Protein AF-A0A5Q8CBG0-F1 (afdb_monomer_lite)

Secondary structure (DSSP, 8-state):
-HHHHHHHHHT--EEESS---GGGG-TT--SEEE-SPPHHHHHHHHHHHHHHHSTT-EEEEEEESSHHHHHHHHHHHHHHHHTT-EEEEEEEE-TT----HHHHHHHHHH--SEEEEE--HHHHHHHHHHHHHTT--GGGEEES---HHHHHHH-GGGTT-EEEES-BTT-TT--HHHHHHHHHHHHHHSS--BHHHHHHHHHHHHHHHHHHH-GGGGS-HHHHHHHHHT-EEE-TTT--EEEB-TTSBBPEEEEEEEEEEE-SS-EEEEEEEEEEE-TTSS----TTS---------------------------PPPHHHHHHHHHHHHHHHHHHHHHHHHHTTHHHHHTT-SS--TT-HHHHHHHHHHHHHHHHHH---HHHHHHHHHHTT-------

Sequence (401 aa):
MALYGYAEQNRVPYLVPVAAFPRLTQPGTKYTFRLEPNAVGWGYAIAQFVAKQKPGAKIALVYSDFALMRAIAAGLKYQAPLSGVKIEPEIVFPQGANDATVQVAQVRAANPDYVVSVGGGGFDNTLTNQLLDIGIKPEQIIHPYFATNQVLSWGKRSVGSFYGTFFDANLDKLTPEGKDFVTKSTAENGRPPSYLENFCYVTAHVIRQVLDNVPEAADDREKFRSAVSALKMKEPTSGLPIEFDKNGARVEYIYIMQMQEVAEKNYKAKEVYYTEWDPEGHPSLHSGEITVIVRRHACGAKAAANFSDPVKAGGIAMSDGTLIILLSTLSTGLLLGAIFALVATGVTIVYGSIWMPNAANGQFFLLAALFGWSMTVSWGINPALAAVLGDWGQRAPVLHS

Foldseek 3Di:
DVVLVVCQVVLFQAEALDDQDPVSLPPPAQRYAYPAHHLLVLLQQVLQVCLVVPNQFEEEEEAEPDRSRVSNVVSVVVNNVVSNYHHPPHHYDYQPDQACVVVLVSCVVRVGQAYEYHYDDNNSLNNLVSNVVSPDQLLRYEYRADWQVRVQSNDDRNQNHKYKAPDDLQDPQWDPVLVVQQVVCCVVVVAGGGSSVLSVVQVVVLQVVLCVVPVVVPPPSVSSSVSSQQDWDARNTRRHIFHADPSNYTFDKMWMWGWHAHDNHYTHIHTPDMDTDDCVVDPNPPPPPPPPPPPPPPPDDDDPDDDDDDDDPDDDDDDPVNVVVVVVVVVVVVVVVVVVVCVVVVVVVDCVPDVARPPPDVVLVVVLVVQLVCCCPVVVDDSVVSNVVSCCVRDDDDDDD

pLDDT: mean 80.26, std 22.12, range [21.34, 98.69]

Structure (mmCIF, N/CA/C/O backbone):
data_AF-A0A5Q8CBG0-F1
#
_entry.id   AF-A0A5Q8CBG0-F1
#
loop_
_atom_site.group_PDB
_atom_site.id
_atom_site.type_symbol
_atom_site.label_atom_id
_atom_site.label_alt_id
_atom_site.label_comp_id
_atom_site.label_asym_id
_atom_site.label_entity_id
_atom_site.label_seq_id
_atom_site.pdbx_PDB_ins_code
_atom_site.Cartn_x
_atom_site.Cartn_y
_atom_site.Cartn_z
_atom_site.occupancy
_atom_site.B_iso_or_equiv
_atom_site.auth_seq_id
_atom_site.auth_comp_id
_atom_site.auth_asym_id
_atom_site.auth_atom_id
_atom_site.pdbx_PDB_model_num
ATOM 1 N N . MET A 1 1 ? -3.134 -12.076 -13.578 1.00 57.88 1 MET A N 1
ATOM 2 C CA . MET A 1 1 ? -2.690 -13.464 -13.856 1.00 57.88 1 MET A CA 1
ATOM 3 C C . MET A 1 1 ? -2.535 -13.773 -15.343 1.00 57.88 1 MET A C 1
ATOM 5 O O . MET A 1 1 ? -1.547 -14.408 -15.678 1.00 57.88 1 MET A O 1
ATOM 9 N N . ALA A 1 2 ? -3.440 -13.338 -16.232 1.00 71.62 2 ALA A N 1
ATOM 10 C CA . ALA A 1 2 ? -3.325 -13.623 -17.672 1.00 71.62 2 ALA A CA 1
ATOM 11 C C . ALA A 1 2 ? -2.009 -13.107 -18.300 1.00 71.62 2 ALA A C 1
ATOM 13 O O . ALA A 1 2 ? -1.321 -13.860 -18.982 1.00 71.62 2 ALA A O 1
ATOM 14 N N . LEU A 1 3 ? -1.610 -11.867 -17.988 1.00 84.81 3 LEU A N 1
ATOM 15 C CA . LEU A 1 3 ? -0.364 -11.272 -18.499 1.00 84.81 3 LEU A CA 1
ATOM 16 C C . LEU A 1 3 ? 0.907 -11.932 -17.943 1.00 84.81 3 LEU A C 1
ATOM 18 O O . LEU A 1 3 ? 1.874 -12.074 -18.679 1.00 84.81 3 LEU A O 1
ATOM 22 N N . TYR A 1 4 ? 0.888 -12.393 -16.686 1.00 87.88 4 TYR A N 1
ATOM 23 C CA . TYR A 1 4 ? 2.019 -13.101 -16.069 1.00 87.88 4 TYR A CA 1
ATOM 24 C C . TYR A 1 4 ? 2.403 -14.350 -16.872 1.00 87.88 4 TYR A C 1
ATOM 26 O O . TYR A 1 4 ? 3.552 -14.509 -17.267 1.00 87.88 4 TYR A O 1
ATOM 34 N N . GLY A 1 5 ? 1.424 -15.215 -17.166 1.00 88.19 5 GLY A N 1
ATOM 35 C CA . GLY A 1 5 ? 1.686 -16.448 -17.912 1.00 88.19 5 GLY A CA 1
ATOM 36 C C . GLY A 1 5 ? 2.244 -16.168 -19.306 1.00 88.19 5 GLY A C 1
ATOM 37 O O . GLY A 1 5 ? 3.200 -16.813 -19.724 1.00 88.19 5 GLY A O 1
ATOM 38 N N . TYR A 1 6 ? 1.695 -15.161 -19.989 1.00 91.31 6 TYR A N 1
ATOM 39 C CA . TYR A 1 6 ? 2.188 -14.733 -21.294 1.00 91.31 6 TYR A CA 1
ATOM 40 C C . TYR A 1 6 ? 3.630 -14.209 -21.232 1.00 91.31 6 TYR A C 1
ATOM 42 O O . TYR A 1 6 ? 4.452 -14.616 -22.054 1.00 91.31 6 TYR A O 1
ATOM 50 N N . ALA A 1 7 ? 3.940 -13.342 -20.263 1.00 93.62 7 ALA A N 1
ATOM 51 C CA . ALA A 1 7 ? 5.262 -12.746 -20.088 1.00 93.62 7 ALA A CA 1
ATOM 52 C C . ALA A 1 7 ? 6.342 -13.811 -19.850 1.00 93.62 7 ALA A C 1
ATOM 54 O O . ALA A 1 7 ? 7.347 -13.837 -20.560 1.00 93.62 7 ALA A O 1
ATOM 55 N N . GLU A 1 8 ? 6.093 -14.745 -18.926 1.00 93.94 8 GLU A N 1
ATOM 56 C CA . GLU A 1 8 ? 7.031 -15.832 -18.623 1.00 93.94 8 GLU A CA 1
ATOM 57 C C . GLU A 1 8 ? 7.209 -16.794 -19.809 1.00 93.94 8 GLU A C 1
ATOM 59 O O . GLU A 1 8 ? 8.332 -17.179 -20.130 1.00 93.94 8 GLU A O 1
ATOM 64 N N . GLN A 1 9 ? 6.124 -17.168 -20.499 1.00 93.69 9 GLN A N 1
ATOM 65 C CA . GLN A 1 9 ? 6.184 -18.101 -21.634 1.00 93.69 9 GLN A CA 1
ATOM 66 C C . GLN A 1 9 ? 6.906 -17.508 -22.849 1.00 93.69 9 GLN A C 1
ATOM 68 O O . GLN A 1 9 ? 7.641 -18.217 -23.533 1.00 93.69 9 GLN A O 1
ATOM 73 N N . ASN A 1 10 ? 6.711 -16.214 -23.113 1.00 95.44 10 ASN A N 1
ATOM 74 C CA . ASN A 1 10 ? 7.246 -15.538 -24.298 1.00 95.44 10 ASN A CA 1
ATOM 75 C C . ASN A 1 10 ? 8.532 -14.754 -24.020 1.00 95.44 10 ASN A C 1
ATOM 77 O O . ASN A 1 10 ? 9.009 -14.039 -24.906 1.00 95.44 10 ASN A O 1
ATOM 81 N N . ARG A 1 11 ? 9.091 -14.882 -22.807 1.00 95.75 11 ARG A N 1
ATOM 82 C CA . ARG A 1 11 ? 10.319 -14.195 -22.382 1.00 95.75 11 ARG A CA 1
ATOM 83 C C . ARG A 1 11 ? 10.222 -12.682 -22.576 1.00 95.75 11 ARG A C 1
ATOM 85 O O . ARG A 1 11 ? 11.126 -12.042 -23.109 1.00 95.75 11 ARG A O 1
ATOM 92 N N . VAL A 1 12 ? 9.073 -12.116 -22.211 1.00 95.38 12 VAL A N 1
ATOM 93 C CA . VAL A 1 12 ? 8.811 -10.676 -22.296 1.00 95.38 12 VAL A CA 1
ATOM 94 C C . VAL A 1 12 ? 8.988 -10.085 -20.901 1.00 95.38 12 VAL A C 1
ATOM 96 O O . VAL A 1 12 ? 8.204 -10.436 -20.020 1.00 95.38 12 VAL A O 1
ATOM 99 N N . PRO A 1 13 ? 9.976 -9.199 -20.680 1.00 94.12 13 PRO A N 1
ATOM 100 C CA . PRO A 1 13 ? 10.124 -8.510 -19.407 1.00 94.12 13 PRO A CA 1
ATOM 101 C C . PRO A 1 13 ? 8.852 -7.726 -19.090 1.00 94.12 13 PRO A C 1
ATOM 103 O O . PRO A 1 13 ? 8.382 -6.933 -19.907 1.00 94.12 13 PRO A O 1
ATOM 106 N N . TYR A 1 14 ? 8.287 -7.959 -17.911 1.00 94.06 14 TYR A N 1
ATOM 107 C CA . TYR A 1 14 ? 7.021 -7.382 -17.493 1.00 94.06 14 TYR A CA 1
ATOM 108 C C . TYR A 1 14 ? 7.174 -6.719 -16.129 1.00 94.06 14 TYR A C 1
ATOM 110 O O . TYR A 1 14 ? 7.283 -7.392 -15.107 1.00 94.06 14 TYR A O 1
ATOM 118 N N . LEU A 1 15 ? 7.181 -5.385 -16.121 1.00 93.38 15 LEU A N 1
ATOM 119 C CA . LEU A 1 15 ? 7.194 -4.595 -14.895 1.00 93.38 15 LEU A CA 1
ATOM 120 C C . LEU A 1 15 ? 5.758 -4.302 -14.469 1.00 93.38 15 LEU A C 1
ATOM 122 O O . LEU A 1 15 ? 4.973 -3.716 -15.215 1.00 93.38 15 LEU A O 1
ATOM 126 N N . VAL A 1 16 ? 5.424 -4.721 -13.256 1.00 93.19 16 VAL A N 1
ATOM 127 C CA . VAL A 1 16 ? 4.096 -4.622 -12.665 1.00 93.19 16 VAL A CA 1
ATOM 128 C C . VAL A 1 16 ? 4.103 -3.489 -11.640 1.00 93.19 16 VAL A C 1
ATOM 130 O O . VAL A 1 16 ? 4.639 -3.678 -10.543 1.00 93.19 16 VAL A O 1
ATOM 133 N N . PRO A 1 17 ? 3.516 -2.322 -11.960 1.00 91.00 17 PRO A N 1
ATOM 134 C CA . PRO A 1 17 ? 3.549 -1.175 -11.061 1.00 91.00 17 PRO A CA 1
ATOM 135 C C . PRO A 1 17 ? 2.642 -1.370 -9.840 1.00 91.00 17 PRO A C 1
ATOM 137 O O . PRO A 1 17 ? 3.033 -1.003 -8.741 1.00 91.00 17 PRO A O 1
ATOM 140 N N . VAL A 1 18 ? 1.444 -1.943 -10.030 1.00 87.12 18 VAL A N 1
ATOM 141 C CA . VAL A 1 18 ? 0.349 -1.912 -9.040 1.00 87.12 18 VAL A CA 1
ATOM 142 C C . VAL A 1 18 ? -0.471 -3.213 -9.027 1.00 87.12 18 VAL A C 1
ATOM 144 O O . VAL A 1 18 ? -1.687 -3.220 -9.228 1.00 87.12 18 VAL A O 1
ATOM 147 N N . ALA A 1 19 ? 0.186 -4.363 -8.867 1.00 86.50 19 ALA A N 1
ATOM 148 C CA . ALA A 1 19 ? -0.552 -5.572 -8.509 1.00 86.50 19 ALA A CA 1
ATOM 149 C C . ALA A 1 19 ? 0.188 -6.395 -7.454 1.00 86.50 19 ALA A C 1
ATOM 151 O O . ALA A 1 19 ? 1.211 -7.005 -7.741 1.00 86.50 19 ALA A O 1
ATOM 152 N N . ALA A 1 20 ? -0.402 -6.487 -6.264 1.00 85.81 20 ALA A N 1
ATOM 153 C CA . ALA A 1 20 ? 0.201 -7.078 -5.069 1.00 85.81 20 ALA A CA 1
ATOM 154 C C . ALA A 1 20 ? 0.038 -8.605 -4.906 1.00 85.81 20 ALA A C 1
ATOM 156 O O . ALA A 1 20 ? 0.490 -9.173 -3.912 1.00 85.81 20 ALA A O 1
ATOM 157 N N . PHE A 1 21 ? -0.650 -9.314 -5.812 1.00 83.38 21 PHE A N 1
ATOM 158 C CA . PHE A 1 21 ? -0.970 -10.727 -5.562 1.00 83.38 21 PHE A CA 1
ATOM 159 C C . PHE A 1 21 ? 0.310 -11.597 -5.516 1.00 83.38 21 PHE A C 1
ATOM 161 O O . PHE A 1 21 ? 1.082 -11.557 -6.480 1.00 83.38 21 PHE A O 1
ATOM 168 N N . PRO A 1 22 ? 0.527 -12.432 -4.470 1.00 78.44 22 PRO A N 1
ATOM 169 C CA . PRO A 1 22 ? 1.799 -13.139 -4.249 1.00 78.44 22 PRO A CA 1
ATOM 170 C C . PRO A 1 22 ? 2.273 -13.969 -5.447 1.00 78.44 22 PRO A C 1
ATOM 172 O O . PRO A 1 22 ? 3.466 -14.114 -5.700 1.00 78.44 22 PRO A O 1
ATOM 175 N N . ARG A 1 23 ? 1.320 -14.495 -6.223 1.00 83.88 23 ARG A N 1
ATOM 176 C CA . ARG A 1 23 ? 1.585 -15.369 -7.368 1.00 83.88 23 ARG A CA 1
ATOM 177 C C . ARG A 1 23 ? 2.308 -14.678 -8.532 1.00 83.88 23 ARG A C 1
ATOM 179 O O . ARG A 1 23 ? 2.811 -15.368 -9.409 1.00 83.88 23 ARG A O 1
ATOM 186 N N . LEU A 1 24 ? 2.359 -13.346 -8.555 1.00 85.25 24 LEU A N 1
ATOM 187 C CA . LEU A 1 24 ? 3.043 -12.583 -9.606 1.00 85.25 24 LEU A CA 1
ATOM 188 C C . LEU A 1 24 ? 4.570 -12.698 -9.546 1.00 85.25 24 LEU A C 1
ATOM 190 O O . LEU A 1 24 ? 5.221 -12.474 -10.556 1.00 85.25 24 LEU A O 1
ATOM 194 N N . THR A 1 25 ? 5.120 -13.059 -8.386 1.00 87.12 25 THR A N 1
ATOM 195 C CA . THR A 1 25 ? 6.564 -13.236 -8.152 1.00 87.12 25 THR A CA 1
ATOM 196 C C . THR A 1 25 ? 6.806 -14.523 -7.362 1.00 87.12 25 THR A C 1
ATOM 198 O O . THR A 1 25 ? 7.562 -14.564 -6.394 1.00 87.12 25 THR A O 1
ATOM 201 N N . GLN A 1 26 ? 6.072 -15.582 -7.710 1.00 86.75 26 GLN A N 1
ATOM 202 C CA . GLN A 1 26 ? 6.232 -16.899 -7.090 1.00 86.75 26 GLN A CA 1
ATOM 203 C C . GLN A 1 26 ? 7.625 -17.486 -7.402 1.00 86.75 26 GLN A C 1
ATOM 205 O O . GLN A 1 26 ? 8.209 -17.120 -8.429 1.00 86.75 26 GLN A O 1
ATOM 210 N N . PRO A 1 27 ? 8.139 -18.432 -6.589 1.00 87.75 27 PRO A N 1
ATOM 211 C CA . PRO A 1 27 ? 9.418 -19.083 -6.850 1.00 87.75 27 PRO A CA 1
ATOM 212 C C . PRO A 1 27 ? 9.560 -19.574 -8.294 1.00 87.75 27 PRO A C 1
ATOM 214 O O . PRO A 1 27 ? 8.683 -20.266 -8.814 1.00 87.75 27 PRO A O 1
ATOM 217 N N . GLY A 1 28 ? 10.667 -19.200 -8.938 1.00 89.00 28 GLY A N 1
ATOM 218 C CA . GLY A 1 28 ? 10.955 -19.553 -10.333 1.00 89.00 28 GLY A CA 1
ATOM 219 C C . GLY A 1 28 ? 10.438 -18.561 -11.381 1.00 89.00 28 GLY A C 1
ATOM 220 O O . GLY A 1 28 ? 10.655 -18.797 -12.569 1.00 89.00 28 GLY A O 1
ATOM 221 N N . THR A 1 29 ? 9.804 -17.461 -10.965 1.00 92.38 29 THR A N 1
ATOM 222 C CA . THR A 1 29 ? 9.500 -16.311 -11.835 1.00 92.38 29 THR A CA 1
ATOM 223 C C . THR A 1 29 ? 10.795 -15.679 -12.344 1.00 92.38 29 THR A C 1
ATOM 225 O O . THR A 1 29 ? 11.738 -15.511 -11.570 1.00 92.38 29 THR A O 1
ATOM 228 N N . LYS A 1 30 ? 10.864 -15.347 -13.640 1.00 94.00 30 LYS A N 1
ATOM 229 C CA . LYS A 1 30 ? 12.085 -14.811 -14.265 1.00 94.00 30 LYS A CA 1
ATOM 230 C C . LYS A 1 30 ? 11.884 -13.491 -14.994 1.00 94.00 30 LYS A C 1
ATOM 232 O O . LYS A 1 30 ? 12.800 -12.672 -14.965 1.00 94.00 30 LYS A O 1
ATOM 237 N N . TYR A 1 31 ? 10.755 -13.295 -15.667 1.00 95.44 31 TYR A N 1
ATOM 238 C CA . TYR A 1 31 ? 10.526 -12.135 -16.537 1.00 95.44 31 TYR A CA 1
ATOM 239 C C . TYR A 1 31 ? 9.587 -11.097 -15.924 1.00 95.44 31 TYR A C 1
ATOM 241 O O . TYR A 1 31 ? 9.556 -9.960 -16.387 1.00 95.44 31 TYR A O 1
ATOM 249 N N . THR A 1 32 ? 8.851 -11.461 -14.878 1.00 94.94 32 THR A N 1
ATOM 250 C CA . THR A 1 32 ? 7.943 -10.568 -14.163 1.00 94.94 32 THR A CA 1
ATOM 251 C C . THR A 1 32 ? 8.636 -9.935 -12.962 1.00 94.94 32 THR A C 1
ATOM 253 O O . THR A 1 32 ? 9.169 -10.638 -12.109 1.00 94.94 32 THR A O 1
ATOM 256 N N . PHE A 1 33 ? 8.574 -8.608 -12.878 1.00 93.38 33 PHE A N 1
ATOM 257 C CA . PHE A 1 33 ? 9.103 -7.812 -11.774 1.00 93.38 33 PHE A CA 1
ATOM 258 C C . PHE A 1 33 ? 7.980 -6.974 -11.172 1.00 93.38 33 PHE A C 1
ATOM 260 O O . PHE A 1 33 ? 7.257 -6.300 -11.903 1.00 93.38 33 PHE A O 1
ATOM 267 N N . ARG A 1 34 ? 7.810 -7.001 -9.852 1.00 91.06 34 ARG A N 1
ATOM 268 C CA . ARG A 1 34 ? 6.729 -6.300 -9.154 1.00 91.06 34 ARG A CA 1
ATOM 269 C C . ARG A 1 34 ? 7.289 -5.162 -8.311 1.00 91.06 34 ARG A C 1
ATOM 271 O O . ARG A 1 34 ? 8.089 -5.411 -7.416 1.00 91.06 34 ARG A O 1
ATOM 278 N N . LEU A 1 35 ? 6.841 -3.935 -8.591 1.00 89.31 35 LEU A N 1
ATOM 279 C CA . LEU A 1 35 ? 7.185 -2.756 -7.790 1.00 89.31 35 LEU A CA 1
ATOM 280 C C . LEU A 1 35 ? 6.318 -2.636 -6.538 1.00 89.31 35 LEU A C 1
ATOM 282 O O . LEU A 1 35 ? 6.842 -2.273 -5.488 1.00 89.31 35 LEU A O 1
ATOM 286 N N . GLU A 1 36 ? 5.012 -2.896 -6.660 1.00 87.25 36 GLU A N 1
ATOM 287 C CA . GLU A 1 36 ? 4.106 -2.879 -5.512 1.00 87.25 36 GLU A CA 1
ATOM 288 C C . GLU A 1 36 ? 4.423 -4.035 -4.564 1.00 87.25 36 GLU A C 1
ATOM 290 O O . GLU A 1 36 ? 4.521 -5.179 -5.012 1.00 87.25 36 GLU A O 1
ATOM 295 N N . PRO A 1 37 ? 4.506 -3.785 -3.256 1.00 82.06 37 PRO A N 1
ATOM 296 C CA . PRO A 1 37 ? 4.706 -4.878 -2.332 1.00 82.06 37 PRO A CA 1
ATOM 297 C C . PRO A 1 37 ? 3.617 -5.946 -2.271 1.00 82.06 37 PRO A C 1
ATOM 299 O O . PRO A 1 37 ? 2.444 -5.729 -2.574 1.00 82.06 37 PRO A O 1
ATOM 302 N N . ASN A 1 38 ? 4.033 -7.148 -1.880 1.00 85.31 38 ASN A N 1
ATOM 303 C CA . ASN A 1 38 ? 3.184 -8.326 -1.762 1.00 85.31 38 ASN A CA 1
ATOM 304 C C . ASN A 1 38 ? 2.025 -8.098 -0.778 1.00 85.31 38 ASN A C 1
ATOM 306 O O . ASN A 1 38 ? 2.214 -7.641 0.348 1.00 85.31 38 ASN A O 1
ATOM 310 N N . ALA A 1 39 ? 0.826 -8.525 -1.176 1.00 87.88 39 ALA A N 1
ATOM 311 C CA . ALA A 1 39 ? -0.409 -8.369 -0.420 1.00 87.88 39 ALA A CA 1
ATOM 312 C C . ALA A 1 39 ? -0.355 -8.942 1.007 1.00 87.88 39 ALA A C 1
ATOM 314 O O . ALA A 1 39 ? -0.994 -8.411 1.911 1.00 87.88 39 ALA A O 1
ATOM 315 N N . VAL A 1 40 ? 0.414 -10.011 1.224 1.00 88.88 40 VAL A N 1
ATOM 316 C CA . VAL A 1 40 ? 0.635 -10.609 2.553 1.00 88.88 40 VAL A CA 1
ATOM 317 C C . VAL A 1 40 ? 1.328 -9.619 3.498 1.00 88.88 40 VAL A C 1
ATOM 319 O O . VAL A 1 40 ? 1.024 -9.594 4.692 1.00 88.88 40 VAL A O 1
ATOM 322 N N . GLY A 1 41 ? 2.198 -8.764 2.957 1.00 89.00 41 GLY A N 1
ATOM 323 C CA . GLY A 1 41 ? 2.930 -7.747 3.703 1.00 89.00 41 GLY A CA 1
ATOM 324 C C . GLY A 1 41 ? 2.007 -6.758 4.405 1.00 89.00 41 GLY A C 1
ATOM 325 O O . GLY A 1 41 ? 2.267 -6.401 5.551 1.00 89.00 41 GLY A O 1
ATOM 326 N N . TRP A 1 42 ? 0.882 -6.379 3.784 1.00 91.12 42 TRP A N 1
ATOM 327 C CA . TRP A 1 42 ? -0.118 -5.512 4.422 1.00 91.12 42 TRP A CA 1
ATOM 328 C C . TRP A 1 42 ? -0.613 -6.097 5.742 1.00 91.12 42 TRP A C 1
ATOM 330 O O . TRP A 1 42 ? -0.633 -5.418 6.765 1.00 91.12 42 TRP A O 1
ATOM 340 N N . GLY A 1 43 ? -0.968 -7.384 5.732 1.00 92.88 43 GLY A N 1
ATOM 341 C CA . GLY A 1 43 ? -1.413 -8.086 6.930 1.00 92.88 43 GLY A CA 1
ATOM 342 C C . GLY A 1 43 ? -0.312 -8.212 7.986 1.00 92.88 43 GLY A C 1
ATOM 343 O O . GLY A 1 43 ? -0.578 -8.010 9.172 1.00 92.88 43 GLY A O 1
ATOM 344 N N . TYR A 1 44 ? 0.927 -8.474 7.558 1.00 92.88 44 TYR A N 1
ATOM 345 C CA . TYR A 1 44 ? 2.101 -8.488 8.436 1.00 92.88 44 TYR A CA 1
ATOM 346 C C . TYR A 1 44 ? 2.300 -7.139 9.146 1.00 92.88 44 TYR A C 1
ATOM 348 O O . TYR A 1 44 ? 2.403 -7.093 10.374 1.00 92.88 44 TYR A O 1
ATOM 356 N N . ALA A 1 45 ? 2.289 -6.033 8.396 1.00 94.06 45 ALA A N 1
ATOM 357 C CA . ALA A 1 45 ? 2.491 -4.695 8.941 1.00 94.06 45 ALA A CA 1
ATOM 358 C C . ALA A 1 45 ? 1.393 -4.304 9.940 1.00 94.06 45 ALA A C 1
ATOM 360 O O . ALA A 1 45 ? 1.699 -3.747 10.994 1.00 94.06 45 ALA A O 1
ATOM 361 N N . ILE A 1 46 ? 0.131 -4.651 9.658 1.00 96.44 46 ILE A N 1
ATOM 362 C CA . ILE A 1 46 ? -0.991 -4.417 10.579 1.00 96.44 46 ILE A CA 1
ATOM 363 C C . ILE A 1 46 ? -0.784 -5.175 11.892 1.00 96.44 46 ILE A C 1
ATOM 365 O O . ILE A 1 46 ? -0.945 -4.588 12.960 1.00 96.44 46 ILE A O 1
ATOM 369 N N . ALA A 1 47 ? -0.401 -6.455 11.840 1.00 96.62 47 ALA A N 1
ATOM 370 C CA . ALA A 1 47 ? -0.160 -7.249 13.044 1.00 96.62 47 ALA A CA 1
ATOM 371 C C . ALA A 1 47 ? 0.958 -6.650 13.913 1.00 96.62 47 ALA A C 1
ATOM 373 O O . ALA A 1 47 ? 0.788 -6.504 15.125 1.00 96.62 47 ALA A O 1
ATOM 374 N N . GLN A 1 48 ? 2.075 -6.259 13.292 1.00 95.94 48 GLN A N 1
ATOM 375 C CA . GLN A 1 48 ? 3.203 -5.636 13.989 1.00 95.94 48 GLN A CA 1
ATOM 376 C C . GLN A 1 48 ? 2.831 -4.278 14.591 1.00 95.94 48 GLN A C 1
ATOM 378 O O . GLN A 1 48 ? 3.176 -3.976 15.735 1.00 95.94 48 GLN A O 1
ATOM 383 N N . PHE A 1 49 ? 2.081 -3.469 13.845 1.00 97.56 49 PHE A N 1
ATOM 384 C CA . PHE A 1 49 ? 1.582 -2.189 14.325 1.00 97.56 49 PHE A CA 1
ATOM 385 C C . PHE A 1 49 ? 0.651 -2.348 15.519 1.00 97.56 49 PHE A C 1
ATOM 387 O O . PHE A 1 49 ? 0.881 -1.720 16.549 1.00 97.56 49 PHE A O 1
ATOM 394 N N . VAL A 1 50 ? -0.353 -3.221 15.418 1.00 98.31 50 VAL A N 1
ATOM 395 C CA . VAL A 1 50 ? -1.294 -3.492 16.510 1.00 98.31 50 VAL A CA 1
ATOM 396 C C . VAL A 1 50 ? -0.550 -3.976 17.751 1.00 98.31 50 VAL A C 1
ATOM 398 O O . VAL A 1 50 ? -0.786 -3.449 18.834 1.00 98.31 50 VAL A O 1
ATOM 401 N N . ALA A 1 51 ? 0.392 -4.912 17.606 1.00 97.62 51 ALA A N 1
ATOM 402 C CA . ALA A 1 51 ? 1.188 -5.409 18.725 1.00 97.62 51 ALA A CA 1
ATOM 403 C C . ALA A 1 51 ? 2.025 -4.311 19.396 1.00 97.62 51 ALA A C 1
ATOM 405 O O . ALA A 1 51 ? 2.148 -4.293 20.620 1.00 97.62 51 ALA A O 1
ATOM 406 N N . LYS A 1 52 ? 2.566 -3.370 18.611 1.00 97.19 52 LYS A N 1
ATOM 407 C CA . LYS A 1 52 ? 3.307 -2.215 19.130 1.00 97.19 52 LYS A CA 1
ATOM 408 C C . LYS A 1 52 ? 2.399 -1.212 19.844 1.00 97.19 52 LYS A C 1
ATOM 410 O O . LYS A 1 52 ? 2.806 -0.663 20.862 1.00 97.19 52 LYS A O 1
ATOM 415 N N . GLN A 1 53 ? 1.200 -0.960 19.317 1.00 96.88 53 GLN A N 1
ATOM 416 C CA . GLN A 1 53 ? 0.242 -0.034 19.930 1.00 96.88 53 GLN A CA 1
ATOM 417 C C . GLN A 1 53 ? -0.359 -0.606 21.212 1.00 96.88 53 GLN A C 1
ATOM 419 O O . GLN A 1 53 ? -0.492 0.092 22.217 1.00 96.88 53 GLN A O 1
ATOM 424 N N . LYS A 1 54 ? -0.717 -1.889 21.180 1.00 97.62 54 LYS A N 1
ATOM 425 C CA . LYS A 1 54 ? -1.323 -2.596 22.299 1.00 97.62 54 LYS A CA 1
ATOM 426 C C . LYS A 1 54 ? -0.894 -4.068 22.287 1.00 97.62 54 LYS A C 1
ATOM 428 O O . LYS A 1 54 ? -1.516 -4.894 21.612 1.00 97.62 54 LYS A O 1
ATOM 433 N N . PRO A 1 55 ? 0.140 -4.426 23.067 1.00 97.25 55 PRO A N 1
ATOM 434 C CA . PRO A 1 55 ? 0.529 -5.818 23.250 1.00 97.25 55 PRO A CA 1
ATOM 435 C C . PRO A 1 55 ? -0.655 -6.658 23.745 1.00 97.25 55 PRO A C 1
ATOM 437 O O . PRO A 1 55 ? -1.361 -6.258 24.672 1.00 97.25 55 PRO A O 1
ATOM 440 N N . GLY A 1 56 ? -0.889 -7.821 23.132 1.00 96.81 56 GLY A N 1
ATOM 441 C CA . GLY A 1 56 ? -2.001 -8.699 23.512 1.00 96.81 56 GLY A CA 1
ATOM 442 C C . GLY A 1 56 ? -3.377 -8.288 22.975 1.00 96.81 56 GLY A C 1
ATOM 443 O O . GLY A 1 56 ? -4.377 -8.847 23.429 1.00 96.81 56 GLY A O 1
ATOM 444 N N . ALA A 1 57 ? -3.451 -7.318 22.056 1.00 98.31 57 ALA A N 1
ATOM 445 C CA . ALA A 1 57 ? -4.718 -6.818 21.530 1.00 98.31 57 ALA A CA 1
ATOM 446 C C . ALA A 1 57 ? -5.577 -7.906 20.874 1.00 98.31 57 ALA A C 1
ATOM 448 O O . ALA A 1 57 ? -5.080 -8.814 20.199 1.00 98.31 57 ALA A O 1
ATOM 449 N N . LYS A 1 58 ? -6.893 -7.756 21.024 1.00 98.56 58 LYS A N 1
ATOM 450 C CA . LYS A 1 58 ? -7.909 -8.509 20.289 1.00 98.56 58 LYS A CA 1
ATOM 451 C C . LYS A 1 58 ? -8.420 -7.669 19.124 1.00 98.56 58 LYS A C 1
ATOM 453 O O . LYS A 1 58 ? -8.901 -6.557 19.334 1.00 98.56 58 LYS A O 1
ATOM 458 N N . ILE A 1 59 ? -8.365 -8.208 17.913 1.00 98.56 59 ILE A N 1
ATOM 459 C CA . ILE A 1 59 ? -8.840 -7.542 16.702 1.00 98.56 59 ILE A CA 1
ATOM 460 C C . ILE A 1 59 ? -10.021 -8.281 16.085 1.00 98.56 59 ILE A C 1
ATOM 462 O O . ILE A 1 59 ? -10.017 -9.507 16.011 1.00 98.56 59 ILE A O 1
ATOM 466 N N . ALA A 1 60 ? -11.001 -7.533 15.586 1.00 98.56 60 ALA A N 1
ATOM 467 C CA . ALA A 1 60 ? -11.979 -8.067 14.649 1.00 98.56 60 ALA A CA 1
ATOM 468 C C . ALA A 1 60 ? -11.437 -7.905 13.227 1.00 98.56 60 ALA A C 1
ATOM 470 O O . ALA A 1 60 ? -11.088 -6.797 12.824 1.00 98.56 60 ALA A O 1
ATOM 471 N N . LEU A 1 61 ? -11.368 -8.992 12.465 1.00 98.50 61 LEU A N 1
ATOM 472 C CA . LEU A 1 61 ? -10.954 -8.972 11.065 1.00 98.50 61 LEU A CA 1
ATOM 473 C C . LEU A 1 61 ? -12.195 -9.076 10.180 1.00 98.50 61 LEU A C 1
ATOM 475 O O . LEU A 1 61 ? -12.863 -10.105 10.194 1.00 98.50 61 LEU A O 1
ATOM 479 N N . VAL A 1 62 ? -12.483 -8.037 9.396 1.00 97.31 62 VAL A N 1
ATOM 480 C CA . VAL A 1 62 ? -13.617 -7.997 8.463 1.00 97.31 62 VAL A CA 1
ATOM 481 C C . VAL A 1 62 ? -13.086 -7.855 7.043 1.00 97.31 62 VAL A C 1
ATOM 483 O O . VAL A 1 62 ? -12.431 -6.864 6.739 1.00 97.31 62 VAL A O 1
ATOM 486 N N . TYR A 1 63 ? -13.340 -8.822 6.160 1.00 95.12 63 TYR A N 1
ATOM 487 C CA . TYR A 1 63 ? -12.784 -8.789 4.803 1.00 95.12 63 TYR A CA 1
ATOM 488 C C . TYR A 1 63 ? -13.710 -9.361 3.732 1.00 95.12 63 TYR A C 1
ATOM 490 O O . TYR A 1 63 ? -14.502 -10.271 3.989 1.00 95.12 63 TYR A O 1
ATOM 498 N N . SER A 1 64 ? -13.604 -8.818 2.515 1.00 91.75 64 SER A N 1
ATOM 499 C CA . SER A 1 64 ? -14.396 -9.308 1.387 1.00 91.75 64 SER A CA 1
ATOM 500 C C . SER A 1 64 ? -13.835 -10.621 0.846 1.00 91.75 64 SER A C 1
ATOM 502 O O . SER A 1 64 ? -12.628 -10.871 0.869 1.00 91.75 64 SER A O 1
ATOM 504 N N . ASP A 1 65 ? -14.709 -11.464 0.306 1.00 90.50 65 ASP A N 1
ATOM 505 C CA . ASP A 1 65 ? -14.357 -12.688 -0.409 1.00 90.50 65 ASP A CA 1
ATOM 506 C C . ASP A 1 65 ? -13.806 -12.367 -1.809 1.00 90.50 65 ASP A C 1
ATOM 508 O O . ASP A 1 65 ? -14.372 -12.719 -2.843 1.00 90.50 65 ASP A O 1
ATOM 512 N N . PHE A 1 66 ? -12.700 -11.631 -1.835 1.00 87.88 66 PHE A N 1
ATOM 513 C CA . PHE A 1 66 ? -11.952 -11.293 -3.033 1.00 87.88 66 PHE A CA 1
ATOM 514 C C . PHE A 1 66 ? -10.495 -11.726 -2.865 1.00 87.88 66 PHE A C 1
ATOM 516 O O . PHE A 1 66 ? -9.928 -11.649 -1.775 1.00 87.88 66 PHE A O 1
ATOM 523 N N . ALA A 1 67 ? -9.865 -12.185 -3.950 1.00 86.19 67 ALA A N 1
ATOM 524 C CA . ALA A 1 67 ? -8.553 -12.836 -3.896 1.00 86.19 67 ALA A CA 1
ATOM 525 C C . ALA A 1 67 ? -7.469 -11.981 -3.212 1.00 86.19 67 ALA A C 1
ATOM 527 O O . ALA A 1 67 ? -6.690 -12.503 -2.415 1.00 86.19 67 ALA A O 1
ATOM 528 N N . LEU A 1 68 ? -7.442 -10.672 -3.485 1.00 85.50 68 LEU A N 1
ATOM 529 C CA . LEU A 1 68 ? -6.502 -9.745 -2.850 1.00 85.50 68 LEU A CA 1
ATOM 530 C C . LEU A 1 68 ? -6.766 -9.603 -1.343 1.00 85.50 68 LEU A C 1
ATOM 532 O O . LEU A 1 68 ? -5.837 -9.708 -0.547 1.00 85.50 68 LEU A O 1
ATOM 536 N N . MET A 1 69 ? -8.031 -9.448 -0.947 1.00 90.00 69 MET A N 1
ATOM 537 C CA . MET A 1 69 ? -8.424 -9.299 0.459 1.00 90.00 69 MET A CA 1
ATOM 538 C C . MET A 1 69 ? -8.136 -10.562 1.264 1.00 90.00 69 MET A C 1
ATOM 540 O O . MET A 1 69 ? -7.626 -10.484 2.378 1.00 90.00 69 MET A O 1
ATOM 544 N N . ARG A 1 70 ? -8.355 -11.738 0.664 1.00 91.12 70 ARG A N 1
ATOM 545 C CA . ARG A 1 70 ? -7.945 -13.024 1.241 1.00 91.12 70 ARG A CA 1
ATOM 546 C C . ARG A 1 70 ? -6.435 -13.120 1.438 1.00 91.12 70 ARG A C 1
ATOM 548 O O . ARG A 1 70 ? -6.008 -13.671 2.446 1.00 91.12 70 ARG A O 1
ATOM 555 N N . ALA A 1 71 ? -5.629 -12.603 0.509 1.00 90.44 71 ALA A N 1
ATOM 556 C CA . ALA A 1 71 ? -4.171 -12.614 0.646 1.00 90.44 71 ALA A CA 1
ATOM 557 C C . ALA A 1 71 ? -3.694 -11.706 1.794 1.00 90.44 71 ALA A C 1
ATOM 559 O O . ALA A 1 71 ? -2.844 -12.116 2.583 1.00 90.44 71 ALA A O 1
ATOM 560 N N . ILE A 1 72 ? -4.294 -10.521 1.941 1.00 92.56 72 ILE A N 1
ATOM 561 C CA . ILE A 1 72 ? -4.032 -9.608 3.066 1.00 92.56 72 ILE A CA 1
ATOM 562 C C . ILE A 1 72 ? -4.442 -10.259 4.391 1.00 92.56 72 ILE A C 1
ATOM 564 O O . ILE A 1 72 ? -3.650 -10.319 5.332 1.00 92.56 72 ILE A O 1
ATOM 568 N N . ALA A 1 73 ? -5.659 -10.808 4.449 1.00 95.25 73 ALA A N 1
ATOM 569 C CA . ALA A 1 73 ? -6.170 -11.522 5.614 1.00 95.25 73 ALA A CA 1
ATOM 570 C C . ALA A 1 73 ? -5.279 -12.717 5.987 1.00 95.25 73 ALA A C 1
ATOM 572 O O . ALA A 1 73 ? -5.019 -12.937 7.165 1.00 95.25 73 ALA A O 1
ATOM 573 N N . ALA A 1 74 ? -4.764 -13.463 5.005 1.00 94.19 74 ALA A N 1
ATOM 574 C CA . ALA A 1 74 ? -3.842 -14.570 5.244 1.00 94.19 74 ALA A CA 1
ATOM 575 C C . ALA A 1 74 ? -2.532 -14.102 5.895 1.00 94.19 74 ALA A C 1
ATOM 577 O O . ALA A 1 74 ? -2.092 -14.718 6.864 1.00 94.19 74 ALA A O 1
ATOM 578 N N . GLY A 1 75 ? -1.947 -12.994 5.425 1.00 92.56 75 GLY A N 1
ATOM 579 C CA . GLY A 1 75 ? -0.754 -12.415 6.050 1.00 92.56 75 GLY A CA 1
ATOM 580 C C . GLY A 1 75 ? -0.992 -11.964 7.487 1.00 92.56 75 GLY A C 1
ATOM 581 O O . GLY A 1 75 ? -0.191 -12.262 8.371 1.00 92.56 75 GLY A O 1
ATOM 582 N N . LEU A 1 76 ? -2.140 -11.336 7.749 1.00 96.19 76 LEU A N 1
ATOM 583 C CA . LEU A 1 76 ? -2.533 -10.936 9.099 1.00 96.19 76 LEU A CA 1
ATOM 584 C C . LEU A 1 76 ? -2.736 -12.154 10.005 1.00 96.19 76 LEU A C 1
ATOM 586 O O . LEU A 1 76 ? -2.231 -12.178 11.121 1.00 96.19 76 LEU A O 1
ATOM 590 N N . LYS A 1 77 ? -3.428 -13.189 9.523 1.00 96.81 77 LYS A N 1
ATOM 591 C CA . LYS A 1 77 ? -3.672 -14.430 10.274 1.00 96.81 77 LYS A CA 1
ATOM 592 C C . LYS A 1 77 ? -2.394 -15.191 10.596 1.00 96.81 77 LYS A C 1
ATOM 594 O O . LYS A 1 77 ? -2.309 -15.788 11.663 1.00 96.81 77 LYS A O 1
ATOM 599 N N . TYR A 1 78 ? -1.420 -15.161 9.693 1.00 94.69 78 TYR A N 1
ATOM 600 C CA . TYR A 1 78 ? -0.109 -15.749 9.929 1.00 94.69 78 TYR A CA 1
ATOM 601 C C . TYR A 1 78 ? 0.679 -14.959 10.984 1.00 94.69 78 TYR A C 1
ATOM 603 O O . TYR A 1 78 ? 1.199 -15.543 11.933 1.00 94.69 78 TYR A O 1
ATOM 611 N N . GLN A 1 79 ? 0.729 -13.629 10.856 1.00 94.62 79 GLN A N 1
ATOM 612 C CA . GLN A 1 79 ? 1.573 -12.798 11.714 1.00 94.62 79 GLN A CA 1
ATOM 613 C C . GLN A 1 79 ? 0.967 -12.514 13.096 1.00 94.62 79 GLN A C 1
ATOM 615 O O . GLN A 1 79 ? 1.702 -12.428 14.077 1.00 94.62 79 GLN A O 1
ATOM 620 N N . ALA A 1 80 ? -0.357 -12.382 13.205 1.00 96.56 80 ALA A N 1
ATOM 621 C CA . ALA A 1 80 ? -1.040 -12.036 14.451 1.00 96.56 80 ALA A CA 1
ATOM 622 C C . ALA A 1 80 ? -0.624 -12.906 15.657 1.00 96.56 80 ALA A C 1
ATOM 624 O O . ALA A 1 80 ? -0.178 -12.322 16.647 1.00 96.56 80 ALA A O 1
ATOM 625 N N . PRO A 1 81 ? -0.666 -14.256 15.608 1.00 95.06 81 PRO A N 1
ATOM 626 C CA . PRO A 1 81 ? -0.260 -15.078 16.750 1.00 95.06 81 PRO A CA 1
ATOM 627 C C . PRO A 1 81 ? 1.227 -14.929 17.097 1.00 95.06 81 PRO A C 1
ATOM 629 O O . PRO A 1 81 ? 1.571 -14.916 18.277 1.00 95.06 81 PRO A O 1
ATOM 632 N N . LEU A 1 82 ? 2.102 -14.754 16.098 1.00 95.38 82 LEU A N 1
ATOM 633 C CA . LEU A 1 82 ? 3.538 -14.523 16.306 1.00 95.38 82 LEU A CA 1
ATOM 634 C C . LEU A 1 82 ? 3.810 -13.175 16.990 1.00 95.38 82 LEU A C 1
ATOM 636 O O . LEU A 1 82 ? 4.766 -13.041 17.749 1.00 95.38 82 LEU A O 1
ATOM 640 N N . SER A 1 83 ? 2.944 -12.193 16.748 1.00 95.25 83 SER A N 1
ATOM 641 C CA . SER A 1 83 ? 2.974 -10.869 17.372 1.00 95.25 83 SER A CA 1
ATOM 642 C C . SER A 1 83 ? 2.129 -10.778 18.656 1.00 95.25 83 SER A C 1
ATOM 644 O O . SER A 1 83 ? 1.979 -9.691 19.212 1.00 95.25 83 SER A O 1
ATOM 646 N N . GLY A 1 84 ? 1.558 -11.887 19.146 1.00 96.75 84 GLY A N 1
ATOM 647 C CA . GLY A 1 84 ? 0.716 -11.907 20.349 1.00 96.75 84 GLY A CA 1
ATOM 648 C C . GLY A 1 84 ? -0.652 -11.227 20.191 1.00 96.75 84 GLY A C 1
ATOM 649 O O . GLY A 1 84 ? -1.288 -10.896 21.189 1.00 96.75 84 GLY A O 1
ATOM 650 N N . VAL A 1 85 ? -1.111 -11.011 18.958 1.00 98.38 85 VAL A N 1
ATOM 651 C CA . VAL A 1 85 ? -2.412 -10.419 18.616 1.00 98.38 85 VAL A CA 1
ATOM 652 C C . VAL A 1 85 ? -3.438 -11.530 18.391 1.00 98.38 85 VAL A C 1
ATOM 654 O O . VAL A 1 85 ? -3.169 -12.517 17.704 1.00 98.38 85 VAL A O 1
ATOM 657 N N . LYS A 1 86 ? -4.640 -11.374 18.950 1.00 98.19 86 LYS A N 1
ATOM 658 C CA . LYS A 1 86 ? -5.744 -12.333 18.801 1.00 98.19 86 LYS A CA 1
ATOM 659 C C . LYS A 1 86 ? -6.726 -11.849 17.744 1.00 98.19 86 LYS A C 1
ATOM 661 O O . LYS A 1 86 ? -7.215 -10.731 17.849 1.00 98.19 86 LYS A O 1
ATOM 666 N N . ILE A 1 87 ? -7.050 -12.688 16.763 1.00 98.50 87 ILE A N 1
ATOM 667 C CA . ILE A 1 87 ? -8.101 -12.400 15.778 1.00 98.50 87 ILE A CA 1
ATOM 668 C C . ILE A 1 87 ? -9.397 -13.035 16.261 1.00 98.50 87 ILE A C 1
ATOM 670 O O . ILE A 1 87 ? -9.546 -14.254 16.221 1.00 98.50 87 ILE A O 1
ATOM 674 N N . GLU A 1 88 ? -10.326 -12.209 16.725 1.00 97.06 88 GLU A N 1
ATOM 675 C CA . GLU A 1 88 ? -11.634 -12.643 17.190 1.00 97.06 88 GLU A CA 1
ATOM 676 C C . GLU A 1 88 ? -12.633 -11.471 17.121 1.00 97.06 88 GLU A C 1
ATOM 678 O O . GLU A 1 88 ? -12.507 -10.519 17.902 1.00 97.06 88 GLU A O 1
ATOM 683 N N . PRO A 1 89 ? -13.648 -11.518 16.231 1.00 97.75 89 PRO A N 1
ATOM 684 C CA . PRO A 1 89 ? -13.965 -12.557 15.246 1.00 97.75 89 PRO A CA 1
ATOM 685 C C . PRO A 1 89 ? -13.223 -12.377 13.912 1.00 97.75 89 PRO A C 1
ATOM 687 O O . PRO A 1 89 ? -12.770 -11.286 13.565 1.00 97.75 89 PRO A O 1
ATOM 690 N N . GLU A 1 90 ? -13.182 -13.452 13.124 1.00 97.94 90 GLU A N 1
ATOM 691 C CA . GLU A 1 90 ? -12.928 -13.399 11.681 1.00 97.94 90 GLU A CA 1
ATOM 692 C C . GLU A 1 90 ? -14.272 -13.372 10.940 1.00 97.94 90 GLU A C 1
ATOM 694 O O . GLU A 1 90 ? -15.087 -14.284 11.084 1.00 97.94 90 GLU A O 1
ATOM 699 N N . ILE A 1 91 ? -14.506 -12.329 10.147 1.00 97.00 91 ILE A N 1
ATOM 700 C CA . ILE A 1 91 ? -15.764 -12.079 9.448 1.00 97.00 91 ILE A CA 1
ATOM 701 C C . ILE A 1 91 ? -15.483 -11.937 7.952 1.00 97.00 91 ILE A C 1
ATOM 703 O O . ILE A 1 91 ? -14.811 -11.004 7.512 1.00 97.00 91 ILE A O 1
ATOM 707 N N . VAL A 1 92 ? -16.042 -12.854 7.164 1.00 95.19 92 VAL A N 1
ATOM 708 C CA . VAL A 1 92 ? -15.937 -12.851 5.698 1.00 95.19 92 VAL A CA 1
ATOM 709 C C . VAL A 1 92 ? -17.280 -12.468 5.099 1.00 95.19 92 VAL A C 1
ATOM 711 O O . VAL A 1 92 ? -18.313 -12.987 5.524 1.00 95.19 92 VAL A O 1
ATOM 714 N N . PHE A 1 93 ? -17.283 -11.590 4.099 1.00 90.44 93 PHE A N 1
ATOM 715 C CA . PHE A 1 93 ? -18.503 -11.188 3.394 1.00 90.44 93 PHE A CA 1
ATOM 716 C C . PHE A 1 93 ? -18.344 -11.303 1.869 1.00 90.44 93 PHE A C 1
ATOM 718 O O . PHE A 1 93 ? -17.234 -11.161 1.358 1.00 90.44 93 PHE A O 1
ATOM 725 N N . PRO A 1 94 ? -19.422 -11.577 1.112 1.00 88.69 94 PRO A N 1
ATOM 726 C CA . PRO A 1 94 ? -19.338 -11.736 -0.337 1.00 88.69 94 PRO A CA 1
ATOM 727 C C . PRO A 1 94 ? -18.997 -10.419 -1.045 1.00 88.69 94 PRO A C 1
ATOM 729 O O . PRO A 1 94 ? -19.378 -9.334 -0.602 1.00 88.69 94 PRO A O 1
ATOM 732 N N . GLN A 1 95 ? -18.323 -10.513 -2.192 1.00 80.25 95 GLN A N 1
ATOM 733 C CA . GLN A 1 95 ? -18.088 -9.351 -3.048 1.00 80.25 95 GLN A CA 1
ATOM 734 C C . GLN A 1 95 ? -19.428 -8.750 -3.511 1.00 80.25 95 GLN A C 1
ATOM 736 O O . GLN A 1 95 ? -20.323 -9.475 -3.941 1.00 80.25 95 GLN A O 1
ATOM 741 N N . GLY A 1 96 ? -19.567 -7.425 -3.425 1.00 77.50 96 GLY A N 1
ATOM 742 C CA . GLY A 1 96 ? -20.795 -6.718 -3.811 1.00 77.50 96 GLY A CA 1
ATOM 743 C C . GLY A 1 96 ? -21.859 -6.611 -2.713 1.00 77.50 96 GLY A C 1
ATOM 744 O O . GLY A 1 96 ? -22.963 -6.146 -2.993 1.00 77.50 96 GLY A O 1
ATOM 745 N N . ALA A 1 97 ? -21.552 -7.008 -1.472 1.00 83.38 97 ALA A N 1
ATOM 746 C CA . ALA A 1 97 ? -22.380 -6.639 -0.327 1.00 83.38 97 ALA A CA 1
ATOM 747 C C . ALA A 1 97 ? -22.506 -5.106 -0.233 1.00 83.38 97 ALA A C 1
ATOM 749 O O . ALA A 1 97 ? -21.535 -4.392 -0.473 1.00 83.38 97 ALA A O 1
ATOM 750 N N . ASN A 1 98 ? -23.692 -4.613 0.134 1.00 84.44 98 ASN A N 1
ATOM 751 C CA . ASN A 1 98 ? -23.966 -3.179 0.328 1.00 84.44 98 ASN A CA 1
ATOM 752 C C . ASN A 1 98 ? -24.490 -2.854 1.737 1.00 84.44 98 ASN A C 1
ATOM 754 O O . ASN A 1 98 ? -24.632 -1.684 2.078 1.00 84.44 98 ASN A O 1
ATOM 758 N N . ASP A 1 99 ? -24.763 -3.877 2.549 1.00 86.06 99 ASP A N 1
ATOM 759 C CA . ASP A 1 99 ? -25.206 -3.763 3.938 1.00 86.06 99 ASP A CA 1
ATOM 760 C C . ASP A 1 99 ? -24.184 -4.456 4.844 1.00 86.06 99 ASP A C 1
ATOM 762 O O . ASP A 1 99 ? -23.803 -5.598 4.573 1.00 86.06 99 ASP A O 1
ATOM 766 N N . ALA A 1 100 ? -23.732 -3.757 5.888 1.00 92.94 100 ALA A N 1
ATOM 767 C CA . ALA A 1 100 ? -22.735 -4.253 6.833 1.00 92.94 100 ALA A CA 1
ATOM 768 C C . ALA A 1 100 ? -23.321 -4.586 8.224 1.00 92.94 100 ALA A C 1
ATOM 770 O O . ALA A 1 100 ? -22.573 -4.844 9.169 1.00 92.94 100 ALA A O 1
ATOM 771 N N . THR A 1 101 ? -24.651 -4.622 8.373 1.00 93.12 101 THR A N 1
ATOM 772 C CA . THR A 1 101 ? -25.348 -4.731 9.666 1.00 93.12 101 THR A CA 1
ATOM 773 C C . THR A 1 101 ? -24.963 -6.000 10.423 1.00 93.12 101 THR A C 1
ATOM 775 O O . THR A 1 101 ? -24.739 -5.967 11.636 1.00 93.12 101 THR A O 1
ATOM 778 N N . VAL A 1 102 ? -24.848 -7.129 9.714 1.00 93.81 102 VAL A N 1
ATOM 779 C CA . VAL A 1 102 ? -24.456 -8.415 10.313 1.00 93.81 102 VAL A CA 1
ATOM 780 C C . VAL A 1 102 ? -23.018 -8.352 10.824 1.00 93.81 102 VAL A C 1
ATOM 782 O O . VAL A 1 102 ? -22.744 -8.750 11.957 1.00 93.81 102 VAL A O 1
ATOM 785 N N . GLN A 1 103 ? -22.111 -7.815 10.009 1.00 96.12 103 GLN A N 1
ATOM 786 C CA . GLN A 1 103 ? -20.693 -7.680 10.333 1.00 96.12 103 GLN A CA 1
ATOM 787 C C . GLN A 1 103 ? -20.520 -6.762 11.552 1.00 96.12 103 GLN A C 1
ATOM 789 O O . GLN A 1 103 ? -19.837 -7.114 12.510 1.00 96.12 103 GLN A O 1
ATOM 794 N N . VAL A 1 104 ? -21.211 -5.623 11.566 1.00 97.12 104 VAL A N 1
ATOM 795 C CA . VAL A 1 104 ? -21.184 -4.637 12.656 1.00 97.12 104 VAL A CA 1
ATOM 796 C C . VAL A 1 104 ? -21.744 -5.222 13.955 1.00 97.12 104 VAL A C 1
ATOM 798 O O . VAL A 1 104 ? -21.167 -5.014 15.022 1.00 97.12 104 VAL A O 1
ATOM 801 N N . ALA A 1 105 ? -22.824 -6.007 13.894 1.00 96.75 105 ALA A N 1
ATOM 802 C CA . ALA A 1 105 ? -23.370 -6.685 15.069 1.00 96.75 105 ALA A CA 1
ATOM 803 C C . ALA A 1 105 ? -22.381 -7.700 15.670 1.00 96.75 105 ALA A C 1
ATOM 805 O O . ALA A 1 105 ? -22.238 -7.761 16.893 1.00 96.75 105 ALA A O 1
ATOM 806 N N . GLN A 1 106 ? -21.674 -8.457 14.825 1.00 97.88 106 GLN A N 1
ATOM 807 C CA . GLN A 1 106 ? -20.636 -9.397 15.258 1.00 97.88 106 GLN A CA 1
ATOM 808 C C . GLN A 1 106 ? -19.437 -8.672 15.883 1.00 97.88 106 GLN A C 1
ATOM 810 O O . GLN A 1 106 ? -18.968 -9.078 16.946 1.00 97.88 106 GLN A O 1
ATOM 815 N N . VAL A 1 107 ? -18.989 -7.565 15.281 1.00 98.19 107 VAL A N 1
ATOM 816 C CA . VAL A 1 107 ? -17.936 -6.708 15.850 1.00 98.19 107 VAL A CA 1
ATOM 817 C C . VAL A 1 107 ? -18.354 -6.173 17.221 1.00 98.19 107 VAL A C 1
ATOM 819 O O . VAL A 1 107 ? -17.594 -6.286 18.183 1.00 98.19 107 VAL A O 1
ATOM 822 N N . ARG A 1 108 ? -19.582 -5.657 17.350 1.00 96.94 108 ARG A N 1
ATOM 823 C CA . ARG A 1 108 ? -20.110 -5.147 18.624 1.00 96.94 108 ARG A CA 1
ATOM 824 C C . ARG A 1 108 ? -20.129 -6.216 19.710 1.00 96.94 108 ARG A C 1
ATOM 826 O O . ARG A 1 108 ? -19.700 -5.952 20.828 1.00 96.94 108 ARG A O 1
ATOM 833 N N . ALA A 1 109 ? -20.629 -7.409 19.388 1.00 97.31 109 ALA A N 1
ATOM 834 C CA . ALA A 1 109 ? -20.716 -8.519 20.334 1.00 97.31 109 ALA A CA 1
ATOM 835 C C . ALA A 1 109 ? -19.332 -8.957 20.833 1.00 97.31 109 ALA A C 1
ATOM 837 O O . ALA A 1 109 ? -19.178 -9.330 21.994 1.00 97.31 109 ALA A O 1
ATOM 838 N N . ALA A 1 110 ? -18.326 -8.881 19.965 1.00 97.56 110 ALA A N 1
ATOM 839 C CA . ALA A 1 110 ? -16.970 -9.263 20.305 1.00 97.56 110 ALA A CA 1
ATOM 840 C C . ALA A 1 110 ? -16.209 -8.207 21.104 1.00 97.56 110 ALA A C 1
ATOM 842 O O . ALA A 1 110 ? -15.278 -8.583 21.810 1.00 97.56 110 ALA A O 1
ATOM 843 N N . ASN A 1 111 ? -16.577 -6.924 21.016 1.00 96.75 111 ASN A N 1
ATOM 844 C CA . ASN A 1 111 ? -15.900 -5.810 21.689 1.00 96.75 111 ASN A CA 1
ATOM 845 C C . ASN A 1 111 ? -14.360 -5.860 21.512 1.00 96.75 111 ASN A C 1
ATOM 847 O O . ASN A 1 111 ? -13.636 -6.168 22.472 1.00 96.75 111 ASN A O 1
ATOM 851 N N . PRO A 1 112 ? -13.850 -5.688 20.276 1.00 98.31 112 PRO A N 1
ATOM 852 C CA . PRO A 1 112 ? -12.421 -5.734 19.987 1.00 98.31 112 PRO A CA 1
ATOM 853 C C . PRO A 1 112 ? -11.710 -4.429 20.370 1.00 98.31 112 PRO A C 1
ATOM 855 O O . PRO A 1 112 ? -12.322 -3.369 20.483 1.00 98.31 112 PRO A O 1
ATOM 858 N N . ASP A 1 113 ? -10.388 -4.507 20.509 1.00 98.56 113 ASP A N 1
ATOM 859 C CA . ASP A 1 113 ? -9.530 -3.334 20.665 1.00 98.56 113 ASP A CA 1
ATOM 860 C C . ASP A 1 113 ? -9.416 -2.559 19.350 1.00 98.56 113 ASP A C 1
ATOM 862 O O . ASP A 1 113 ? -9.507 -1.332 19.356 1.00 98.56 113 ASP A O 1
ATOM 866 N N . TYR A 1 114 ? -9.283 -3.293 18.238 1.00 98.69 114 TYR A N 1
ATOM 867 C CA . TYR A 1 114 ? -9.239 -2.749 16.883 1.00 98.69 114 TYR A CA 1
ATOM 868 C C . TYR A 1 114 ? -10.133 -3.533 15.918 1.00 98.69 114 TYR A C 1
ATOM 870 O O . TYR A 1 114 ? -10.333 -4.739 16.060 1.00 98.69 114 TYR A O 1
ATOM 878 N N . VAL A 1 115 ? -10.619 -2.859 14.884 1.00 98.50 115 VAL A N 1
ATOM 879 C CA . VAL A 1 115 ? -11.303 -3.449 13.736 1.00 98.50 115 VAL A CA 1
ATOM 880 C C . VAL A 1 115 ? -10.413 -3.268 12.516 1.00 98.50 115 VAL A C 1
ATOM 882 O O . VAL A 1 115 ? -10.106 -2.143 12.131 1.00 98.50 115 VAL A O 1
ATOM 885 N N . VAL A 1 116 ? -10.002 -4.374 11.900 1.00 98.12 116 VAL A N 1
ATOM 886 C CA . VAL A 1 116 ? -9.262 -4.365 10.638 1.00 98.12 116 VAL A CA 1
ATOM 887 C C . VAL A 1 116 ? -10.252 -4.574 9.494 1.00 98.12 116 VAL A C 1
ATOM 889 O O . VAL A 1 116 ? -10.795 -5.670 9.342 1.00 98.12 116 VAL A O 1
ATOM 892 N N . SER A 1 117 ? -10.492 -3.523 8.705 1.00 94.94 117 SER A N 1
ATOM 893 C CA . SER A 1 117 ? -11.452 -3.513 7.593 1.00 94.94 117 SER A CA 1
ATOM 894 C C . SER A 1 117 ? -10.753 -3.664 6.243 1.00 94.94 117 SER A C 1
ATOM 896 O O . SER A 1 117 ? -10.051 -2.764 5.792 1.00 94.94 117 SER A O 1
ATOM 898 N N . VAL A 1 118 ? -10.961 -4.799 5.575 1.00 90.88 118 VAL A N 1
ATOM 899 C CA . VAL A 1 118 ? -10.300 -5.210 4.323 1.00 90.88 118 VAL A CA 1
ATOM 900 C C . VAL A 1 118 ? -11.364 -5.421 3.229 1.00 90.88 118 VAL A C 1
ATOM 902 O O . VAL A 1 118 ? -11.569 -6.524 2.718 1.00 90.88 118 VAL A O 1
ATOM 905 N N . GLY A 1 119 ? -12.132 -4.371 2.920 1.00 77.88 119 GLY A N 1
ATOM 906 C CA . GLY A 1 119 ? -13.242 -4.427 1.956 1.00 77.88 119 GLY A CA 1
ATOM 907 C C . GLY A 1 119 ? -13.041 -3.579 0.702 1.00 77.88 119 GLY A C 1
ATOM 908 O O . GLY A 1 119 ? -13.288 -4.051 -0.407 1.00 77.88 119 GLY A O 1
ATOM 909 N N . GLY A 1 120 ? -12.564 -2.350 0.894 1.00 80.38 120 GLY A N 1
ATOM 910 C CA . GLY A 1 120 ? -12.483 -1.295 -0.116 1.00 80.38 120 GLY A CA 1
ATOM 911 C C . GLY A 1 120 ? -13.812 -0.849 -0.738 1.00 80.38 120 GLY A C 1
ATOM 912 O O . GLY A 1 120 ? -14.850 -1.502 -0.621 1.00 80.38 120 GLY A O 1
ATOM 913 N N . GLY A 1 121 ? -13.780 0.305 -1.407 1.00 85.38 121 GLY A N 1
ATOM 914 C CA . GLY A 1 121 ? -14.917 0.852 -2.142 1.00 85.38 121 GLY A CA 1
ATOM 915 C C . GLY A 1 121 ? -16.100 1.248 -1.254 1.00 85.38 121 GLY A C 1
ATOM 916 O O . GLY A 1 121 ? -15.947 1.592 -0.081 1.00 85.38 121 GLY A O 1
ATOM 917 N N . GLY A 1 122 ? -17.303 1.202 -1.837 1.00 87.56 122 GLY A N 1
ATOM 918 C CA . GLY A 1 122 ? -18.540 1.631 -1.177 1.00 87.56 122 GLY A CA 1
ATOM 919 C C . GLY A 1 122 ? -18.878 0.833 0.082 1.00 87.56 122 GLY A C 1
ATOM 920 O O . GLY A 1 122 ? -19.282 1.424 1.079 1.00 87.56 122 GLY A O 1
ATOM 921 N N . PHE A 1 123 ? -18.645 -0.484 0.080 1.00 88.88 123 PHE A N 1
ATOM 922 C CA . PHE A 1 123 ? -18.903 -1.309 1.262 1.00 88.88 123 PHE A CA 1
ATOM 923 C C . PHE A 1 123 ? -18.026 -0.907 2.449 1.00 88.88 123 PHE A C 1
ATOM 925 O O . PHE A 1 123 ? -18.516 -0.842 3.570 1.00 88.88 123 PHE A O 1
ATOM 932 N N . ASP A 1 124 ? -16.749 -0.601 2.216 1.00 91.19 124 ASP A N 1
ATOM 933 C CA . ASP A 1 124 ? -15.840 -0.171 3.281 1.00 91.19 124 ASP A CA 1
ATOM 934 C C . ASP A 1 124 ? -16.267 1.173 3.889 1.00 91.19 124 ASP A C 1
ATOM 936 O O . ASP A 1 124 ? -16.195 1.343 5.106 1.00 91.19 124 ASP A O 1
ATOM 940 N N . ASN A 1 125 ? -16.839 2.079 3.084 1.00 91.94 125 ASN A N 1
ATOM 941 C CA . ASN A 1 125 ? -17.472 3.302 3.590 1.00 91.94 125 ASN A CA 1
ATOM 942 C C . ASN A 1 125 ? -18.715 2.992 4.440 1.00 91.94 125 ASN A C 1
ATOM 944 O O . ASN A 1 125 ? -18.887 3.579 5.511 1.00 91.94 125 ASN A O 1
ATOM 948 N N . THR A 1 126 ? -19.579 2.074 3.991 1.00 93.06 126 THR A N 1
ATOM 949 C CA . THR A 1 126 ? -20.770 1.651 4.747 1.00 93.06 126 THR A CA 1
ATOM 950 C C . THR A 1 126 ? -20.380 1.013 6.077 1.00 93.06 126 THR A C 1
ATOM 952 O O . THR A 1 126 ? -20.882 1.424 7.121 1.00 93.06 126 THR A O 1
ATOM 955 N N . LEU A 1 127 ? -19.454 0.051 6.057 1.00 94.94 127 LEU A N 1
ATOM 956 C CA . LEU A 1 127 ? -18.957 -0.630 7.248 1.00 94.94 127 LEU A CA 1
ATOM 957 C C . LEU A 1 127 ? -18.347 0.371 8.231 1.00 94.94 127 LEU A C 1
ATOM 959 O O . LEU A 1 127 ? -18.734 0.386 9.394 1.00 94.94 127 LEU A O 1
ATOM 963 N N . THR A 1 128 ? -17.455 1.246 7.765 1.00 95.44 128 THR A N 1
ATOM 964 C CA . THR A 1 128 ? -16.813 2.266 8.608 1.00 95.44 128 THR A CA 1
ATOM 965 C C . THR A 1 128 ? -17.841 3.171 9.281 1.00 95.44 128 THR A C 1
ATOM 967 O O . THR A 1 128 ? -17.797 3.347 10.495 1.00 95.44 128 THR A O 1
ATOM 970 N N . ASN A 1 129 ? -18.819 3.694 8.535 1.00 95.50 129 ASN A N 1
ATOM 971 C CA . ASN A 1 129 ? -19.860 4.543 9.118 1.00 95.50 129 ASN A CA 1
ATOM 972 C C . ASN A 1 129 ? -20.712 3.802 10.153 1.00 95.50 129 ASN A C 1
ATOM 974 O O . ASN A 1 129 ? -20.949 4.336 11.233 1.00 95.50 129 ASN A O 1
ATOM 978 N N . GLN A 1 130 ? -21.117 2.565 9.867 1.00 96.12 130 GLN A N 1
ATOM 979 C CA . GLN A 1 130 ? -21.922 1.781 10.802 1.00 96.12 130 GLN A CA 1
ATOM 980 C C . GLN A 1 130 ? -21.137 1.371 12.060 1.00 96.12 130 GLN A C 1
ATOM 982 O O . GLN A 1 130 ? -21.714 1.311 13.145 1.00 96.12 130 GLN A O 1
ATOM 987 N N . LEU A 1 131 ? -19.824 1.129 11.954 1.00 97.38 131 LEU A N 1
ATOM 988 C CA . LEU A 1 131 ? -18.945 0.926 13.113 1.00 97.38 131 LEU A CA 1
ATOM 989 C C . LEU A 1 131 ? -18.902 2.181 13.996 1.00 97.38 131 LEU A C 1
ATOM 991 O O . LEU A 1 131 ? -19.040 2.084 15.217 1.00 97.38 131 LEU A O 1
ATOM 995 N N . LEU A 1 132 ? -18.770 3.358 13.381 1.00 97.44 132 LEU A N 1
ATOM 996 C CA . LEU A 1 132 ? -18.799 4.639 14.090 1.00 97.44 132 LEU A CA 1
ATOM 997 C C . LEU A 1 132 ? -20.170 4.892 14.747 1.00 97.44 132 LEU A C 1
ATOM 999 O O . LEU A 1 132 ? -20.224 5.403 15.864 1.00 97.44 132 LEU A O 1
ATOM 1003 N N . ASP A 1 133 ? -21.277 4.503 14.101 1.00 96.62 133 ASP A N 1
ATOM 1004 C CA . ASP A 1 133 ? -22.641 4.648 14.640 1.00 96.62 133 ASP A CA 1
ATOM 1005 C C . ASP A 1 133 ? -22.868 3.823 15.919 1.00 96.62 133 ASP A C 1
ATOM 1007 O O . ASP A 1 133 ? -23.624 4.236 16.798 1.00 96.62 133 ASP A O 1
ATOM 1011 N N . ILE A 1 134 ? -22.194 2.675 16.059 1.00 94.94 134 ILE A N 1
ATOM 1012 C CA . ILE A 1 134 ? -22.266 1.836 17.267 1.00 94.94 134 ILE A CA 1
ATOM 1013 C C . ILE A 1 134 ? -21.202 2.184 18.322 1.00 94.94 134 ILE A C 1
ATOM 1015 O O . ILE A 1 134 ? -21.093 1.480 19.326 1.00 94.94 134 ILE A O 1
ATOM 1019 N N . GLY A 1 135 ? -20.423 3.247 18.107 1.00 95.88 135 GLY A N 1
ATOM 1020 C CA . GLY A 1 135 ? -19.459 3.765 19.078 1.00 95.88 135 GLY A CA 1
ATOM 1021 C C . GLY A 1 135 ? -18.044 3.186 18.994 1.00 95.88 135 GLY A C 1
ATOM 1022 O O . GLY A 1 135 ? -17.251 3.445 19.901 1.00 95.88 135 GLY A O 1
ATOM 1023 N N . ILE A 1 136 ? -17.693 2.446 17.934 1.00 98.25 136 ILE A N 1
ATOM 1024 C CA . ILE A 1 136 ? -16.278 2.174 17.635 1.00 98.25 136 ILE A CA 1
ATOM 1025 C C . ILE A 1 136 ? -15.622 3.510 17.294 1.00 98.25 136 ILE A C 1
ATOM 1027 O O . ILE A 1 136 ? -16.137 4.256 16.465 1.00 98.25 136 ILE A O 1
ATOM 1031 N N . LYS A 1 137 ? -14.509 3.841 17.947 1.00 98.25 137 LYS A N 1
ATOM 1032 C CA . LYS A 1 137 ? -13.815 5.112 17.702 1.00 98.25 137 LYS A CA 1
ATOM 1033 C C . LYS A 1 137 ? -12.977 5.035 16.422 1.00 98.25 137 LYS A C 1
ATOM 1035 O O . LYS A 1 137 ? -12.490 3.948 16.110 1.00 98.25 137 LYS A O 1
ATOM 1040 N N . PRO A 1 138 ? -12.729 6.157 15.723 1.00 98.25 138 PRO A N 1
ATOM 1041 C CA . PRO A 1 138 ? -11.854 6.172 14.551 1.00 98.25 138 PRO A CA 1
ATOM 1042 C C . PRO A 1 138 ? -10.486 5.533 14.817 1.00 98.25 138 PRO A C 1
ATOM 1044 O O . PRO A 1 138 ? -10.044 4.689 14.051 1.00 98.25 138 PRO A O 1
ATOM 1047 N N . GLU A 1 139 ? -9.861 5.812 15.965 1.00 98.06 139 GLU A N 1
ATOM 1048 C CA . GLU A 1 139 ? -8.548 5.261 16.345 1.00 98.06 139 GLU A CA 1
ATOM 1049 C C . GLU A 1 139 ? -8.571 3.750 16.634 1.00 98.06 139 GLU A C 1
ATOM 1051 O O . GLU A 1 139 ? -7.538 3.152 16.929 1.00 98.06 139 GLU A O 1
ATOM 1056 N N . GLN A 1 140 ? -9.738 3.112 16.580 1.00 98.50 140 GLN A N 1
ATOM 1057 C CA . GLN A 1 140 ? -9.872 1.660 16.648 1.00 98.50 140 GLN A CA 1
ATOM 1058 C C . GLN A 1 140 ? -10.004 1.029 15.259 1.00 98.50 140 GLN A C 1
ATOM 1060 O O . GLN A 1 140 ? -10.008 -0.192 15.160 1.00 98.50 140 GLN A O 1
ATOM 1065 N N . ILE A 1 141 ? -10.108 1.811 14.184 1.00 98.38 141 ILE A N 1
ATOM 1066 C CA . ILE A 1 141 ? -10.310 1.307 12.824 1.00 98.38 141 ILE A CA 1
ATOM 1067 C C . ILE A 1 141 ? -8.983 1.344 12.062 1.00 98.38 141 ILE A C 1
ATOM 1069 O O . ILE A 1 141 ? -8.297 2.367 12.002 1.00 98.38 141 ILE A O 1
ATOM 1073 N N . ILE A 1 142 ? -8.617 0.201 11.481 1.00 98.12 142 ILE A N 1
ATOM 1074 C CA . ILE A 1 142 ? -7.414 0.028 10.671 1.00 98.12 142 ILE A CA 1
ATOM 1075 C C . ILE A 1 142 ? -7.812 -0.471 9.287 1.00 98.12 142 ILE A C 1
ATOM 1077 O O . ILE A 1 142 ? -8.435 -1.521 9.125 1.00 98.12 142 ILE A O 1
ATOM 1081 N N . HIS A 1 143 ? -7.372 0.263 8.283 1.00 95.69 143 HIS A N 1
ATOM 1082 C CA . HIS A 1 143 ? -7.528 -0.049 6.877 1.00 95.69 143 HIS A CA 1
ATOM 1083 C C . HIS A 1 143 ? -6.187 -0.542 6.301 1.00 95.69 143 HIS A C 1
ATOM 1085 O O . HIS A 1 143 ? -5.137 0.009 6.628 1.00 95.69 143 HIS A O 1
ATOM 1091 N N . PRO A 1 144 ? -6.154 -1.578 5.448 1.00 87.44 144 PRO A N 1
ATOM 1092 C CA . PRO A 1 144 ? -4.898 -2.177 5.015 1.00 87.44 144 PRO A CA 1
ATOM 1093 C C . PRO A 1 144 ? -4.142 -1.331 3.994 1.00 87.44 144 PRO A C 1
ATOM 1095 O O . PRO A 1 144 ? -2.928 -1.247 4.093 1.00 87.44 144 PRO A O 1
ATOM 1098 N N . TYR A 1 145 ? -4.830 -0.726 3.024 1.00 79.69 145 TYR A N 1
ATOM 1099 C CA . TYR A 1 145 ? -4.212 0.050 1.947 1.00 79.69 145 TYR A CA 1
ATOM 1100 C C . TYR A 1 145 ? -5.270 0.858 1.212 1.00 79.69 145 TYR A C 1
ATOM 1102 O O . TYR A 1 145 ? -6.325 0.284 0.965 1.00 79.69 145 TYR A O 1
ATOM 1110 N N . PHE A 1 146 ? -5.013 2.106 0.796 1.00 74.75 146 PHE A N 1
ATOM 1111 C CA . PHE A 1 146 ? -5.999 2.841 -0.009 1.00 74.75 146 PHE A CA 1
ATOM 1112 C C . PHE A 1 146 ? -5.454 3.952 -0.915 1.00 74.75 146 PHE A C 1
ATOM 1114 O O . PHE A 1 146 ? -4.450 4.598 -0.630 1.00 74.75 146 PHE A O 1
ATOM 1121 N N . ALA A 1 147 ? -6.175 4.174 -2.021 1.00 87.25 147 ALA A N 1
ATOM 1122 C CA . ALA A 1 147 ? -6.005 5.316 -2.914 1.00 87.25 147 ALA A CA 1
ATOM 1123 C C . ALA A 1 147 ? -6.589 6.590 -2.289 1.00 87.25 147 ALA A C 1
ATOM 1125 O O . ALA A 1 147 ? -7.537 6.512 -1.504 1.00 87.25 147 ALA A O 1
ATOM 1126 N N . THR A 1 148 ? -6.129 7.761 -2.734 1.00 93.88 148 THR A N 1
ATOM 1127 C CA . THR A 1 148 ? -6.613 9.072 -2.269 1.00 93.88 148 THR A CA 1
ATOM 1128 C C . THR A 1 148 ? -8.136 9.161 -2.251 1.00 93.88 148 THR A C 1
ATOM 1130 O O . THR A 1 148 ? -8.715 9.600 -1.266 1.00 93.88 148 THR A O 1
ATOM 1133 N N . ASN A 1 149 ? -8.803 8.699 -3.312 1.00 92.75 149 ASN A N 1
ATOM 1134 C CA . ASN A 1 149 ? -10.262 8.772 -3.403 1.00 92.75 149 ASN A CA 1
ATOM 1135 C C . ASN A 1 149 ? -10.975 7.998 -2.290 1.00 92.75 149 ASN A C 1
ATOM 1137 O O . ASN A 1 149 ? -12.019 8.450 -1.830 1.00 92.75 149 ASN A O 1
ATOM 1141 N N . GLN A 1 150 ? -10.423 6.868 -1.841 1.00 91.69 150 GLN A N 1
ATOM 1142 C CA . GLN A 1 150 ? -11.015 6.156 -0.712 1.00 91.69 150 GLN A CA 1
ATOM 1143 C C . GLN A 1 150 ? -10.768 6.910 0.599 1.00 91.69 150 GLN A C 1
ATOM 1145 O O . GLN A 1 150 ? -11.689 7.061 1.397 1.00 91.69 150 GLN A O 1
ATOM 1150 N N . VAL A 1 151 ? -9.550 7.426 0.807 1.00 94.19 151 VAL A N 1
ATOM 1151 C CA . VAL A 1 151 ? -9.228 8.210 2.012 1.00 94.19 151 VAL A CA 1
ATOM 1152 C C . VAL A 1 151 ? -10.189 9.396 2.156 1.00 94.19 151 VAL A C 1
ATOM 1154 O O . VAL A 1 151 ? -10.698 9.665 3.243 1.00 94.19 151 VAL A O 1
ATOM 1157 N N . LEU A 1 152 ? -10.502 10.062 1.040 1.00 95.00 152 LEU A N 1
ATOM 1158 C CA . LEU A 1 152 ? -11.501 11.128 0.986 1.00 95.00 152 LEU A CA 1
ATOM 1159 C C . LEU A 1 152 ? -12.927 10.612 1.252 1.00 95.00 152 LEU A C 1
ATOM 1161 O O . LEU A 1 152 ? -13.686 11.274 1.961 1.00 95.00 152 LEU A O 1
ATOM 1165 N N . SER A 1 153 ? -13.302 9.439 0.725 1.00 94.12 153 SER A N 1
ATOM 1166 C CA . SER A 1 153 ? -14.673 8.915 0.829 1.00 94.12 153 SER A CA 1
ATOM 1167 C C . SER A 1 153 ? -15.080 8.464 2.230 1.00 94.12 153 SER A C 1
ATOM 1169 O O . SER A 1 153 ? -16.271 8.482 2.538 1.00 94.12 153 SER A O 1
ATOM 1171 N N . TRP A 1 154 ? -14.129 8.096 3.092 1.00 93.88 154 TRP A N 1
ATOM 1172 C CA . TRP A 1 154 ? -14.422 7.830 4.506 1.00 93.88 154 TRP A CA 1
ATOM 1173 C C . TRP A 1 154 ? -14.916 9.077 5.247 1.00 93.88 154 TRP A C 1
ATOM 1175 O O . TRP A 1 154 ? -15.728 8.994 6.169 1.00 93.88 154 TRP A O 1
ATOM 1185 N N . GLY A 1 155 ? -14.468 10.252 4.804 1.00 94.56 155 GLY A N 1
ATOM 1186 C CA . GLY A 1 155 ? -14.945 11.532 5.295 1.00 94.56 155 GLY A CA 1
ATOM 1187 C C . GLY A 1 155 ? -14.487 11.876 6.714 1.00 94.56 155 GLY A C 1
ATOM 1188 O O . GLY A 1 155 ? -13.703 11.187 7.366 1.00 94.56 155 GLY A O 1
ATOM 1189 N N . LYS A 1 156 ? -14.997 13.009 7.208 1.00 96.56 156 LYS A N 1
ATOM 1190 C CA . LYS A 1 156 ? -14.538 13.637 8.459 1.00 96.56 156 LYS A CA 1
ATOM 1191 C C . LYS A 1 156 ? -14.759 12.785 9.707 1.00 96.56 156 LYS A C 1
ATOM 1193 O O . LYS A 1 156 ? -14.016 12.938 10.668 1.00 96.56 156 LYS A O 1
ATOM 1198 N N . ARG A 1 157 ? -15.766 11.904 9.707 1.00 96.62 157 ARG A N 1
ATOM 1199 C CA . ARG A 1 157 ? -16.056 11.032 10.856 1.00 96.62 157 ARG A CA 1
ATOM 1200 C C . ARG A 1 157 ? -14.965 9.984 11.086 1.00 96.62 157 ARG A C 1
ATOM 1202 O O . ARG A 1 157 ? -14.864 9.487 12.197 1.00 96.62 157 ARG A O 1
ATOM 1209 N N . SER A 1 158 ? -14.158 9.687 10.068 1.00 96.50 158 SER A N 1
ATOM 1210 C CA . SER A 1 158 ? -13.066 8.714 10.138 1.00 96.50 158 SER A CA 1
ATOM 1211 C C . SER A 1 158 ? -11.708 9.332 10.475 1.00 96.50 158 SER A C 1
ATOM 1213 O O . SER A 1 158 ? -10.719 8.604 10.541 1.00 96.50 158 SER A O 1
ATOM 1215 N N . VAL A 1 159 ? -11.626 10.647 10.712 1.00 98.12 159 VAL A N 1
ATOM 1216 C CA . VAL A 1 159 ? -10.399 11.285 11.220 1.00 98.12 159 VAL A CA 1
ATOM 1217 C C . VAL A 1 159 ? -9.986 10.611 12.531 1.00 98.12 159 VAL A C 1
ATOM 1219 O O . VAL A 1 159 ? -10.805 10.481 13.432 1.00 98.12 159 VAL A O 1
ATOM 1222 N N . GLY A 1 160 ? -8.731 10.165 12.609 1.00 97.94 160 GLY A N 1
ATOM 1223 C CA . GLY A 1 160 ? -8.202 9.316 13.681 1.00 97.94 160 GLY A CA 1
ATOM 1224 C C . GLY A 1 160 ? -7.966 7.859 13.264 1.00 97.94 160 GLY A C 1
ATOM 1225 O O . GLY A 1 160 ? -7.125 7.199 13.876 1.00 97.94 160 GLY A O 1
ATOM 1226 N N . SER A 1 161 ? -8.620 7.385 12.195 1.00 97.94 161 SER A N 1
ATOM 1227 C CA . SER A 1 161 ? -8.429 6.027 11.657 1.00 97.94 161 SER A CA 1
ATOM 1228 C C . SER A 1 161 ? -7.058 5.847 11.015 1.00 97.94 161 SER A C 1
ATOM 1230 O O . SER A 1 161 ? -6.426 6.808 10.557 1.00 97.94 161 SER A O 1
ATOM 1232 N N . PHE A 1 162 ? -6.608 4.595 10.962 1.00 98.12 162 PHE A N 1
ATOM 1233 C CA . PHE A 1 162 ? -5.324 4.221 10.381 1.00 98.12 162 PHE A CA 1
ATOM 1234 C C . PHE A 1 162 ? -5.490 3.608 8.997 1.00 98.12 162 PHE A C 1
ATOM 1236 O O . PHE A 1 162 ? -6.444 2.870 8.757 1.00 98.12 162 PHE A O 1
ATOM 1243 N N . TYR A 1 163 ? -4.532 3.845 8.106 1.00 96.31 163 TYR A N 1
ATOM 1244 C CA . TYR A 1 163 ? -4.462 3.164 6.817 1.00 96.31 163 TYR A CA 1
ATOM 1245 C C . TYR A 1 163 ? -3.020 2.853 6.416 1.00 96.31 163 TYR A C 1
ATOM 1247 O O . TYR A 1 163 ? -2.109 3.633 6.694 1.00 96.31 163 TYR A O 1
ATOM 1255 N N . GLY A 1 164 ? -2.804 1.714 5.761 1.00 93.62 164 GLY A N 1
ATOM 1256 C CA . GLY A 1 164 ? -1.514 1.401 5.153 1.00 93.62 164 GLY A CA 1
ATOM 1257 C C . GLY A 1 164 ? -1.293 2.134 3.825 1.00 93.62 164 GLY A C 1
ATOM 1258 O O . GLY A 1 164 ? -2.238 2.450 3.101 1.00 93.62 164 GLY A O 1
ATOM 1259 N N . THR A 1 165 ? -0.037 2.412 3.484 1.00 93.69 165 THR A N 1
ATOM 1260 C CA . THR A 1 165 ? 0.361 2.890 2.154 1.00 93.69 165 THR A CA 1
ATOM 1261 C C . THR A 1 165 ? 1.838 2.587 1.861 1.00 93.69 165 THR A C 1
ATOM 1263 O O . THR A 1 165 ? 2.616 2.288 2.765 1.00 93.69 165 THR A O 1
ATOM 1266 N N . PHE A 1 166 ? 2.243 2.706 0.596 1.00 91.62 166 PHE A N 1
ATOM 1267 C CA . PHE A 1 166 ? 3.652 2.710 0.171 1.00 91.62 166 PHE A CA 1
ATOM 1268 C C . PHE A 1 166 ? 4.174 4.111 -0.164 1.00 91.62 166 PHE A C 1
ATOM 1270 O O . PHE A 1 166 ? 5.371 4.315 -0.344 1.00 91.62 166 PHE A O 1
ATOM 1277 N N . PHE A 1 167 ? 3.276 5.083 -0.269 1.00 94.00 167 PHE A N 1
ATOM 1278 C CA . PHE A 1 167 ? 3.590 6.474 -0.552 1.00 94.00 167 PHE A CA 1
ATOM 1279 C C . PHE A 1 167 ? 2.396 7.339 -0.147 1.00 94.00 167 PHE A C 1
ATOM 1281 O O . PHE A 1 167 ? 1.246 6.978 -0.402 1.00 94.00 167 PHE A O 1
ATOM 1288 N N . ASP A 1 168 ? 2.661 8.492 0.454 1.00 94.88 168 ASP A N 1
ATOM 1289 C CA . ASP A 1 168 ? 1.643 9.494 0.747 1.00 94.88 168 ASP A CA 1
ATOM 1290 C C . ASP A 1 168 ? 2.213 10.889 0.489 1.00 94.88 168 ASP A C 1
ATOM 1292 O O . ASP A 1 168 ? 3.378 11.160 0.791 1.00 94.88 168 ASP A O 1
ATOM 1296 N N . ALA A 1 169 ? 1.381 11.788 -0.037 1.00 95.38 169 ALA A N 1
ATOM 1297 C CA . ALA A 1 169 ? 1.743 13.188 -0.233 1.00 95.38 169 ALA A CA 1
ATOM 1298 C C . ALA A 1 169 ? 2.086 13.909 1.087 1.00 95.38 169 ALA A C 1
ATOM 1300 O O . ALA A 1 169 ? 2.763 14.934 1.064 1.00 95.38 169 ALA A O 1
ATOM 1301 N N . ASN A 1 170 ? 1.639 13.371 2.226 1.00 95.31 170 ASN A N 1
ATOM 1302 C CA . ASN A 1 170 ? 1.891 13.898 3.565 1.00 95.31 170 ASN A CA 1
ATOM 1303 C C . ASN A 1 170 ? 3.162 13.339 4.230 1.00 95.31 170 ASN A C 1
ATOM 1305 O O . ASN A 1 170 ? 3.398 13.611 5.405 1.00 95.31 170 ASN A O 1
ATOM 1309 N N . LEU A 1 171 ? 3.975 12.536 3.535 1.00 94.62 171 LEU A N 1
ATOM 1310 C CA . LEU A 1 171 ? 5.252 12.085 4.090 1.00 94.62 171 LEU A CA 1
ATOM 1311 C C . LEU A 1 171 ? 6.229 13.267 4.220 1.00 94.62 171 LEU A C 1
ATOM 1313 O O . LEU A 1 171 ? 6.509 13.970 3.251 1.00 94.62 171 LEU A O 1
ATOM 1317 N N . ASP A 1 172 ? 6.836 13.437 5.395 1.00 90.56 172 ASP A N 1
ATOM 1318 C CA . ASP A 1 172 ? 7.810 14.518 5.632 1.00 90.56 172 ASP A CA 1
ATOM 1319 C C . ASP A 1 172 ? 9.078 14.366 4.771 1.00 90.56 172 ASP A C 1
ATOM 1321 O O . ASP A 1 172 ? 9.727 15.341 4.380 1.00 90.56 172 ASP A O 1
ATOM 1325 N N . LYS A 1 173 ? 9.427 13.115 4.457 1.00 88.75 173 LYS A N 1
ATOM 1326 C CA . LYS A 1 173 ? 10.683 12.702 3.817 1.00 88.75 173 LYS A CA 1
ATOM 1327 C C . LYS A 1 173 ? 10.626 12.595 2.289 1.00 88.75 173 LYS A C 1
ATOM 1329 O O . LYS A 1 173 ? 11.478 11.939 1.696 1.00 88.75 173 LYS A O 1
ATOM 1334 N N . LEU A 1 174 ? 9.653 13.239 1.642 1.00 95.31 174 LEU A N 1
ATOM 1335 C CA . LEU A 1 174 ? 9.623 13.329 0.179 1.00 95.31 174 LEU A CA 1
ATOM 1336 C C . LEU A 1 174 ? 10.869 14.047 -0.358 1.00 95.31 174 LEU A C 1
ATOM 1338 O O . LEU A 1 174 ? 11.292 15.085 0.166 1.00 95.31 174 LEU A O 1
ATOM 1342 N N . THR A 1 175 ? 11.426 13.519 -1.445 1.00 97.44 175 THR A N 1
ATOM 1343 C CA . THR A 1 175 ? 12.525 14.159 -2.179 1.00 97.44 175 THR A CA 1
ATOM 1344 C C . THR A 1 175 ? 12.034 15.445 -2.870 1.00 97.44 175 THR A C 1
ATOM 1346 O O . THR A 1 175 ? 10.823 15.668 -2.983 1.00 97.44 175 THR A O 1
ATOM 1349 N N . PRO A 1 176 ? 12.936 16.302 -3.390 1.00 97.56 176 PRO A N 1
ATOM 1350 C CA . PRO A 1 176 ? 12.528 17.436 -4.220 1.00 97.56 176 PRO A CA 1
ATOM 1351 C C . PRO A 1 176 ? 11.667 17.022 -5.423 1.00 97.56 176 PRO A C 1
ATOM 1353 O O . PRO A 1 176 ? 10.656 17.662 -5.696 1.00 97.56 176 PRO A O 1
ATOM 1356 N N . GLU A 1 177 ? 12.019 15.918 -6.089 1.00 96.50 177 GLU A N 1
ATOM 1357 C CA . GLU A 1 177 ? 11.240 15.379 -7.207 1.00 96.50 177 GLU A CA 1
ATOM 1358 C C . GLU A 1 177 ? 9.880 14.832 -6.750 1.00 96.50 177 GLU A C 1
ATOM 1360 O O . GLU A 1 177 ? 8.874 15.062 -7.411 1.00 96.50 177 GLU A O 1
ATOM 1365 N N . GLY A 1 178 ? 9.810 14.182 -5.585 1.00 97.38 178 GLY A N 1
ATOM 1366 C CA . GLY A 1 178 ? 8.546 13.734 -4.998 1.00 97.38 178 GLY A CA 1
ATOM 1367 C C . GLY A 1 178 ? 7.600 14.889 -4.680 1.00 97.38 178 GLY A C 1
ATOM 1368 O O . GLY A 1 178 ? 6.408 14.805 -4.968 1.00 97.38 178 GLY A O 1
ATOM 1369 N N . LYS A 1 179 ? 8.123 15.997 -4.144 1.00 97.81 179 LYS A N 1
ATOM 1370 C CA . LYS A 1 179 ? 7.335 17.213 -3.876 1.00 97.81 179 LYS A CA 1
ATOM 1371 C C . LYS A 1 179 ? 6.826 17.862 -5.165 1.00 97.81 179 LYS A C 1
ATOM 1373 O O . LYS A 1 179 ? 5.676 18.304 -5.213 1.00 97.81 179 LYS A O 1
ATOM 1378 N N . ASP A 1 180 ? 7.654 17.895 -6.207 1.00 97.94 180 ASP A N 1
ATOM 1379 C CA . ASP A 1 180 ? 7.263 18.390 -7.530 1.00 97.94 180 ASP A CA 1
ATOM 1380 C C . ASP A 1 180 ? 6.192 17.493 -8.177 1.00 97.94 180 ASP A C 1
ATOM 1382 O O . ASP A 1 180 ? 5.161 17.996 -8.625 1.00 97.94 180 ASP A O 1
ATOM 1386 N N . PHE A 1 181 ? 6.365 16.168 -8.119 1.00 97.75 181 PHE A N 1
ATOM 1387 C CA . PHE A 1 181 ? 5.371 15.187 -8.561 1.00 97.75 181 PHE A CA 1
ATOM 1388 C C . PHE A 1 181 ? 4.025 15.377 -7.849 1.00 97.75 181 PHE A C 1
ATOM 1390 O O . PHE A 1 181 ? 2.992 15.481 -8.511 1.00 97.75 181 PHE A O 1
ATOM 1397 N N . VAL A 1 182 ? 4.024 15.490 -6.514 1.00 97.75 182 VAL A N 1
ATOM 1398 C CA . VAL A 1 182 ? 2.805 15.752 -5.731 1.00 97.75 182 VAL A CA 1
ATOM 1399 C C . VAL A 1 182 ? 2.142 17.049 -6.180 1.00 97.75 182 VAL A C 1
ATOM 1401 O O . VAL A 1 182 ? 0.933 17.061 -6.409 1.00 97.75 182 VAL A O 1
ATOM 1404 N N . THR A 1 183 ? 2.913 18.124 -6.349 1.00 97.94 183 THR A N 1
ATOM 1405 C CA . THR A 1 183 ? 2.390 19.435 -6.760 1.00 97.94 183 THR A CA 1
ATOM 1406 C C . THR A 1 183 ? 1.732 19.365 -8.138 1.00 97.94 183 THR A C 1
ATOM 1408 O O . THR A 1 183 ? 0.574 19.760 -8.285 1.00 97.94 183 THR A O 1
ATOM 1411 N N . LYS A 1 184 ? 2.430 18.812 -9.137 1.00 97.38 184 LYS A N 1
ATOM 1412 C CA . LYS A 1 184 ? 1.936 18.694 -10.519 1.00 97.38 184 LYS A CA 1
ATOM 1413 C C . LYS A 1 184 ? 0.736 17.760 -10.621 1.00 97.38 184 LYS A C 1
ATOM 1415 O O . LYS A 1 184 ? -0.306 18.161 -11.131 1.00 97.38 184 LYS A O 1
ATOM 1420 N N . SER A 1 185 ? 0.835 16.564 -10.040 1.00 96.00 185 SER A N 1
ATOM 1421 C CA . SER A 1 185 ? -0.268 15.601 -10.028 1.00 96.00 185 SER A CA 1
ATOM 1422 C C . SER A 1 185 ? -1.502 16.161 -9.320 1.00 96.00 185 SER A C 1
ATOM 1424 O O . SER A 1 185 ? -2.623 15.867 -9.734 1.00 96.00 185 SER A O 1
ATOM 1426 N N . THR A 1 186 ? -1.325 16.971 -8.269 1.00 96.81 186 THR A N 1
ATOM 1427 C CA . THR A 1 186 ? -2.447 17.628 -7.583 1.00 96.81 186 THR A CA 1
ATOM 1428 C C . THR A 1 186 ? -3.086 18.707 -8.445 1.00 96.81 186 THR A C 1
ATOM 1430 O O . THR A 1 186 ? -4.311 18.786 -8.491 1.00 96.81 186 THR A O 1
ATOM 1433 N N . ALA A 1 187 ? -2.287 19.513 -9.147 1.00 97.25 187 ALA A N 1
ATOM 1434 C CA . ALA A 1 187 ? -2.800 20.534 -10.055 1.00 97.25 187 ALA A CA 1
ATOM 1435 C C . ALA A 1 187 ? -3.602 19.926 -11.219 1.00 97.25 187 ALA A C 1
ATOM 1437 O O . ALA A 1 187 ? -4.648 20.458 -11.581 1.00 97.25 187 ALA A O 1
ATOM 1438 N N . GLU A 1 188 ? -3.147 18.796 -11.763 1.00 95.62 188 GLU A N 1
ATOM 1439 C CA . GLU A 1 188 ? -3.803 18.104 -12.880 1.00 95.62 188 GLU A CA 1
ATOM 1440 C C . GLU A 1 188 ? -5.072 17.354 -12.458 1.00 95.62 188 GLU A C 1
ATOM 1442 O O . GLU A 1 188 ? -6.093 17.424 -13.138 1.00 95.62 188 GLU A O 1
ATOM 1447 N N . ASN A 1 189 ? -5.026 16.643 -11.328 1.00 93.69 189 ASN A N 1
ATOM 1448 C CA . ASN A 1 189 ? -6.106 15.739 -10.915 1.00 93.69 189 ASN A CA 1
ATOM 1449 C C . ASN A 1 189 ? -7.047 16.347 -9.865 1.00 93.69 189 ASN A C 1
ATOM 1451 O O . ASN A 1 189 ? -8.037 15.726 -9.479 1.00 93.69 189 ASN A O 1
ATOM 1455 N N . GLY A 1 190 ? -6.725 17.537 -9.354 1.00 95.94 190 GLY A N 1
ATOM 1456 C CA . GLY A 1 190 ? -7.476 18.214 -8.299 1.00 95.94 190 GLY A CA 1
ATOM 1457 C C . GLY A 1 190 ? -7.397 17.541 -6.927 1.00 95.94 190 GLY A C 1
ATOM 1458 O O . GLY A 1 190 ? -8.179 17.909 -6.059 1.00 95.94 190 GLY A O 1
ATOM 1459 N N . ARG A 1 191 ? -6.500 16.565 -6.728 1.00 95.25 191 ARG A N 1
ATOM 1460 C CA . ARG A 1 191 ? -6.286 15.816 -5.476 1.00 95.25 191 ARG A CA 1
ATOM 1461 C C . ARG A 1 191 ? -4.845 15.300 -5.387 1.00 95.25 191 ARG A C 1
ATOM 1463 O O . ARG A 1 191 ? -4.245 15.065 -6.438 1.00 95.25 191 ARG A O 1
ATOM 1470 N N . PRO A 1 192 ? -4.301 15.035 -4.188 1.00 96.38 192 PRO A N 1
ATOM 1471 C CA . PRO A 1 192 ? -2.974 14.441 -4.073 1.00 96.38 192 PRO A CA 1
ATOM 1472 C C . PRO A 1 192 ? -2.895 13.044 -4.723 1.00 96.38 192 PRO A C 1
ATOM 1474 O O . PRO A 1 192 ? -3.883 12.290 -4.696 1.00 96.38 192 PRO A O 1
ATOM 1477 N N . PRO A 1 193 ? -1.739 12.673 -5.310 1.00 96.44 193 PRO A N 1
ATOM 1478 C CA . PRO A 1 193 ? -1.501 11.314 -5.780 1.00 96.44 193 PRO A CA 1
ATOM 1479 C C . PRO A 1 193 ? -1.431 10.340 -4.604 1.00 96.44 193 PRO A C 1
ATOM 1481 O O . PRO A 1 193 ? -0.990 10.691 -3.510 1.00 96.44 193 PRO A O 1
ATOM 1484 N N . SER A 1 194 ? -1.832 9.102 -4.859 1.00 93.94 194 SER A N 1
ATOM 1485 C CA . SER A 1 194 ? -1.617 7.983 -3.950 1.00 93.94 194 SER A CA 1
ATOM 1486 C C . SER A 1 194 ? -0.398 7.174 -4.383 1.00 93.94 194 SER A C 1
ATOM 1488 O O . SER A 1 194 ? 0.268 7.482 -5.377 1.00 93.94 194 SER A O 1
ATOM 1490 N N . TYR A 1 195 ? -0.122 6.089 -3.664 1.00 92.50 195 TYR A N 1
ATOM 1491 C CA . TYR A 1 195 ? 0.921 5.156 -4.066 1.00 92.50 195 TYR A CA 1
ATOM 1492 C C . TYR A 1 195 ? 0.690 4.536 -5.454 1.00 92.50 195 TYR A C 1
ATOM 1494 O O . TYR A 1 195 ? 1.662 4.165 -6.107 1.00 92.50 195 TYR A O 1
ATOM 1502 N N . LEU A 1 196 ? -0.564 4.464 -5.926 1.00 92.50 196 LEU A N 1
ATOM 1503 C CA . LEU A 1 196 ? -0.897 3.940 -7.253 1.00 92.50 196 LEU A CA 1
ATOM 1504 C C . LEU A 1 196 ? -0.270 4.813 -8.349 1.00 92.50 196 LEU A C 1
ATOM 1506 O O . LEU A 1 196 ? 0.485 4.325 -9.189 1.00 92.50 196 LEU A O 1
ATOM 1510 N N . GLU A 1 197 ? -0.550 6.120 -8.319 1.00 94.69 197 GLU A N 1
ATOM 1511 C CA . GLU A 1 197 ? 0.009 7.075 -9.274 1.00 94.69 197 GLU A CA 1
ATOM 1512 C C . GLU A 1 197 ? 1.527 7.196 -9.105 1.00 94.69 197 GLU A C 1
ATOM 1514 O O . GLU A 1 197 ? 2.249 7.245 -10.102 1.00 94.69 197 GLU A O 1
ATOM 1519 N N . ASN A 1 198 ? 2.020 7.165 -7.860 1.00 95.31 198 ASN A N 1
ATOM 1520 C CA . ASN A 1 198 ? 3.454 7.157 -7.582 1.00 95.31 198 ASN A CA 1
ATOM 1521 C C . ASN A 1 198 ? 4.155 5.962 -8.240 1.00 95.31 198 ASN A C 1
ATOM 1523 O O . ASN A 1 198 ? 5.165 6.148 -8.906 1.00 95.31 198 ASN A O 1
ATOM 1527 N N . PHE A 1 199 ? 3.632 4.740 -8.127 1.00 93.75 199 PHE A N 1
ATOM 1528 C CA . PHE A 1 199 ? 4.271 3.575 -8.745 1.00 93.75 199 PHE A CA 1
ATOM 1529 C C . PHE A 1 199 ? 4.194 3.575 -10.269 1.00 93.75 199 PHE A C 1
ATOM 1531 O O . PHE A 1 199 ? 5.149 3.139 -10.916 1.00 93.75 199 PHE A O 1
ATOM 1538 N N . CYS A 1 200 ? 3.132 4.118 -10.865 1.00 93.88 200 CYS A N 1
ATOM 1539 C CA . CYS A 1 200 ? 3.105 4.361 -12.307 1.00 93.88 200 CYS A CA 1
ATOM 1540 C C . CYS A 1 200 ? 4.207 5.349 -12.727 1.00 93.88 200 CYS A C 1
ATOM 1542 O O . CYS A 1 200 ? 4.944 5.074 -13.674 1.00 93.88 200 CYS A O 1
ATOM 1544 N N . TYR A 1 201 ? 4.376 6.447 -11.983 1.00 95.12 201 TYR A N 1
ATOM 1545 C CA . TYR A 1 201 ? 5.438 7.431 -12.209 1.00 95.12 201 TYR A CA 1
ATOM 1546 C C . TYR A 1 201 ? 6.839 6.813 -12.044 1.00 95.12 201 TYR A C 1
ATOM 1548 O O . TYR A 1 201 ? 7.687 6.910 -12.931 1.00 95.12 201 TYR A O 1
ATOM 1556 N N . VAL A 1 202 ? 7.070 6.098 -10.942 1.00 95.31 202 VAL A N 1
ATOM 1557 C CA . VAL A 1 202 ? 8.345 5.441 -10.616 1.00 95.31 202 VAL A CA 1
ATOM 1558 C C . VAL A 1 202 ? 8.704 4.357 -11.634 1.00 95.31 202 VAL A C 1
ATOM 1560 O O . VAL A 1 202 ? 9.876 4.207 -11.966 1.00 95.31 202 VAL A O 1
ATOM 1563 N N . THR A 1 203 ? 7.729 3.634 -12.190 1.00 95.38 203 THR A N 1
ATOM 1564 C CA . THR A 1 203 ? 7.997 2.590 -13.196 1.00 95.38 203 THR A CA 1
ATOM 1565 C C . THR A 1 203 ? 8.657 3.161 -14.450 1.00 95.38 203 THR A C 1
ATOM 1567 O O . THR A 1 203 ? 9.583 2.550 -14.981 1.00 95.38 203 THR A O 1
ATOM 1570 N N . ALA A 1 204 ? 8.256 4.355 -14.896 1.00 95.25 204 ALA A N 1
ATOM 1571 C CA . ALA A 1 204 ? 8.915 5.023 -16.017 1.00 95.25 204 ALA A CA 1
ATOM 1572 C C . ALA A 1 204 ? 10.383 5.359 -15.698 1.00 95.25 204 ALA A C 1
ATOM 1574 O O . ALA A 1 204 ? 11.260 5.176 -16.543 1.00 95.25 204 ALA A O 1
ATOM 1575 N N . HIS A 1 205 ? 10.673 5.778 -14.463 1.00 96.12 205 HIS A N 1
ATOM 1576 C CA . HIS A 1 205 ? 12.043 6.031 -14.005 1.00 96.12 205 HIS A CA 1
ATOM 1577 C C . HIS A 1 205 ? 12.881 4.766 -13.878 1.00 96.12 205 HIS A C 1
ATOM 1579 O O . HIS A 1 205 ? 14.060 4.801 -14.213 1.00 96.12 205 HIS A O 1
ATOM 1585 N N . VAL A 1 206 ? 12.285 3.651 -13.454 1.00 95.69 206 VAL A N 1
ATOM 1586 C CA . VAL A 1 206 ? 12.949 2.341 -13.447 1.00 95.69 206 VAL A CA 1
ATOM 1587 C C . VAL A 1 206 ? 13.366 1.954 -14.866 1.00 95.69 206 VAL A C 1
ATOM 1589 O O . VAL A 1 206 ? 14.524 1.610 -15.090 1.00 95.69 206 VAL A O 1
ATOM 1592 N N . ILE A 1 207 ? 12.452 2.063 -15.837 1.00 95.81 207 ILE A N 1
ATOM 1593 C CA . ILE A 1 207 ? 12.744 1.763 -17.246 1.00 95.81 207 ILE A CA 1
ATOM 1594 C C . ILE A 1 207 ? 13.848 2.689 -17.768 1.00 95.81 207 ILE A C 1
ATOM 1596 O O . ILE A 1 207 ? 14.820 2.209 -18.346 1.00 95.81 207 ILE A O 1
ATOM 1600 N N . ARG A 1 208 ? 13.741 4.000 -17.517 1.00 96.31 208 ARG A N 1
ATOM 1601 C CA . ARG A 1 208 ? 14.765 4.976 -17.910 1.00 96.31 208 ARG A CA 1
ATOM 1602 C C . ARG A 1 208 ? 16.132 4.629 -17.318 1.00 96.31 208 ARG A C 1
ATOM 1604 O O . ARG A 1 208 ? 17.098 4.553 -18.060 1.00 96.31 208 ARG A O 1
ATOM 1611 N N . GLN A 1 209 ? 16.212 4.359 -16.015 1.00 96.12 209 GLN A N 1
ATOM 1612 C CA . GLN A 1 209 ? 17.470 4.030 -15.342 1.00 96.12 209 GLN A CA 1
ATOM 1613 C C . GLN A 1 209 ? 18.107 2.750 -15.900 1.00 96.12 209 GLN A C 1
ATOM 1615 O O . GLN A 1 209 ? 19.328 2.672 -16.021 1.00 96.12 209 GLN A O 1
ATOM 1620 N N . VAL A 1 210 ? 17.293 1.750 -16.249 1.00 96.75 210 VAL A N 1
ATOM 1621 C CA . VAL A 1 210 ? 17.769 0.526 -16.905 1.00 96.75 210 VAL A CA 1
ATOM 1622 C C . VAL A 1 210 ? 18.395 0.840 -18.262 1.00 96.75 210 VAL A C 1
ATOM 1624 O O . VAL A 1 210 ? 19.491 0.356 -18.535 1.00 96.75 210 VAL A O 1
ATOM 1627 N N . LEU A 1 211 ? 17.743 1.664 -19.083 1.00 96.56 211 LEU A N 1
ATOM 1628 C CA . LEU A 1 211 ? 18.244 2.039 -20.408 1.00 96.56 211 LEU A CA 1
ATOM 1629 C C . LEU A 1 211 ? 19.458 2.977 -20.340 1.00 96.56 211 LEU A C 1
ATOM 1631 O O . LEU A 1 211 ? 20.368 2.840 -21.151 1.00 96.56 211 LEU A O 1
ATOM 1635 N N . ASP A 1 212 ? 19.520 3.868 -19.351 1.00 96.31 212 ASP A N 1
ATOM 1636 C CA . ASP A 1 212 ? 20.684 4.729 -19.110 1.00 96.31 212 ASP A CA 1
ATOM 1637 C C . ASP A 1 212 ? 21.913 3.891 -18.705 1.00 96.31 212 ASP A C 1
ATOM 1639 O O . ASP A 1 212 ? 23.029 4.150 -19.154 1.00 96.31 212 ASP A O 1
ATOM 1643 N N . ASN A 1 213 ? 21.711 2.857 -17.878 1.00 96.06 213 ASN A N 1
ATOM 1644 C CA . ASN A 1 213 ? 22.782 1.960 -17.435 1.00 96.06 213 ASN A CA 1
ATOM 1645 C C . ASN A 1 213 ? 23.194 0.950 -18.517 1.00 96.06 213 ASN A C 1
ATOM 1647 O O . ASN A 1 213 ? 24.364 0.577 -18.605 1.00 96.06 213 ASN A O 1
ATOM 1651 N N . VAL A 1 214 ? 22.229 0.462 -19.301 1.00 96.81 214 VAL A N 1
ATOM 1652 C CA . VAL A 1 214 ? 22.418 -0.577 -20.320 1.00 96.81 214 VAL A CA 1
ATOM 1653 C C . VAL A 1 214 ? 21.662 -0.175 -21.594 1.00 96.81 214 VAL A C 1
ATOM 1655 O O . VAL A 1 214 ? 20.578 -0.700 -21.850 1.00 96.81 214 VAL A O 1
ATOM 1658 N N . PRO A 1 215 ? 22.218 0.715 -22.438 1.00 96.06 215 PRO A N 1
ATOM 1659 C CA . PRO A 1 215 ? 21.531 1.183 -23.649 1.00 96.06 215 PRO A CA 1
ATOM 1660 C C . PRO A 1 215 ? 21.134 0.054 -24.608 1.00 96.06 215 PRO A C 1
ATOM 1662 O O . PRO A 1 215 ? 20.076 0.093 -25.228 1.00 96.06 215 PRO A O 1
ATOM 1665 N N . GLU A 1 216 ? 21.941 -1.010 -24.672 1.00 95.12 216 GLU A N 1
ATOM 1666 C CA . GLU A 1 216 ? 21.663 -2.199 -25.487 1.00 95.12 216 GLU A CA 1
ATOM 1667 C C . GLU A 1 216 ? 20.428 -2.995 -25.031 1.00 95.12 216 GLU A C 1
ATOM 1669 O O . GLU A 1 216 ? 19.969 -3.877 -25.754 1.00 95.12 216 GLU A O 1
ATOM 1674 N N . ALA A 1 217 ? 19.882 -2.713 -23.844 1.00 94.94 217 ALA A N 1
ATOM 1675 C CA . ALA A 1 217 ? 18.642 -3.313 -23.366 1.00 94.94 217 ALA A CA 1
ATOM 1676 C C . ALA A 1 217 ? 17.392 -2.765 -24.073 1.00 94.94 217 ALA A C 1
ATOM 1678 O O . ALA A 1 217 ? 16.326 -3.361 -23.935 1.00 94.94 217 ALA A O 1
ATOM 1679 N N . ALA A 1 218 ? 17.499 -1.660 -24.822 1.00 93.06 218 ALA A N 1
ATOM 1680 C CA . ALA A 1 218 ? 16.364 -1.053 -25.520 1.00 93.06 218 ALA A CA 1
ATOM 1681 C C . ALA A 1 218 ? 15.683 -2.021 -26.503 1.00 93.06 218 ALA A C 1
ATOM 1683 O O . ALA A 1 218 ? 14.456 -2.078 -26.554 1.00 93.06 218 ALA A O 1
ATOM 1684 N N . ASP A 1 219 ? 16.482 -2.830 -27.207 1.00 93.69 219 ASP A N 1
ATOM 1685 C CA . ASP A 1 219 ? 16.013 -3.739 -28.261 1.00 93.69 219 ASP A CA 1
ATOM 1686 C C . ASP A 1 219 ? 16.256 -5.227 -27.936 1.00 93.69 219 ASP A C 1
ATOM 1688 O O . ASP A 1 219 ? 16.058 -6.101 -28.782 1.00 93.69 219 ASP A O 1
ATOM 1692 N N . ASP A 1 220 ? 16.663 -5.548 -26.702 1.00 96.62 220 ASP A N 1
ATOM 1693 C CA . ASP A 1 220 ? 16.983 -6.914 -26.273 1.00 96.62 220 ASP A CA 1
ATOM 1694 C C . ASP A 1 220 ? 16.290 -7.260 -24.950 1.00 96.62 220 ASP A C 1
ATOM 1696 O O . ASP A 1 220 ? 16.619 -6.760 -23.871 1.00 96.62 220 ASP A O 1
ATOM 1700 N N . ARG A 1 221 ? 15.327 -8.182 -25.041 1.00 95.50 221 ARG A N 1
ATOM 1701 C CA . ARG A 1 221 ? 14.505 -8.636 -23.912 1.00 95.50 221 ARG A CA 1
ATOM 1702 C C . ARG A 1 221 ? 15.323 -9.288 -22.801 1.00 95.50 221 ARG A C 1
ATOM 1704 O O . ARG A 1 221 ? 15.010 -9.089 -21.629 1.00 95.50 221 ARG A O 1
ATOM 1711 N N . GLU A 1 222 ? 16.352 -10.059 -23.139 1.00 97.06 222 GLU A N 1
ATOM 1712 C CA . GLU A 1 222 ? 17.172 -10.758 -22.146 1.00 97.06 222 GLU A CA 1
ATOM 1713 C C . GLU A 1 222 ? 18.113 -9.789 -21.433 1.00 97.06 222 GLU A C 1
ATOM 1715 O O . GLU A 1 222 ? 18.270 -9.867 -20.208 1.00 97.06 222 GLU A O 1
ATOM 1720 N N . LYS A 1 223 ? 18.683 -8.826 -22.169 1.00 97.06 223 LYS A N 1
ATOM 1721 C CA . LYS A 1 223 ? 19.479 -7.746 -21.570 1.00 97.06 223 LYS A CA 1
ATOM 1722 C C . LYS A 1 223 ? 18.621 -6.870 -20.670 1.00 97.06 223 LYS A C 1
ATOM 1724 O O . LYS A 1 223 ? 19.023 -6.618 -19.538 1.00 97.06 223 LYS A O 1
ATOM 1729 N N . PHE A 1 224 ? 17.421 -6.490 -21.110 1.00 96.81 224 PHE A N 1
ATOM 1730 C CA . PHE A 1 224 ? 16.495 -5.709 -20.292 1.00 96.81 224 PHE A CA 1
ATOM 1731 C C . PHE A 1 224 ? 16.097 -6.449 -19.016 1.00 96.81 224 PHE A C 1
ATOM 1733 O O . PHE A 1 224 ? 16.248 -5.915 -17.920 1.00 96.81 224 PHE A O 1
ATOM 1740 N N . ARG A 1 225 ? 15.674 -7.715 -19.127 1.00 96.19 225 ARG A N 1
ATOM 1741 C CA . ARG A 1 225 ? 15.354 -8.562 -17.968 1.00 96.19 225 ARG A CA 1
ATOM 1742 C C . ARG A 1 225 ? 16.522 -8.646 -16.986 1.00 96.19 225 ARG A C 1
ATOM 1744 O O . ARG A 1 225 ? 16.325 -8.532 -15.778 1.00 96.19 225 ARG A O 1
ATOM 1751 N N . SER A 1 226 ? 17.732 -8.870 -17.495 1.00 96.50 226 SER A N 1
ATOM 1752 C CA . SER A 1 226 ? 18.932 -9.013 -16.664 1.00 96.50 226 SER A CA 1
ATOM 1753 C C . SER A 1 226 ? 19.310 -7.697 -15.986 1.00 96.50 226 SER A C 1
ATOM 1755 O O . SER A 1 226 ? 19.650 -7.700 -14.805 1.00 96.50 226 SER A O 1
ATOM 1757 N N . ALA A 1 227 ? 19.180 -6.575 -16.695 1.00 96.62 227 ALA A N 1
ATOM 1758 C CA . ALA A 1 227 ? 19.432 -5.243 -16.160 1.00 96.62 227 ALA A CA 1
ATOM 1759 C C . ALA A 1 227 ? 18.426 -4.859 -15.064 1.00 96.62 227 ALA A C 1
ATOM 1761 O O . ALA A 1 227 ? 18.839 -4.347 -14.028 1.00 96.62 227 ALA A O 1
ATOM 1762 N N . VAL A 1 228 ? 17.134 -5.174 -15.234 1.00 95.56 228 VAL A N 1
ATOM 1763 C CA . VAL A 1 228 ? 16.120 -4.983 -14.179 1.00 95.56 228 VAL A CA 1
ATOM 1764 C C . VAL A 1 228 ? 16.437 -5.856 -12.963 1.00 95.56 228 VAL A C 1
ATOM 1766 O O . VAL A 1 228 ? 16.417 -5.370 -11.838 1.00 95.56 228 VAL A O 1
ATOM 1769 N N . SER A 1 229 ? 16.788 -7.129 -13.170 1.00 94.38 229 SER A N 1
ATOM 1770 C CA . SER A 1 229 ? 17.124 -8.051 -12.075 1.00 94.38 229 SER A CA 1
ATOM 1771 C C . SER A 1 229 ? 18.364 -7.633 -11.278 1.00 94.38 229 SER A C 1
ATOM 1773 O O . SER A 1 229 ? 18.475 -8.004 -10.115 1.00 94.38 229 SER A O 1
ATOM 1775 N N . ALA A 1 230 ? 19.301 -6.910 -11.895 1.00 94.44 230 ALA A N 1
ATOM 1776 C CA . ALA A 1 230 ? 20.508 -6.394 -11.250 1.00 94.44 230 ALA A CA 1
ATOM 1777 C C . ALA A 1 230 ? 20.360 -4.936 -10.778 1.00 94.44 230 ALA A C 1
ATOM 1779 O O . ALA A 1 230 ? 21.321 -4.354 -10.269 1.00 94.44 230 ALA A O 1
ATOM 1780 N N . LEU A 1 231 ? 19.185 -4.328 -10.976 1.00 93.69 231 LEU A N 1
ATOM 1781 C CA . LEU A 1 231 ? 18.966 -2.917 -10.712 1.00 93.69 231 LEU A CA 1
ATOM 1782 C C . LEU A 1 231 ? 19.068 -2.621 -9.218 1.00 93.69 231 LEU A C 1
ATOM 1784 O O . LEU A 1 231 ? 18.421 -3.259 -8.388 1.00 93.69 231 LEU A O 1
ATOM 1788 N N . LYS A 1 232 ? 19.835 -1.577 -8.913 1.00 93.81 232 LYS A N 1
ATOM 1789 C CA . LYS A 1 232 ? 19.859 -0.923 -7.610 1.00 93.81 232 LYS A CA 1
ATOM 1790 C C . LYS A 1 232 ? 19.706 0.566 -7.827 1.00 93.81 232 LYS A C 1
ATOM 1792 O O . LYS A 1 232 ? 20.580 1.202 -8.414 1.00 93.81 232 LYS A O 1
ATOM 1797 N N . MET A 1 233 ? 18.590 1.122 -7.380 1.00 93.62 233 MET A N 1
ATOM 1798 C CA . MET A 1 233 ? 18.341 2.557 -7.471 1.00 93.62 233 MET A CA 1
ATOM 1799 C C . MET A 1 233 ? 17.611 3.066 -6.234 1.00 93.62 233 MET A C 1
ATOM 1801 O O . MET A 1 233 ? 17.106 2.291 -5.424 1.00 93.62 233 MET A O 1
ATOM 1805 N N . LYS A 1 234 ? 17.548 4.388 -6.097 1.00 93.25 234 LYS A N 1
ATOM 1806 C CA . LYS A 1 234 ? 16.661 5.042 -5.137 1.00 93.25 234 LYS A CA 1
ATOM 1807 C C . LYS A 1 234 ? 15.403 5.480 -5.863 1.00 93.25 234 LYS A C 1
ATOM 1809 O O . LYS A 1 234 ? 15.484 6.036 -6.956 1.00 93.25 234 LYS A O 1
ATOM 1814 N N . GLU A 1 235 ? 14.257 5.233 -5.251 1.00 92.69 235 GLU A N 1
ATOM 1815 C CA . GLU A 1 235 ? 12.974 5.708 -5.737 1.00 92.69 235 GLU A CA 1
ATOM 1816 C C . GLU A 1 235 ? 13.006 7.239 -5.833 1.00 92.69 235 GLU A C 1
ATOM 1818 O O . GLU A 1 235 ? 13.333 7.898 -4.840 1.00 92.69 235 GLU A O 1
ATOM 1823 N N . PRO A 1 236 ? 12.678 7.827 -6.995 1.00 94.50 236 PRO A N 1
ATOM 1824 C CA . PRO A 1 236 ? 12.844 9.258 -7.216 1.00 94.50 236 PRO A CA 1
ATOM 1825 C C . PRO A 1 236 ? 12.003 10.106 -6.264 1.00 94.50 236 PRO A C 1
ATOM 1827 O O . PRO A 1 236 ? 12.442 11.186 -5.894 1.00 94.50 236 PRO A O 1
ATOM 1830 N N . THR A 1 237 ? 10.834 9.634 -5.825 1.00 95.25 237 THR A N 1
ATOM 1831 C CA . THR A 1 237 ? 9.876 10.425 -5.035 1.00 95.25 237 THR A CA 1
ATOM 1832 C C . THR A 1 237 ? 10.062 10.298 -3.520 1.00 95.25 237 THR A C 1
ATOM 1834 O O . THR A 1 237 ? 9.881 11.277 -2.793 1.00 95.25 237 THR A O 1
ATOM 1837 N N . SER A 1 238 ? 10.451 9.118 -3.034 1.00 90.94 238 SER A N 1
ATOM 1838 C CA . SER A 1 238 ? 10.571 8.806 -1.600 1.00 90.94 238 SER A CA 1
ATOM 1839 C C . SER A 1 238 ? 12.005 8.526 -1.135 1.00 90.94 238 SER A C 1
ATOM 1841 O O . SER A 1 238 ? 12.269 8.503 0.065 1.00 90.94 238 SER A O 1
ATOM 1843 N N . GLY A 1 239 ? 12.946 8.308 -2.058 1.00 90.19 239 GLY A N 1
ATOM 1844 C CA . GLY A 1 239 ? 14.342 7.978 -1.756 1.00 90.19 239 GLY A CA 1
ATOM 1845 C C . GLY A 1 239 ? 14.575 6.547 -1.260 1.00 90.19 239 GLY A C 1
ATOM 1846 O O . GLY A 1 239 ? 15.722 6.192 -0.977 1.00 90.19 239 GLY A O 1
ATOM 1847 N N . LEU A 1 240 ? 13.522 5.730 -1.162 1.00 88.94 240 LEU A N 1
ATOM 1848 C CA . LEU A 1 240 ? 13.594 4.338 -0.717 1.00 88.94 240 LEU A CA 1
ATOM 1849 C C . LEU A 1 240 ? 14.315 3.460 -1.744 1.00 88.94 240 LEU A C 1
ATOM 1851 O O . LEU A 1 240 ? 14.210 3.719 -2.944 1.00 88.94 240 LEU A O 1
ATOM 1855 N N . PRO A 1 241 ? 15.034 2.410 -1.319 1.00 89.00 241 PRO A N 1
ATOM 1856 C CA . PRO A 1 241 ? 15.689 1.512 -2.258 1.00 89.00 241 PRO A CA 1
ATOM 1857 C C . PRO A 1 241 ? 14.667 0.800 -3.160 1.00 89.00 241 PRO A C 1
ATOM 1859 O O . PRO A 1 241 ? 13.577 0.402 -2.736 1.00 89.00 241 PRO A O 1
ATOM 1862 N N . ILE A 1 242 ? 15.037 0.644 -4.428 1.00 90.19 242 ILE A N 1
ATOM 1863 C CA . ILE A 1 242 ? 14.401 -0.258 -5.386 1.00 90.19 242 ILE A CA 1
ATOM 1864 C C . ILE A 1 242 ? 15.464 -1.288 -5.757 1.00 90.19 242 ILE A C 1
ATOM 1866 O O . ILE A 1 242 ? 16.401 -0.987 -6.501 1.00 90.19 242 ILE A O 1
ATOM 1870 N N . GLU A 1 243 ? 15.301 -2.484 -5.202 1.00 89.94 243 GLU A N 1
ATOM 1871 C CA . GLU A 1 243 ? 16.075 -3.688 -5.501 1.00 89.94 243 GLU A CA 1
ATOM 1872 C C . GLU A 1 243 ? 15.088 -4.853 -5.625 1.00 89.94 243 GLU A C 1
ATOM 1874 O O . GLU A 1 243 ? 14.109 -4.906 -4.873 1.00 89.94 243 GLU A O 1
ATOM 1879 N N . PHE A 1 244 ? 15.331 -5.756 -6.577 1.00 89.62 244 PHE A N 1
ATOM 1880 C CA . PHE A 1 244 ? 14.497 -6.936 -6.808 1.00 89.62 244 PHE A CA 1
ATOM 1881 C C . PHE A 1 244 ? 15.189 -8.204 -6.302 1.00 89.62 244 PHE A C 1
ATOM 1883 O O . PHE A 1 244 ? 16.392 -8.389 -6.492 1.00 89.62 244 PHE A O 1
ATOM 1890 N N . ASP A 1 245 ? 14.415 -9.093 -5.687 1.00 87.50 245 ASP A N 1
ATOM 1891 C CA . ASP A 1 245 ? 14.843 -10.430 -5.305 1.00 87.50 245 ASP A CA 1
ATOM 1892 C C . ASP A 1 245 ? 14.994 -11.348 -6.534 1.00 87.50 245 ASP A C 1
ATOM 1894 O O . ASP A 1 245 ? 14.717 -10.988 -7.685 1.00 87.50 245 ASP A O 1
ATOM 1898 N N . LYS A 1 246 ? 15.403 -12.596 -6.286 1.00 88.75 246 LYS A N 1
ATOM 1899 C CA . LYS A 1 246 ? 15.601 -13.599 -7.344 1.00 88.75 246 LYS A CA 1
ATOM 1900 C C . LYS A 1 246 ? 14.323 -13.978 -8.108 1.00 88.75 246 LYS A C 1
ATOM 1902 O O . LYS A 1 246 ? 14.429 -14.575 -9.177 1.00 88.75 246 LYS A O 1
ATOM 1907 N N . ASN A 1 247 ? 13.146 -13.668 -7.564 1.00 89.44 247 ASN A N 1
ATOM 1908 C CA . ASN A 1 247 ? 11.830 -13.940 -8.143 1.00 89.44 247 ASN A CA 1
ATOM 1909 C C . ASN A 1 247 ? 11.176 -12.678 -8.737 1.00 89.44 247 ASN A C 1
ATOM 1911 O O . ASN A 1 247 ? 10.021 -12.742 -9.165 1.00 89.44 247 ASN A O 1
ATOM 1915 N N . GLY A 1 248 ? 11.885 -11.545 -8.750 1.00 89.31 248 GLY A N 1
ATOM 1916 C CA . GLY A 1 248 ? 11.390 -10.269 -9.250 1.00 89.31 248 GLY A CA 1
ATOM 1917 C C . GLY A 1 248 ? 10.480 -9.511 -8.278 1.00 89.31 248 GLY A C 1
ATOM 1918 O O . GLY A 1 248 ? 9.824 -8.561 -8.698 1.00 89.31 248 GLY A O 1
ATOM 1919 N N . ALA A 1 249 ? 10.400 -9.887 -7.000 1.00 88.19 249 ALA A N 1
ATOM 1920 C CA . ALA A 1 249 ? 9.732 -9.079 -5.978 1.00 88.19 249 ALA A CA 1
ATOM 1921 C C . ALA A 1 249 ? 10.661 -7.968 -5.489 1.00 88.19 249 ALA A C 1
ATOM 1923 O O . ALA A 1 249 ? 11.844 -8.204 -5.270 1.00 88.19 249 ALA A O 1
ATOM 1924 N N . ARG A 1 250 ? 10.142 -6.755 -5.303 1.00 85.81 250 ARG A N 1
ATOM 1925 C CA . ARG A 1 250 ? 10.897 -5.686 -4.644 1.00 85.81 250 ARG A CA 1
ATOM 1926 C C . ARG A 1 250 ? 11.126 -6.028 -3.161 1.00 85.81 250 ARG A C 1
ATOM 1928 O O . ARG A 1 250 ? 10.323 -6.737 -2.560 1.00 85.81 250 ARG A O 1
ATOM 1935 N N . VAL A 1 251 ? 12.196 -5.497 -2.565 1.00 77.50 251 VAL A N 1
ATOM 1936 C CA . VAL A 1 251 ? 12.308 -5.396 -1.097 1.00 77.50 251 VAL A CA 1
ATOM 1937 C C . VAL A 1 251 ? 11.116 -4.599 -0.556 1.00 77.50 251 VAL A C 1
ATOM 1939 O O . VAL A 1 251 ? 10.889 -3.456 -0.964 1.00 77.50 251 VAL A O 1
ATOM 1942 N N . GLU A 1 252 ? 10.354 -5.209 0.350 1.00 81.38 252 GLU A N 1
ATOM 1943 C CA . GLU A 1 252 ? 9.040 -4.708 0.742 1.00 81.38 252 GLU A CA 1
ATOM 1944 C C . GLU A 1 252 ? 9.138 -3.749 1.940 1.00 81.38 252 GLU A C 1
ATOM 1946 O O . GLU A 1 252 ? 9.865 -3.983 2.904 1.00 81.38 252 GLU A O 1
ATOM 1951 N N . TYR A 1 253 ? 8.355 -2.673 1.915 1.00 87.50 253 TYR A N 1
ATOM 1952 C CA . TYR A 1 253 ? 8.188 -1.742 3.034 1.00 87.50 253 TYR A CA 1
ATOM 1953 C C . TYR A 1 253 ? 6.746 -1.262 3.081 1.00 87.50 253 TYR A C 1
ATOM 1955 O O . TYR A 1 253 ? 6.083 -1.226 2.050 1.00 87.50 253 TYR A O 1
ATOM 1963 N N . ILE A 1 254 ? 6.255 -0.879 4.258 1.00 91.56 254 ILE A N 1
ATOM 1964 C CA . ILE A 1 254 ? 4.892 -0.375 4.456 1.00 91.56 254 ILE A CA 1
ATOM 1965 C C . ILE A 1 254 ? 4.909 0.774 5.461 1.00 91.56 254 ILE A C 1
ATOM 1967 O O . ILE A 1 254 ? 5.505 0.672 6.535 1.00 91.56 254 ILE A O 1
ATOM 1971 N N . TYR A 1 255 ? 4.189 1.842 5.126 1.00 93.69 255 TYR A N 1
ATOM 1972 C CA . TYR A 1 255 ? 3.789 2.895 6.052 1.00 93.69 255 TYR A CA 1
ATOM 1973 C C . TYR A 1 255 ? 2.403 2.607 6.602 1.00 93.69 255 TYR A C 1
ATOM 1975 O O . TYR A 1 255 ? 1.527 2.165 5.862 1.00 93.69 255 TYR A O 1
ATOM 1983 N N . ILE A 1 256 ? 2.177 2.937 7.870 1.00 96.25 256 ILE A N 1
ATOM 1984 C CA . ILE A 1 256 ? 0.832 3.155 8.395 1.00 96.25 256 ILE A CA 1
ATOM 1985 C C . ILE A 1 256 ? 0.712 4.624 8.757 1.00 96.25 256 ILE A C 1
ATOM 1987 O O . ILE A 1 256 ? 1.514 5.182 9.514 1.00 96.25 256 ILE A O 1
ATOM 1991 N N . MET A 1 257 ? -0.318 5.229 8.190 1.00 97.25 257 MET A N 1
ATOM 1992 C CA . MET A 1 257 ? -0.668 6.624 8.336 1.00 97.25 257 MET A CA 1
ATOM 1993 C C . MET A 1 257 ? -1.901 6.738 9.226 1.00 97.25 257 MET A C 1
ATOM 1995 O O . MET A 1 257 ? -2.772 5.870 9.207 1.00 97.25 257 MET A O 1
ATOM 1999 N N . GLN A 1 258 ? -1.996 7.823 9.984 1.00 97.81 258 GLN A N 1
ATOM 2000 C CA . GLN A 1 258 ? -3.205 8.194 10.705 1.00 97.81 258 GLN A CA 1
ATOM 2001 C C . GLN A 1 258 ? -3.834 9.423 10.062 1.00 97.81 258 GLN A C 1
ATOM 2003 O O . GLN A 1 258 ? -3.166 10.450 9.906 1.00 97.81 258 GLN A O 1
ATOM 2008 N N . MET A 1 259 ? -5.125 9.344 9.748 1.00 97.56 259 MET A N 1
ATOM 2009 C CA . MET A 1 259 ? -5.889 10.469 9.211 1.00 97.56 259 MET A CA 1
ATOM 2010 C C . MET A 1 259 ? -5.972 11.603 10.236 1.00 97.56 259 MET A C 1
ATOM 2012 O O . MET A 1 259 ? -6.413 11.380 11.361 1.00 97.56 259 MET A O 1
ATOM 2016 N N . GLN A 1 260 ? -5.580 12.813 9.840 1.00 98.00 260 GLN A N 1
ATOM 2017 C CA . GLN A 1 260 ? -5.606 14.009 10.693 1.00 98.00 260 GLN A CA 1
ATOM 2018 C C . GLN A 1 260 ? -6.715 14.979 10.278 1.00 98.00 260 GLN A C 1
ATOM 2020 O O . GLN A 1 260 ? -7.395 15.548 11.123 1.00 98.00 260 GLN A O 1
ATOM 2025 N N . GLU A 1 261 ? -6.917 15.170 8.974 1.00 97.44 261 GLU A N 1
ATOM 2026 C CA . GLU A 1 261 ? -7.935 16.072 8.430 1.00 97.44 261 GLU A CA 1
ATOM 2027 C C . GLU A 1 261 ? -8.452 15.525 7.095 1.00 97.44 261 GLU A C 1
ATOM 2029 O O . GLU A 1 261 ? -7.680 14.962 6.320 1.00 97.44 261 GLU A O 1
ATOM 2034 N N . VAL A 1 262 ? -9.738 15.733 6.794 1.00 96.12 262 VAL A N 1
ATOM 2035 C CA . VAL A 1 262 ? -10.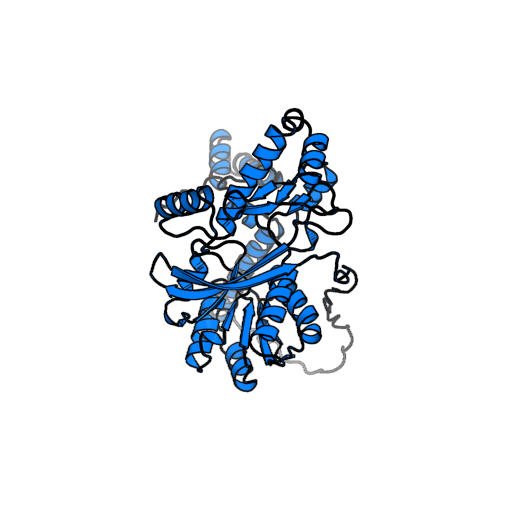337 15.406 5.489 1.00 96.12 262 VAL A CA 1
ATOM 2036 C C . VAL A 1 262 ? -11.185 16.577 4.998 1.00 96.12 262 VAL A C 1
ATOM 2038 O O . VAL A 1 262 ? -12.079 17.067 5.697 1.00 96.12 262 VAL A O 1
ATOM 2041 N N . ALA A 1 263 ? -10.909 17.005 3.773 1.00 94.56 263 ALA A N 1
ATOM 2042 C CA . ALA A 1 263 ? -11.687 17.954 2.990 1.00 94.56 263 ALA A CA 1
ATOM 2043 C C . ALA A 1 263 ? -12.223 17.264 1.723 1.00 94.56 263 ALA A C 1
ATOM 2045 O O . ALA A 1 263 ? -11.969 16.089 1.494 1.00 94.56 263 ALA A O 1
ATOM 2046 N N . GLU A 1 264 ? -12.967 17.989 0.889 1.00 91.62 264 GLU A N 1
ATOM 2047 C CA . GLU A 1 264 ? -13.600 17.425 -0.317 1.00 91.62 264 GLU A CA 1
ATOM 2048 C C . GLU A 1 264 ? -12.588 16.812 -1.299 1.00 91.62 264 GLU A C 1
ATOM 2050 O O . GLU A 1 264 ? -12.840 15.771 -1.898 1.00 91.62 264 GLU A O 1
ATOM 2055 N N . LYS A 1 265 ? -11.430 17.459 -1.453 1.00 94.56 265 LYS A N 1
ATOM 2056 C CA . LYS A 1 265 ? -10.423 17.122 -2.470 1.00 94.56 265 LYS A CA 1
ATOM 2057 C C . LYS A 1 265 ? -9.017 16.917 -1.912 1.00 94.56 265 LYS A C 1
ATOM 2059 O O . LYS A 1 265 ? -8.071 16.693 -2.661 1.00 94.56 265 LYS A O 1
ATOM 2064 N N . ASN A 1 266 ? -8.860 17.035 -0.599 1.00 95.50 266 ASN A N 1
ATOM 2065 C CA . ASN A 1 266 ? -7.564 16.937 0.051 1.00 95.50 266 ASN A CA 1
ATOM 2066 C C . ASN A 1 266 ? -7.704 16.343 1.452 1.00 95.50 266 ASN A C 1
ATOM 2068 O O . ASN A 1 266 ? -8.773 16.408 2.057 1.00 95.50 266 ASN A O 1
ATOM 2072 N N . TYR A 1 267 ? -6.617 15.797 1.974 1.00 96.56 267 TYR A N 1
ATOM 2073 C CA . TYR A 1 267 ? -6.546 15.255 3.320 1.00 96.56 267 TYR A CA 1
ATOM 2074 C C . TYR A 1 267 ? -5.160 15.514 3.911 1.00 96.56 267 TYR A C 1
ATOM 2076 O O . TYR A 1 267 ? -4.180 15.660 3.180 1.00 96.56 267 TYR A O 1
ATOM 2084 N N . LYS A 1 268 ? -5.085 15.546 5.242 1.00 97.06 268 LYS A N 1
ATOM 2085 C CA . LYS A 1 268 ? -3.816 15.475 5.966 1.00 97.06 268 LYS A CA 1
ATOM 2086 C C . LYS A 1 268 ? -3.724 14.161 6.707 1.00 97.06 268 LYS A C 1
ATOM 2088 O O . LYS A 1 268 ? -4.700 13.711 7.311 1.00 97.06 268 LYS A O 1
ATOM 2093 N N . ALA A 1 269 ? -2.537 13.584 6.704 1.00 96.94 269 ALA A N 1
ATOM 2094 C CA . ALA A 1 269 ? -2.233 12.370 7.434 1.00 96.94 269 ALA A CA 1
ATOM 2095 C C . ALA A 1 269 ? -0.848 12.460 8.065 1.00 96.94 269 ALA A C 1
ATOM 2097 O O . ALA A 1 269 ? -0.030 13.288 7.675 1.00 96.94 269 ALA A O 1
ATOM 2098 N N . LYS A 1 270 ? -0.592 11.607 9.052 1.00 96.88 270 LYS A N 1
ATOM 2099 C CA . LYS A 1 270 ? 0.695 11.536 9.741 1.00 96.88 270 LYS A CA 1
ATOM 2100 C C . LYS A 1 270 ? 1.219 10.110 9.724 1.00 96.88 270 LYS A C 1
ATOM 2102 O O . LYS A 1 270 ? 0.472 9.192 10.049 1.00 96.88 270 LYS A O 1
ATOM 2107 N N . GLU A 1 271 ? 2.495 9.934 9.392 1.00 96.62 271 GLU A N 1
ATOM 2108 C CA . GLU A 1 271 ? 3.186 8.653 9.558 1.00 96.62 271 GLU A CA 1
ATOM 2109 C C . GLU A 1 271 ? 3.216 8.286 11.050 1.00 96.62 271 GLU A C 1
ATOM 2111 O O . GLU A 1 271 ? 3.722 9.045 11.880 1.00 96.62 271 GLU A O 1
ATOM 2116 N N . VAL A 1 272 ? 2.647 7.131 11.404 1.00 97.12 272 VAL A N 1
ATOM 2117 C CA . VAL A 1 272 ? 2.650 6.617 12.787 1.00 97.12 272 VAL A CA 1
ATOM 2118 C C . VAL A 1 272 ? 3.455 5.333 12.933 1.00 97.12 272 VAL A C 1
ATOM 2120 O O . VAL A 1 272 ? 3.840 4.963 14.046 1.00 97.12 272 VAL A O 1
ATOM 2123 N N . TYR A 1 273 ? 3.718 4.642 11.826 1.00 96.06 273 TYR A N 1
ATOM 2124 C CA . TYR A 1 273 ? 4.507 3.424 11.817 1.00 96.06 273 TYR A CA 1
ATOM 2125 C C . TYR A 1 273 ? 5.106 3.158 10.437 1.00 96.06 273 TYR A C 1
ATOM 2127 O O . TYR A 1 273 ? 4.510 3.478 9.411 1.00 96.06 273 TYR A O 1
ATOM 2135 N N . TYR A 1 274 ? 6.277 2.532 10.446 1.00 92.94 274 TYR A N 1
ATOM 2136 C CA . TYR A 1 274 ? 7.010 2.086 9.273 1.00 92.94 274 TYR A CA 1
ATOM 2137 C C . TYR A 1 274 ? 7.605 0.716 9.575 1.00 92.94 274 TYR A C 1
ATOM 2139 O O . TYR A 1 274 ? 8.101 0.480 10.683 1.00 92.94 274 TYR A O 1
ATOM 2147 N N . THR A 1 275 ? 7.562 -0.178 8.597 1.00 90.19 275 THR A N 1
ATOM 2148 C CA . THR A 1 275 ? 8.232 -1.472 8.674 1.00 90.19 275 THR A CA 1
ATOM 2149 C C . THR A 1 275 ? 8.750 -1.882 7.307 1.00 90.19 275 THR A C 1
ATOM 2151 O O . THR A 1 275 ? 8.140 -1.575 6.284 1.00 90.19 275 THR A O 1
ATOM 2154 N N . GLU A 1 276 ? 9.872 -2.586 7.318 1.00 84.75 276 GLU A N 1
ATOM 2155 C CA . GLU A 1 276 ? 10.399 -3.323 6.178 1.00 84.75 276 GLU A CA 1
ATOM 2156 C C . GLU A 1 276 ? 10.097 -4.801 6.398 1.00 84.75 276 GLU A C 1
ATOM 2158 O O . GLU A 1 276 ? 10.082 -5.285 7.535 1.00 84.75 276 GLU A O 1
ATOM 2163 N N . TRP A 1 277 ? 9.833 -5.516 5.314 1.00 72.88 277 TRP A N 1
ATOM 2164 C CA . TRP A 1 277 ? 9.573 -6.941 5.363 1.00 72.88 277 TRP A CA 1
ATOM 2165 C C . TRP A 1 277 ? 10.289 -7.646 4.219 1.00 72.88 277 TRP A C 1
ATOM 2167 O O . TRP A 1 277 ? 10.217 -7.239 3.062 1.00 72.88 277 TRP A O 1
ATOM 2177 N N . ASP A 1 278 ? 10.974 -8.730 4.564 1.00 65.00 278 ASP A N 1
ATOM 2178 C CA . ASP A 1 278 ? 11.582 -9.626 3.596 1.00 65.00 278 ASP A CA 1
ATOM 2179 C C . ASP A 1 278 ? 10.753 -10.920 3.511 1.00 65.00 278 ASP A C 1
ATOM 2181 O O . ASP A 1 278 ? 10.651 -11.652 4.508 1.00 65.00 278 ASP A O 1
ATOM 2185 N N . PRO A 1 279 ? 10.154 -11.232 2.349 1.00 58.91 279 PRO A N 1
ATOM 2186 C CA . PRO A 1 279 ? 9.454 -12.492 2.147 1.00 58.91 279 PRO A CA 1
ATOM 2187 C C . PRO A 1 279 ? 10.367 -13.734 2.209 1.00 58.91 279 PRO A C 1
ATOM 2189 O O . PRO A 1 279 ? 9.831 -14.830 2.371 1.00 58.91 279 PRO A O 1
ATOM 2192 N N . GLU A 1 280 ? 11.700 -13.608 2.107 1.00 54.00 280 GLU A N 1
ATOM 2193 C CA . GLU A 1 280 ? 12.651 -14.730 2.231 1.00 54.00 280 GLU A CA 1
ATOM 2194 C C . GLU A 1 280 ? 13.082 -15.026 3.684 1.00 54.00 280 GLU A C 1
ATOM 2196 O O . GLU A 1 280 ? 13.446 -16.162 3.993 1.00 54.00 280 GLU A O 1
ATOM 2201 N N . GLY A 1 281 ? 13.011 -14.044 4.593 1.00 39.72 281 GLY A N 1
ATOM 2202 C CA . GLY A 1 281 ? 13.442 -14.174 5.998 1.00 39.72 281 GLY A CA 1
ATOM 2203 C C . GLY A 1 281 ? 12.432 -14.853 6.932 1.00 39.72 281 GLY A C 1
ATOM 2204 O O . GLY A 1 281 ? 12.753 -15.211 8.066 1.00 39.72 281 GLY A O 1
ATOM 2205 N N . HIS A 1 282 ? 11.209 -15.061 6.457 1.00 40.34 282 HIS A N 1
ATOM 2206 C CA . HIS A 1 282 ? 10.163 -15.801 7.151 1.00 40.34 282 HIS A CA 1
ATOM 2207 C C . HIS A 1 282 ? 9.781 -16.993 6.286 1.00 40.34 282 HIS A C 1
ATOM 2209 O O . HIS A 1 282 ? 9.829 -16.848 5.065 1.00 40.34 282 HIS A O 1
ATOM 2215 N N . PR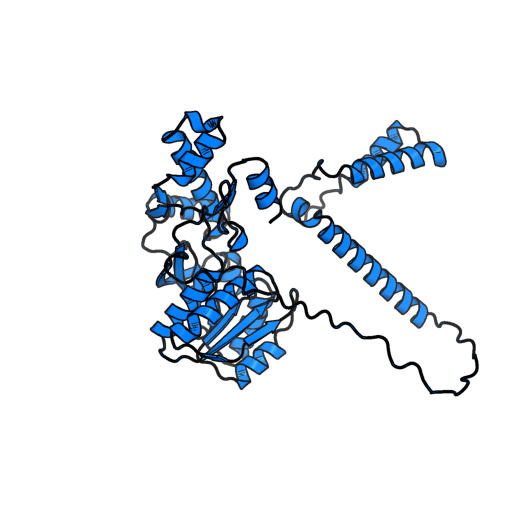O A 1 283 ? 9.416 -18.158 6.867 1.00 29.75 283 PRO A N 1
ATOM 2216 C CA . PRO A 1 283 ? 8.991 -19.290 6.068 1.00 29.75 283 PRO A CA 1
ATOM 2217 C C . PRO A 1 283 ? 7.901 -18.772 5.155 1.00 29.75 283 PRO A C 1
ATOM 2219 O O . PRO A 1 283 ? 6.839 -18.344 5.617 1.00 29.75 283 PRO A O 1
ATOM 2222 N N . SER A 1 284 ? 8.231 -18.721 3.865 1.00 32.41 284 SER A N 1
ATOM 2223 C CA . SER A 1 284 ? 7.287 -18.406 2.822 1.00 32.41 284 SER A CA 1
ATOM 2224 C C . SER A 1 284 ? 6.029 -19.173 3.179 1.00 32.41 284 SER A C 1
ATOM 2226 O O . SER A 1 284 ? 6.128 -20.367 3.480 1.00 32.41 284 SER A O 1
ATOM 2228 N N . LEU A 1 285 ? 4.876 -18.503 3.193 1.00 33.47 285 LEU A N 1
ATOM 2229 C CA . LEU A 1 285 ? 3.600 -19.183 3.036 1.00 33.47 285 LEU A CA 1
ATOM 2230 C C . LEU A 1 285 ? 3.742 -19.957 1.730 1.00 33.47 285 LEU A C 1
ATOM 2232 O O . LEU A 1 285 ? 3.495 -19.440 0.638 1.00 33.47 285 LEU A O 1
ATOM 2236 N N . HIS A 1 286 ? 4.305 -21.160 1.850 1.00 30.64 286 HIS A N 1
ATOM 2237 C CA . HIS A 1 286 ? 4.586 -22.037 0.755 1.00 30.64 286 HIS A CA 1
ATOM 2238 C C . HIS A 1 286 ? 3.220 -22.223 0.135 1.00 30.64 286 HIS A C 1
ATOM 2240 O O . HIS A 1 286 ? 2.236 -22.550 0.805 1.00 30.64 286 HIS A O 1
ATOM 2246 N N . SER A 1 287 ? 3.163 -21.988 -1.163 1.00 34.75 287 SER A N 1
ATOM 2247 C CA . SER A 1 287 ? 2.005 -22.207 -2.021 1.00 34.75 287 SER A CA 1
ATOM 2248 C C . SER A 1 287 ? 1.422 -23.639 -1.958 1.00 34.75 287 SER A C 1
ATOM 2250 O O . SER A 1 287 ? 0.560 -23.968 -2.765 1.00 34.75 287 SER A O 1
ATOM 2252 N N . GLY A 1 288 ? 1.843 -24.476 -1.001 1.00 26.94 288 GLY A N 1
ATOM 2253 C CA . GLY A 1 288 ? 1.281 -25.777 -0.656 1.00 26.94 288 GLY A CA 1
ATOM 2254 C C . GLY A 1 288 ? 0.232 -25.788 0.470 1.00 26.94 288 GLY A C 1
ATOM 2255 O O . GLY A 1 288 ? -0.483 -26.777 0.560 1.00 26.94 288 GLY A O 1
ATOM 2256 N N . GLU A 1 289 ? 0.068 -24.734 1.286 1.00 26.98 289 GLU A N 1
ATOM 2257 C CA . GLU A 1 289 ? -0.927 -24.741 2.390 1.00 26.98 289 GLU A CA 1
ATOM 2258 C C . GLU A 1 289 ? -2.074 -23.729 2.267 1.00 26.98 289 GLU A C 1
ATOM 2260 O O . GLU A 1 289 ? -3.018 -23.768 3.054 1.00 26.98 289 GLU A O 1
ATOM 2265 N N . ILE A 1 290 ? -2.117 -22.917 1.207 1.00 30.66 290 ILE A N 1
ATOM 2266 C CA . ILE A 1 290 ? -3.391 -22.324 0.767 1.00 30.66 290 ILE A CA 1
ATOM 2267 C C . ILE A 1 290 ? -4.051 -23.323 -0.184 1.00 30.66 290 ILE A C 1
ATOM 2269 O O . ILE A 1 290 ? -4.210 -23.086 -1.381 1.00 30.66 290 ILE A O 1
ATOM 2273 N N . THR A 1 291 ? -4.451 -24.475 0.362 1.00 23.33 291 THR A N 1
ATOM 2274 C CA . THR A 1 291 ? -5.526 -25.232 -0.273 1.00 23.33 291 THR A CA 1
ATOM 2275 C C . THR A 1 291 ? -6.763 -24.368 -0.101 1.00 23.33 291 THR A C 1
ATOM 2277 O O . THR A 1 291 ? -7.346 -24.301 0.980 1.00 23.33 291 THR A O 1
ATOM 2280 N N . VAL A 1 292 ? -7.161 -23.664 -1.160 1.00 25.45 292 VAL A N 1
ATOM 2281 C CA . VAL A 1 292 ? -8.540 -23.201 -1.278 1.00 25.45 292 VAL A CA 1
ATOM 2282 C C . VAL A 1 292 ? -9.380 -24.470 -1.203 1.00 25.45 292 VAL A C 1
ATOM 2284 O O . VAL A 1 292 ? -9.524 -25.186 -2.193 1.00 25.45 292 VAL A O 1
ATOM 2287 N N . ILE A 1 293 ? -9.886 -24.800 -0.013 1.00 22.22 293 ILE A N 1
ATOM 2288 C CA . ILE A 1 293 ? -10.896 -25.837 0.140 1.00 22.22 293 ILE A CA 1
ATOM 2289 C C . ILE A 1 293 ? -12.158 -25.250 -0.484 1.00 22.22 293 ILE A C 1
ATOM 2291 O O . ILE A 1 293 ? -13.039 -24.726 0.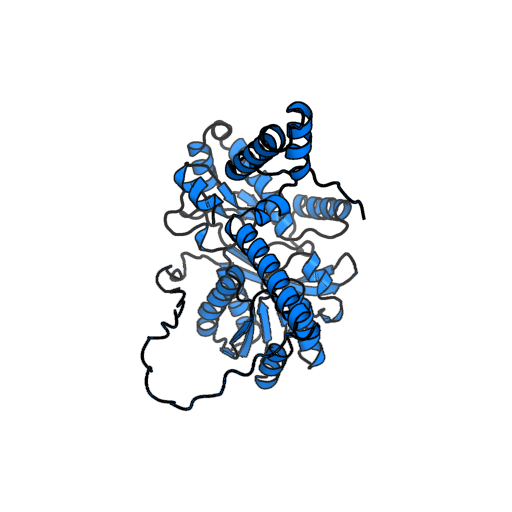193 1.00 22.22 293 ILE A O 1
ATOM 2295 N N . VAL A 1 294 ? -12.257 -25.346 -1.808 1.00 25.00 294 VAL A N 1
ATOM 2296 C CA . VAL A 1 294 ? -13.551 -25.417 -2.464 1.00 25.00 294 VAL A CA 1
ATOM 2297 C C . VAL A 1 294 ? -14.142 -26.729 -1.968 1.00 25.00 294 VAL A C 1
ATOM 2299 O O . VAL A 1 294 ? -13.910 -27.788 -2.553 1.00 25.00 294 VAL A O 1
ATOM 2302 N N . ARG A 1 295 ? -14.879 -26.697 -0.849 1.00 21.34 295 ARG A N 1
ATOM 2303 C CA . ARG A 1 295 ? -15.801 -27.789 -0.544 1.00 21.34 295 ARG A CA 1
ATOM 2304 C C . ARG A 1 295 ? -16.831 -27.775 -1.666 1.00 21.34 295 ARG A C 1
ATOM 2306 O O . ARG A 1 295 ? -17.854 -27.103 -1.575 1.00 21.34 295 ARG A O 1
ATOM 2313 N N . ARG A 1 296 ? -16.569 -28.540 -2.728 1.00 23.69 296 ARG A N 1
ATOM 2314 C CA . ARG A 1 296 ? -17.642 -29.133 -3.515 1.00 23.69 296 ARG A CA 1
ATOM 2315 C C . ARG A 1 296 ? -18.447 -29.948 -2.513 1.00 23.69 296 ARG A C 1
ATOM 2317 O O . ARG A 1 296 ? -18.030 -31.036 -2.125 1.00 23.69 296 ARG A O 1
ATOM 2324 N N . HIS A 1 297 ? -19.574 -29.409 -2.064 1.00 24.97 297 HIS A N 1
ATOM 2325 C CA . HIS A 1 297 ? -20.636 -30.263 -1.567 1.00 24.97 297 HIS A CA 1
ATOM 2326 C C . HIS A 1 297 ? -21.065 -31.112 -2.761 1.00 24.97 297 HIS A C 1
ATOM 2328 O O . HIS A 1 297 ? -21.859 -30.694 -3.599 1.00 24.97 297 HIS A O 1
ATOM 2334 N N . ALA A 1 298 ? -20.462 -32.294 -2.873 1.00 24.80 298 ALA A N 1
ATOM 2335 C CA . ALA A 1 298 ? -21.060 -33.394 -3.591 1.00 24.80 298 ALA A CA 1
ATOM 2336 C C . ALA A 1 298 ? -22.346 -33.722 -2.829 1.00 24.80 298 ALA A C 1
ATOM 2338 O O . ALA A 1 298 ? -22.320 -34.407 -1.808 1.00 24.80 298 ALA A O 1
ATOM 2339 N N . CYS A 1 299 ? -23.466 -33.157 -3.277 1.00 25.34 299 CYS A N 1
ATOM 2340 C CA . CYS A 1 299 ? -24.770 -33.658 -2.889 1.00 25.34 299 CYS A CA 1
ATOM 2341 C C . CYS A 1 299 ? -24.879 -35.045 -3.526 1.00 25.34 299 CYS A C 1
ATOM 2343 O O . CYS A 1 299 ? -25.113 -35.189 -4.727 1.00 25.34 299 CYS A O 1
ATOM 2345 N N . GLY A 1 300 ? -24.543 -36.060 -2.732 1.00 25.17 300 GLY A N 1
ATOM 2346 C CA . GLY A 1 300 ? -24.662 -37.451 -3.111 1.00 25.17 300 GLY A CA 1
ATOM 2347 C C . GLY A 1 300 ? -26.121 -37.772 -3.391 1.00 25.17 300 GLY A C 1
ATOM 2348 O O . GLY A 1 300 ? -26.990 -37.594 -2.541 1.00 25.17 300 GLY A O 1
ATOM 2349 N N . ALA A 1 301 ? -26.368 -38.281 -4.591 1.00 31.44 301 ALA A N 1
ATOM 2350 C CA . ALA A 1 301 ? -27.561 -39.037 -4.899 1.00 31.44 301 ALA A CA 1
ATOM 2351 C C . ALA A 1 301 ? -27.689 -40.198 -3.900 1.00 31.44 301 ALA A C 1
ATOM 2353 O O . ALA A 1 301 ? -26.878 -41.122 -3.934 1.00 31.44 301 ALA A O 1
ATOM 2354 N N . LYS A 1 302 ? -28.682 -40.123 -3.006 1.00 27.55 302 LYS A N 1
ATOM 2355 C CA . LYS A 1 302 ? -29.421 -41.252 -2.409 1.00 27.55 302 LYS A CA 1
ATOM 2356 C C . LYS A 1 302 ? -30.458 -40.725 -1.413 1.00 27.55 302 LYS A C 1
ATOM 2358 O O . LYS A 1 302 ? -30.155 -40.531 -0.245 1.00 27.55 302 LYS A O 1
ATOM 2363 N N . ALA A 1 303 ? -31.681 -40.537 -1.899 1.00 24.89 303 ALA A N 1
ATOM 2364 C CA . ALA A 1 303 ? -32.921 -40.740 -1.146 1.00 24.89 303 ALA A CA 1
ATOM 2365 C C . ALA A 1 303 ? -34.098 -40.681 -2.133 1.00 24.89 303 ALA A C 1
ATOM 2367 O O . ALA A 1 303 ? -34.877 -39.736 -2.157 1.00 24.89 303 ALA A O 1
ATOM 2368 N N . ALA A 1 304 ? -34.187 -41.687 -3.003 1.00 29.00 304 ALA A N 1
ATOM 2369 C CA . ALA A 1 304 ? -35.435 -42.025 -3.668 1.00 29.00 304 ALA A CA 1
ATOM 2370 C C . ALA A 1 304 ? -36.088 -43.130 -2.835 1.00 29.00 304 ALA A C 1
ATOM 2372 O O . ALA A 1 304 ? -35.623 -44.265 -2.888 1.00 29.00 304 ALA A O 1
ATOM 2373 N N . ALA A 1 305 ? -37.094 -42.785 -2.030 1.00 27.31 305 ALA A N 1
ATOM 2374 C CA . ALA A 1 305 ? -38.174 -43.685 -1.624 1.00 27.31 305 ALA A CA 1
ATOM 2375 C C . ALA A 1 305 ? -39.210 -42.933 -0.773 1.00 27.31 305 ALA A C 1
ATOM 2377 O O . ALA A 1 305 ? -38.888 -42.390 0.279 1.00 27.31 305 ALA A O 1
ATOM 2378 N N . ASN A 1 306 ? -40.458 -43.028 -1.232 1.00 28.27 306 ASN A N 1
ATOM 2379 C CA . ASN A 1 306 ? -41.703 -42.939 -0.470 1.00 28.27 306 ASN A CA 1
ATOM 2380 C C . ASN A 1 306 ? -42.161 -41.557 0.008 1.00 28.27 306 ASN A C 1
ATOM 2382 O O . ASN A 1 306 ? -42.040 -41.227 1.178 1.00 28.27 306 ASN A O 1
ATOM 2386 N N . PHE A 1 307 ? -42.868 -40.851 -0.877 1.00 28.19 307 PHE A N 1
ATOM 2387 C CA . PHE A 1 307 ? -44.212 -40.369 -0.547 1.00 28.19 307 PHE A CA 1
ATOM 2388 C C . PHE A 1 307 ? -45.102 -40.540 -1.781 1.00 28.19 307 PHE A C 1
ATOM 2390 O O . PHE A 1 307 ? -44.966 -39.847 -2.787 1.00 28.19 307 PHE A O 1
ATOM 2397 N N . SER A 1 308 ? -45.952 -41.557 -1.717 1.00 29.48 308 SER A N 1
ATOM 2398 C CA . SER A 1 308 ? -47.032 -41.836 -2.651 1.00 29.48 308 SER A CA 1
ATOM 2399 C C . SER A 1 308 ? -48.295 -41.160 -2.134 1.00 29.48 308 SER A C 1
ATOM 2401 O O . SER A 1 308 ? -48.845 -41.640 -1.153 1.00 29.48 308 SER A O 1
ATOM 2403 N N . ASP A 1 309 ? -48.745 -40.098 -2.800 1.00 29.77 309 ASP A N 1
ATOM 2404 C CA . ASP A 1 309 ? -50.152 -39.685 -2.823 1.00 29.77 309 ASP A CA 1
ATOM 2405 C C . ASP A 1 309 ? -50.431 -38.906 -4.125 1.00 29.77 309 ASP A C 1
ATOM 2407 O O . ASP A 1 309 ? -49.664 -38.006 -4.482 1.00 29.77 309 ASP A O 1
ATOM 2411 N N . PRO A 1 310 ? -51.492 -39.239 -4.885 1.00 31.39 310 PRO A N 1
ATOM 2412 C CA . PRO A 1 310 ? -51.769 -38.606 -6.166 1.00 31.39 310 PRO A CA 1
ATOM 2413 C C . PRO A 1 310 ? -52.491 -37.272 -5.946 1.00 31.39 310 PRO A C 1
ATOM 2415 O O . PRO A 1 310 ? -53.704 -37.229 -5.728 1.00 31.39 310 PRO A O 1
ATOM 2418 N N . VAL A 1 311 ? -51.768 -36.155 -6.050 1.00 34.25 311 VAL A N 1
ATOM 2419 C CA . VAL A 1 311 ? -52.410 -34.842 -6.190 1.00 34.25 311 VAL A CA 1
ATOM 2420 C C . VAL A 1 311 ? -52.885 -34.693 -7.634 1.00 34.25 311 VAL A C 1
ATOM 2422 O O . VAL A 1 311 ? -52.103 -34.709 -8.583 1.00 34.25 311 VAL A O 1
ATOM 2425 N N . LYS A 1 312 ? -54.208 -34.596 -7.780 1.00 30.28 312 LYS A N 1
ATOM 2426 C CA . LYS A 1 312 ? -54.943 -34.401 -9.032 1.00 30.28 312 LYS A CA 1
ATOM 2427 C C . LYS A 1 312 ? -54.338 -33.268 -9.868 1.00 30.28 312 LYS A C 1
ATOM 2429 O O . LYS A 1 312 ? -54.138 -32.164 -9.368 1.00 30.28 312 LYS A O 1
ATOM 2434 N N . ALA A 1 313 ? -54.143 -33.534 -11.160 1.00 37.22 313 ALA A N 1
ATOM 2435 C CA . ALA A 1 313 ? -53.860 -32.526 -12.172 1.00 37.22 313 ALA A CA 1
ATOM 2436 C C . ALA A 1 313 ? -55.060 -31.570 -12.305 1.00 37.22 313 ALA A C 1
ATOM 2438 O O . ALA A 1 313 ? -55.998 -31.820 -13.059 1.00 37.22 313 ALA A O 1
ATOM 2439 N N . GLY A 1 314 ? -55.045 -30.489 -11.529 1.00 31.05 314 GLY A N 1
ATOM 2440 C CA . GLY A 1 314 ? -55.843 -29.300 -11.789 1.00 31.05 314 GLY A CA 1
ATOM 2441 C C . GLY A 1 314 ? -55.020 -28.369 -12.666 1.00 31.05 314 GLY A C 1
ATOM 2442 O O . GLY A 1 314 ? -53.988 -27.873 -12.223 1.00 31.05 314 GLY A O 1
ATOM 2443 N N . GLY A 1 315 ? -55.441 -28.163 -13.914 1.00 38.53 315 GLY A N 1
ATOM 2444 C CA . GLY A 1 315 ? -54.844 -27.152 -14.780 1.00 38.53 315 GLY A CA 1
ATOM 2445 C C . GLY A 1 315 ? -54.955 -25.781 -14.119 1.00 38.53 315 GLY A C 1
ATOM 2446 O O . GLY A 1 315 ? -56.058 -25.267 -13.945 1.00 38.53 315 GLY A O 1
ATOM 2447 N N . ILE A 1 316 ? -53.821 -25.203 -13.729 1.00 38.75 316 ILE A N 1
ATOM 2448 C CA . ILE A 1 316 ? -53.758 -23.820 -13.266 1.00 38.75 316 ILE A CA 1
ATOM 2449 C C . ILE A 1 316 ? -53.494 -22.970 -14.503 1.00 38.75 316 ILE A C 1
ATOM 2451 O O . ILE A 1 316 ? -52.398 -22.991 -15.063 1.00 38.75 316 ILE A O 1
ATOM 2455 N N . ALA A 1 317 ? -54.517 -22.241 -14.944 1.00 45.53 317 ALA A N 1
ATOM 2456 C CA . ALA A 1 317 ? -54.332 -21.129 -15.860 1.00 45.53 317 ALA A CA 1
ATOM 2457 C C . ALA A 1 317 ? -53.360 -20.132 -15.207 1.00 45.53 317 ALA A C 1
ATOM 2459 O O . ALA A 1 317 ? -53.613 -19.654 -14.099 1.00 45.53 317 ALA A O 1
ATOM 2460 N N . MET A 1 318 ? -52.225 -19.866 -15.861 1.00 49.12 318 MET A N 1
ATOM 2461 C CA . MET A 1 318 ? -51.275 -18.847 -15.416 1.00 49.12 318 MET A CA 1
ATOM 2462 C C . MET A 1 318 ? -51.990 -17.498 -15.365 1.00 49.12 318 MET A C 1
ATOM 2464 O O . MET A 1 318 ? -52.496 -17.032 -16.382 1.00 49.12 318 MET A O 1
ATOM 2468 N N . SER A 1 319 ? -52.034 -16.876 -14.188 1.00 62.69 319 SER A N 1
ATOM 2469 C CA . SER A 1 319 ? -52.457 -15.483 -14.080 1.00 62.69 319 SER A CA 1
ATOM 2470 C C . SER A 1 319 ? -51.371 -14.575 -14.662 1.00 62.69 319 SER A C 1
ATOM 2472 O O . SER A 1 319 ? -50.179 -14.899 -14.599 1.00 62.69 319 SER A O 1
ATOM 2474 N N . ASP A 1 320 ? -51.771 -13.418 -15.193 1.00 59.00 320 ASP A N 1
ATOM 2475 C CA . ASP A 1 320 ? -50.854 -12.435 -15.786 1.00 59.00 320 ASP A CA 1
ATOM 2476 C C . ASP A 1 320 ? -49.714 -12.045 -14.827 1.00 59.00 320 ASP A C 1
ATOM 2478 O O . ASP A 1 320 ? -48.578 -11.845 -15.249 1.00 59.00 320 ASP A O 1
ATOM 2482 N N . GLY A 1 321 ? -49.973 -12.038 -13.513 1.00 62.22 321 GLY A N 1
ATOM 2483 C CA . GLY A 1 321 ? -48.956 -11.780 -12.490 1.00 62.22 321 GLY A CA 1
ATOM 2484 C C . GLY A 1 321 ? -47.879 -12.867 -12.403 1.00 62.22 321 GLY A C 1
ATOM 2485 O O . GLY A 1 321 ? -46.696 -12.556 -12.269 1.00 62.22 321 GLY A O 1
ATOM 2486 N N . THR A 1 322 ? -48.251 -14.144 -12.532 1.00 63.16 322 THR A N 1
ATOM 2487 C CA . THR A 1 322 ? -47.282 -15.250 -12.555 1.00 63.16 322 THR A CA 1
ATOM 2488 C C . THR A 1 322 ? -46.464 -15.232 -13.842 1.00 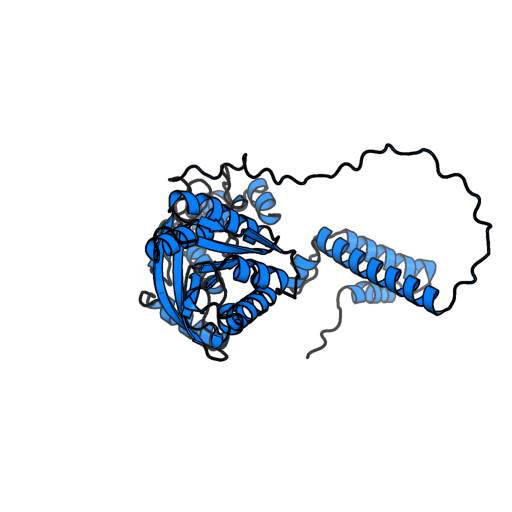63.16 322 THR A C 1
ATOM 2490 O O . THR A 1 322 ? -45.260 -15.456 -13.783 1.00 63.16 322 THR A O 1
ATOM 2493 N N . LEU A 1 323 ? -47.077 -14.895 -14.983 1.00 62.66 323 LEU A N 1
ATOM 2494 C CA . LEU A 1 323 ? -46.368 -14.726 -16.254 1.00 62.66 323 LEU A CA 1
ATOM 2495 C C . LEU A 1 323 ? -45.349 -13.578 -16.182 1.00 62.66 323 LEU A C 1
ATOM 2497 O O . LEU A 1 323 ? -44.214 -13.749 -16.619 1.00 62.66 323 LEU A O 1
ATOM 2501 N N . ILE A 1 324 ? -45.708 -12.446 -15.569 1.00 65.31 324 ILE A N 1
ATOM 2502 C CA . ILE A 1 324 ? -44.799 -11.306 -15.378 1.00 65.31 324 ILE A CA 1
ATOM 2503 C C . ILE A 1 324 ? -43.615 -11.679 -14.481 1.00 65.31 324 ILE A C 1
ATOM 2505 O O . ILE A 1 324 ? -42.479 -11.346 -14.810 1.00 65.31 324 ILE A O 1
ATOM 2509 N N . ILE A 1 325 ? -43.845 -12.395 -13.377 1.00 68.31 325 ILE A N 1
ATOM 2510 C CA . ILE A 1 325 ? -42.764 -12.837 -12.480 1.00 68.31 325 ILE A CA 1
ATOM 2511 C C . ILE A 1 325 ? -41.838 -13.829 -13.188 1.00 68.31 325 ILE A C 1
ATOM 2513 O O . ILE A 1 325 ? -40.619 -13.757 -13.036 1.00 68.31 325 ILE A O 1
ATOM 2517 N N . LEU A 1 326 ? -42.391 -14.738 -13.991 1.00 69.44 326 LEU A N 1
ATOM 2518 C CA . LEU A 1 326 ? -41.606 -15.717 -14.742 1.00 69.44 326 LEU A CA 1
ATOM 2519 C C . LEU A 1 326 ? -40.776 -15.034 -15.837 1.00 69.44 326 LEU A C 1
ATOM 2521 O O . LEU A 1 326 ? -39.588 -15.318 -15.974 1.00 69.44 326 LEU A O 1
ATOM 2525 N N . LEU A 1 327 ? -41.366 -14.074 -16.553 1.00 66.88 327 LEU A N 1
ATOM 2526 C CA . LEU A 1 327 ? -40.669 -13.261 -17.549 1.00 66.88 327 LEU A CA 1
ATOM 2527 C C . LEU A 1 327 ? -39.599 -12.367 -16.917 1.00 66.88 327 LEU A C 1
ATOM 2529 O O . LEU A 1 327 ? -38.508 -12.262 -17.476 1.00 66.88 327 LEU A O 1
ATOM 2533 N N . SER A 1 328 ? -39.856 -11.763 -15.752 1.00 68.88 328 SER A N 1
ATOM 2534 C CA . SER A 1 328 ? -38.849 -10.952 -15.058 1.00 68.88 328 SER A CA 1
ATOM 2535 C C . SER A 1 328 ? -37.702 -11.823 -14.546 1.00 68.88 328 SER A C 1
ATOM 2537 O O . SER A 1 328 ? -36.547 -11.496 -14.789 1.00 68.88 328 SER A O 1
ATOM 2539 N N . THR A 1 329 ? -38.001 -12.988 -13.965 1.00 69.06 329 THR A N 1
ATOM 2540 C CA . THR A 1 329 ? -36.991 -13.937 -13.470 1.00 69.06 329 THR A CA 1
ATOM 2541 C C . THR A 1 329 ? -36.117 -14.461 -14.606 1.00 69.06 329 THR A C 1
ATOM 2543 O O . THR A 1 329 ? -34.894 -14.513 -14.473 1.00 69.06 329 THR A O 1
ATOM 2546 N N . LEU A 1 330 ? -36.718 -14.795 -15.753 1.00 74.88 330 LEU A N 1
ATOM 2547 C CA . LEU A 1 330 ? -35.979 -15.199 -16.948 1.00 74.88 330 LEU A CA 1
ATOM 2548 C C . LEU A 1 330 ? -35.134 -14.051 -17.500 1.00 74.88 330 LEU A C 1
ATOM 2550 O O . LEU A 1 330 ? -33.976 -14.271 -17.835 1.00 74.88 330 LEU A O 1
ATOM 2554 N N . SER A 1 331 ? -35.667 -12.830 -17.540 1.00 71.31 331 SER A N 1
ATOM 25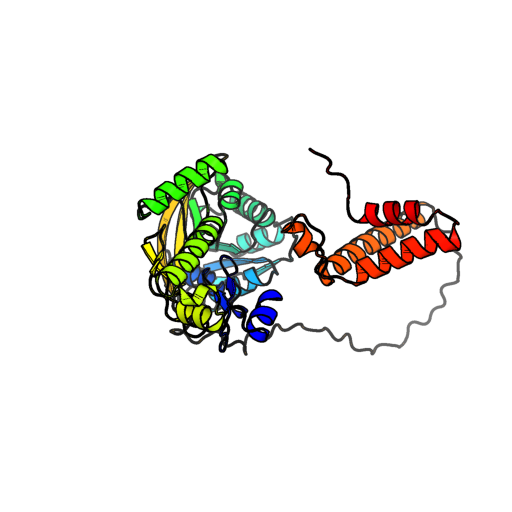55 C CA . SER A 1 331 ? -34.943 -11.656 -18.045 1.00 71.31 331 SER A CA 1
ATOM 2556 C C . SER A 1 331 ? -33.749 -11.302 -17.158 1.00 71.31 331 SER A C 1
ATOM 2558 O O . SER A 1 331 ? -32.641 -11.114 -17.656 1.00 71.31 331 SER A O 1
ATOM 2560 N N . THR A 1 332 ? -33.936 -11.273 -15.835 1.00 69.75 332 THR A N 1
ATOM 2561 C CA . THR A 1 332 ? -32.862 -11.031 -14.863 1.00 69.75 332 THR A CA 1
ATOM 2562 C C . THR A 1 332 ? -31.832 -12.160 -14.885 1.00 69.75 332 THR A C 1
ATOM 2564 O O . THR A 1 332 ? -30.633 -11.889 -14.846 1.00 69.75 332 THR A O 1
ATOM 2567 N N . GLY A 1 333 ? -32.275 -13.416 -15.017 1.00 76.06 333 GLY A N 1
ATOM 2568 C CA . GLY A 1 333 ? -31.396 -14.575 -15.168 1.00 76.06 333 GLY A CA 1
ATOM 2569 C C . GLY A 1 333 ? -30.562 -14.529 -16.450 1.00 76.06 333 GLY A C 1
ATOM 2570 O O . GLY A 1 333 ? -29.363 -14.804 -16.406 1.00 76.06 333 GLY A O 1
ATOM 2571 N N . LEU A 1 334 ? -31.156 -14.117 -17.576 1.00 79.12 334 LEU A N 1
ATOM 2572 C CA . LEU A 1 334 ? -30.451 -13.967 -18.851 1.00 79.12 334 LEU A CA 1
ATOM 2573 C C . LEU A 1 334 ? -29.454 -12.803 -18.810 1.00 79.12 334 LEU A C 1
ATOM 2575 O O . LEU A 1 334 ? -28.336 -12.944 -19.298 1.00 79.12 334 LEU A O 1
ATOM 2579 N N . LEU A 1 335 ? -29.831 -11.677 -18.193 1.00 67.88 335 LEU A N 1
ATOM 2580 C CA . LEU A 1 335 ? -28.959 -10.514 -18.004 1.00 67.88 335 LEU A CA 1
ATOM 2581 C C . LEU A 1 335 ? -27.746 -10.858 -17.134 1.00 67.88 335 LEU A C 1
ATOM 2583 O O . LEU A 1 335 ? -26.614 -10.601 -17.536 1.00 67.88 335 LEU A O 1
ATOM 2587 N N . LEU A 1 336 ? -27.961 -11.496 -15.980 1.00 62.16 336 LEU A N 1
ATOM 2588 C CA . LEU A 1 336 ? -26.869 -11.967 -15.122 1.00 62.16 336 LEU A CA 1
ATOM 2589 C C . LEU A 1 336 ? -26.007 -13.005 -15.844 1.00 62.16 336 LEU A C 1
ATOM 2591 O O . LEU A 1 336 ? -24.784 -12.906 -15.805 1.00 62.16 336 LEU A O 1
ATOM 2595 N N . GLY A 1 337 ? -26.620 -13.957 -16.553 1.00 68.56 337 GLY A N 1
ATOM 2596 C CA . GLY A 1 337 ? -25.907 -14.955 -17.350 1.00 68.56 337 GLY A CA 1
ATOM 2597 C C . GLY A 1 337 ? -25.030 -14.332 -18.438 1.00 68.56 337 GLY A C 1
ATOM 2598 O O . GLY A 1 337 ? -23.875 -14.725 -18.590 1.00 68.56 337 GLY A O 1
ATOM 2599 N N . ALA A 1 338 ? -25.533 -13.316 -19.143 1.00 66.94 338 ALA A N 1
ATOM 2600 C CA . ALA A 1 338 ? -24.783 -12.578 -20.154 1.00 66.94 338 ALA A CA 1
ATOM 2601 C C . ALA A 1 338 ? -23.618 -11.789 -19.539 1.00 66.94 338 ALA A C 1
ATOM 2603 O O . ALA A 1 338 ? -22.508 -11.826 -20.067 1.00 66.94 338 ALA A O 1
ATOM 2604 N N . ILE A 1 339 ? -23.831 -11.139 -18.390 1.00 66.06 339 ILE A N 1
ATOM 2605 C CA . ILE A 1 339 ? -22.771 -10.432 -17.659 1.00 66.06 339 ILE A CA 1
ATOM 2606 C C . ILE A 1 339 ? -21.688 -11.417 -17.202 1.00 66.06 339 ILE A C 1
ATOM 2608 O O . ILE A 1 339 ? -20.505 -11.172 -17.434 1.00 66.06 339 ILE A O 1
ATOM 2612 N N . PHE A 1 340 ? -22.057 -12.561 -16.619 1.00 64.00 340 PHE A N 1
ATOM 2613 C CA . PHE A 1 340 ? -21.086 -13.575 -16.199 1.00 64.00 340 PHE A CA 1
ATOM 2614 C C . PHE A 1 340 ? -20.364 -14.229 -17.380 1.00 64.00 340 PHE A C 1
ATOM 2616 O O . PHE A 1 340 ? -19.170 -14.494 -17.273 1.00 64.00 340 PHE A O 1
ATOM 2623 N N . ALA A 1 341 ? -21.030 -14.427 -18.521 1.00 67.44 341 ALA A N 1
ATOM 2624 C CA . ALA A 1 341 ? -20.384 -14.890 -19.747 1.00 67.44 341 ALA A CA 1
ATOM 2625 C C . ALA A 1 341 ? -19.386 -13.852 -20.295 1.00 67.44 341 ALA A C 1
ATOM 2627 O O . ALA A 1 341 ? -18.281 -14.214 -20.700 1.00 67.44 341 ALA A O 1
ATOM 2628 N N . LEU A 1 342 ? -19.717 -12.558 -20.250 1.00 59.75 342 LEU A N 1
ATOM 2629 C CA . LEU A 1 342 ? -18.822 -11.461 -20.647 1.00 59.75 342 LEU A CA 1
ATOM 2630 C C . LEU A 1 342 ? -17.609 -11.324 -19.713 1.00 59.75 342 LEU A C 1
ATOM 2632 O O . LEU A 1 342 ? -16.490 -11.086 -20.169 1.00 59.75 342 LEU A O 1
ATOM 2636 N N . VAL A 1 343 ? -17.813 -11.535 -18.411 1.00 63.81 343 VAL A N 1
ATOM 2637 C CA . VAL A 1 343 ? -16.738 -11.572 -17.409 1.00 63.81 343 VAL A CA 1
ATOM 2638 C C . VAL A 1 343 ? -15.854 -12.806 -17.600 1.00 63.81 343 VAL A C 1
ATOM 2640 O O . VAL A 1 343 ? -14.630 -12.684 -17.600 1.00 63.81 343 VAL A O 1
ATOM 2643 N N . ALA A 1 344 ? -16.444 -13.981 -17.833 1.00 63.66 344 ALA A N 1
ATOM 2644 C CA . ALA A 1 344 ? -15.710 -15.222 -18.084 1.00 63.66 344 ALA A CA 1
ATOM 2645 C C . ALA A 1 344 ? -14.901 -15.178 -19.390 1.00 63.66 344 ALA A C 1
ATOM 2647 O O . ALA A 1 344 ? -13.826 -15.767 -19.470 1.00 63.66 344 ALA A O 1
ATOM 2648 N N . THR A 1 345 ? -15.386 -14.447 -20.396 1.00 60.12 345 THR A N 1
ATOM 2649 C CA . THR A 1 345 ? -14.678 -14.219 -21.667 1.00 60.12 345 THR A CA 1
ATOM 2650 C C . THR A 1 345 ? -13.675 -13.061 -21.604 1.00 60.12 345 THR A C 1
ATOM 2652 O O . THR A 1 345 ? -12.996 -12.787 -22.590 1.00 60.12 345 THR A O 1
ATOM 2655 N N . GLY A 1 346 ? -13.531 -12.394 -20.451 1.00 50.16 346 GLY A N 1
ATOM 2656 C CA . GLY A 1 346 ? -12.517 -11.361 -20.221 1.00 50.16 346 GLY A CA 1
ATOM 2657 C C . GLY A 1 346 ? -12.778 -10.027 -20.930 1.00 50.16 346 GLY A C 1
ATOM 2658 O O . GLY A 1 346 ? -11.913 -9.153 -20.911 1.00 50.16 346 GLY A O 1
ATOM 2659 N N . VAL A 1 347 ? -13.959 -9.840 -21.528 1.00 53.50 347 VAL A N 1
ATOM 2660 C CA . VAL A 1 347 ? -14.307 -8.650 -22.325 1.00 53.50 347 VAL A CA 1
ATOM 2661 C C . VAL A 1 347 ? -14.447 -7.403 -21.442 1.00 53.50 347 VAL A C 1
ATOM 2663 O O . VAL A 1 347 ? -14.048 -6.308 -21.840 1.00 53.50 347 VAL A O 1
ATOM 2666 N N . THR A 1 348 ? -14.927 -7.562 -20.207 1.00 50.62 348 THR A N 1
ATOM 2667 C CA . THR A 1 348 ? -15.143 -6.457 -19.255 1.00 50.62 348 THR A CA 1
ATOM 2668 C C . THR A 1 348 ? -13.848 -5.822 -18.746 1.00 50.62 348 THR A C 1
ATOM 2670 O O . THR A 1 348 ? -13.821 -4.620 -18.498 1.00 50.62 348 THR A O 1
ATOM 2673 N N . ILE A 1 349 ? -12.760 -6.592 -18.625 1.00 48.16 349 ILE A N 1
ATOM 2674 C CA . ILE A 1 349 ? -11.462 -6.069 -18.155 1.00 48.16 349 ILE A CA 1
ATOM 2675 C C . ILE A 1 349 ? -10.839 -5.141 -19.205 1.00 48.16 349 ILE A C 1
ATOM 2677 O O . ILE A 1 349 ? -10.158 -4.175 -18.860 1.00 48.16 349 ILE A O 1
ATOM 2681 N N . VAL A 1 350 ? -11.094 -5.411 -20.485 1.00 45.09 350 VAL A N 1
ATOM 2682 C CA . VAL A 1 350 ? -10.442 -4.701 -21.586 1.00 45.09 350 VAL A CA 1
ATOM 2683 C C . VAL A 1 350 ? -11.142 -3.381 -21.901 1.00 45.09 350 VAL A C 1
ATOM 2685 O O . VAL A 1 350 ? -10.463 -2.366 -22.005 1.00 45.09 350 VAL A O 1
ATOM 2688 N N . TYR A 1 351 ? -12.481 -3.352 -21.921 1.00 45.22 351 TYR A N 1
ATOM 2689 C CA . TYR A 1 351 ? -13.232 -2.098 -22.089 1.00 45.22 351 TYR A CA 1
ATOM 2690 C C . TYR A 1 351 ? -13.010 -1.105 -20.939 1.00 45.22 351 TYR A C 1
ATOM 2692 O O . TYR A 1 351 ? -12.991 0.100 -21.165 1.00 45.22 351 TYR A O 1
ATOM 2700 N N . GLY A 1 352 ? -12.825 -1.597 -19.708 1.00 42.31 352 GLY A N 1
ATOM 2701 C CA . GLY A 1 352 ? -12.621 -0.742 -18.534 1.00 42.31 352 GLY A CA 1
ATOM 2702 C C . GLY A 1 352 ? -11.238 -0.086 -18.446 1.00 42.31 352 GLY A C 1
ATOM 2703 O O . GLY A 1 352 ? -11.061 0.827 -17.645 1.00 42.31 352 GLY A O 1
ATOM 2704 N N . SER A 1 353 ? -10.258 -0.540 -19.237 1.00 45.28 353 SER A N 1
ATOM 2705 C CA . SER A 1 353 ? -8.872 -0.046 -19.182 1.00 45.28 353 SER A CA 1
ATOM 2706 C C . SER A 1 353 ? -8.376 0.555 -20.499 1.00 45.28 353 SER A C 1
ATOM 2708 O O . SER A 1 353 ? -7.499 1.416 -20.477 1.00 45.28 353 SER A O 1
ATOM 2710 N N . ILE A 1 354 ? -8.950 0.161 -21.639 1.00 46.25 354 ILE A N 1
ATOM 2711 C CA . ILE A 1 354 ? -8.635 0.715 -22.955 1.00 46.25 354 ILE A CA 1
ATOM 2712 C C . ILE A 1 354 ? -9.963 0.911 -23.693 1.00 46.25 354 ILE A C 1
ATOM 2714 O O . ILE A 1 354 ? -10.679 -0.050 -23.958 1.00 46.25 354 ILE A O 1
ATOM 2718 N N . TRP A 1 355 ? -10.286 2.153 -24.060 1.00 46.84 355 TRP A N 1
ATOM 2719 C CA . TRP A 1 355 ? -11.484 2.525 -24.834 1.00 46.84 355 TRP A CA 1
ATOM 2720 C C . TRP A 1 355 ? -11.421 2.060 -26.308 1.00 46.84 355 TRP A C 1
ATOM 2722 O O . TRP A 1 355 ? -11.867 2.757 -27.216 1.00 46.84 355 TRP A O 1
ATOM 2732 N N . MET A 1 356 ? -10.844 0.885 -26.570 1.00 47.25 356 MET A N 1
ATOM 2733 C CA . MET A 1 356 ? -10.790 0.251 -27.883 1.00 47.25 356 MET A CA 1
ATOM 2734 C C . MET A 1 356 ? -11.217 -1.219 -27.774 1.00 47.25 356 MET A C 1
ATOM 2736 O O . MET A 1 356 ? -10.709 -1.937 -26.906 1.00 47.25 356 MET A O 1
ATOM 2740 N N . PRO A 1 357 ? -12.099 -1.708 -28.668 1.00 51.66 357 PRO A N 1
ATOM 2741 C CA . PRO A 1 357 ? -12.366 -3.133 -28.788 1.00 51.66 357 PRO A CA 1
ATOM 2742 C C . PRO A 1 357 ? -11.056 -3.859 -29.116 1.00 51.66 357 PRO A C 1
ATOM 2744 O O . PRO A 1 357 ? -10.405 -3.582 -30.122 1.00 51.66 357 PRO A O 1
ATOM 2747 N N . ASN A 1 358 ? -10.637 -4.783 -28.255 1.00 47.38 358 ASN A N 1
ATOM 2748 C CA . ASN A 1 358 ? -9.431 -5.567 -28.491 1.00 47.38 358 ASN A CA 1
ATOM 2749 C C . ASN A 1 358 ? -9.642 -6.529 -29.670 1.00 47.38 358 ASN A C 1
ATOM 2751 O O . ASN A 1 358 ? -10.430 -7.473 -29.585 1.00 47.38 358 ASN A O 1
ATOM 2755 N N . ALA A 1 359 ? -8.893 -6.301 -30.752 1.00 50.09 359 ALA A N 1
ATOM 2756 C CA . ALA A 1 359 ? -8.924 -7.087 -31.983 1.00 50.09 359 ALA A CA 1
ATOM 2757 C C . ALA A 1 359 ? -8.431 -8.546 -31.823 1.00 50.09 359 ALA A C 1
ATOM 2759 O O . ALA A 1 359 ? -8.480 -9.314 -32.779 1.00 50.09 359 ALA A O 1
ATOM 2760 N N . ALA A 1 360 ? -7.991 -8.966 -30.630 1.00 45.72 360 ALA A N 1
ATOM 2761 C CA . ALA A 1 360 ? -7.520 -10.329 -30.365 1.00 45.72 360 ALA A CA 1
ATOM 2762 C C . ALA A 1 360 ? -8.634 -11.395 -30.256 1.00 45.72 360 ALA A C 1
ATOM 2764 O O . ALA A 1 360 ? -8.335 -12.582 -30.149 1.00 45.72 360 ALA A O 1
ATOM 2765 N N . ASN A 1 361 ? -9.915 -11.012 -30.294 1.00 53.75 361 ASN A N 1
ATOM 2766 C CA . ASN A 1 361 ? -11.036 -11.947 -30.173 1.00 53.75 361 ASN A CA 1
ATOM 2767 C C . ASN A 1 361 ? -11.697 -12.219 -31.536 1.00 53.75 361 ASN A C 1
ATOM 2769 O O . ASN A 1 361 ? -12.719 -11.623 -31.881 1.00 53.75 361 ASN A O 1
ATOM 2773 N N . GLY A 1 362 ? -11.140 -13.169 -32.297 1.00 52.12 362 GLY A N 1
ATOM 2774 C CA . GLY A 1 362 ? -11.619 -13.553 -33.638 1.00 52.12 362 GLY A CA 1
ATOM 2775 C C . GLY A 1 362 ? -13.096 -13.972 -33.711 1.00 52.12 362 GLY A C 1
ATOM 2776 O O . GLY A 1 362 ? -13.722 -13.851 -34.759 1.00 52.12 362 GLY A O 1
ATOM 2777 N N . GLN A 1 363 ? -13.691 -14.387 -32.590 1.00 61.09 363 GLN A N 1
ATOM 2778 C CA . GLN A 1 363 ? -15.109 -14.750 -32.491 1.00 61.09 363 GLN A CA 1
ATOM 2779 C C . GLN A 1 363 ? -16.076 -13.582 -32.749 1.00 61.09 363 GLN A C 1
ATOM 2781 O O . GLN A 1 363 ? -17.152 -13.806 -33.294 1.00 61.09 363 GLN A O 1
ATOM 2786 N N . PHE A 1 364 ? -15.699 -12.336 -32.430 1.00 61.81 364 PHE A N 1
ATOM 2787 C CA . PHE A 1 364 ? -16.540 -11.168 -32.729 1.00 61.81 364 PHE A CA 1
ATOM 2788 C C . PHE A 1 364 ? -16.474 -10.785 -34.204 1.00 61.81 364 PHE A C 1
ATOM 2790 O O . PHE A 1 364 ? -17.496 -10.429 -34.780 1.00 61.81 364 PHE A O 1
ATOM 2797 N N . PHE A 1 365 ? -15.307 -10.936 -34.837 1.00 62.88 365 PHE A N 1
ATOM 2798 C CA . PHE A 1 365 ? -15.183 -10.797 -36.288 1.00 62.88 365 PHE A CA 1
ATOM 2799 C C . PHE A 1 365 ? -15.975 -11.880 -37.014 1.00 62.88 365 PHE A C 1
ATOM 2801 O O . PHE A 1 365 ? -16.653 -11.581 -37.989 1.00 62.88 365 PHE A O 1
ATOM 2808 N N . LEU A 1 366 ? -15.949 -13.117 -36.510 1.00 70.62 366 LEU A N 1
ATOM 2809 C CA . LEU A 1 366 ? -16.706 -14.219 -37.094 1.00 70.62 366 LEU A CA 1
ATOM 2810 C C . LEU A 1 366 ? -18.220 -14.011 -36.945 1.00 70.62 366 LEU A C 1
ATOM 2812 O O . LEU A 1 366 ? -18.954 -14.226 -37.902 1.00 70.62 366 LEU A O 1
ATOM 2816 N N . LEU A 1 367 ? -18.686 -13.544 -35.780 1.00 70.62 367 LEU A N 1
ATOM 2817 C CA . LEU A 1 367 ? -20.094 -13.206 -35.548 1.00 70.62 367 LEU A CA 1
ATOM 2818 C C . LEU A 1 367 ? -20.547 -12.001 -36.377 1.00 70.62 367 LEU A C 1
ATOM 2820 O O . LEU A 1 367 ? -21.615 -12.059 -36.976 1.00 70.62 367 LEU A O 1
ATOM 2824 N N . ALA A 1 368 ? -19.739 -10.942 -36.465 1.00 66.38 368 ALA A N 1
ATOM 2825 C CA . ALA A 1 368 ? -20.034 -9.784 -37.306 1.00 66.38 368 ALA A CA 1
ATOM 2826 C C . ALA A 1 368 ? -20.051 -10.161 -38.796 1.00 66.38 368 ALA A C 1
ATOM 2828 O O . ALA A 1 368 ? -20.941 -9.735 -39.528 1.00 66.38 368 ALA A O 1
ATOM 2829 N N . ALA A 1 369 ? -19.126 -11.020 -39.238 1.00 69.38 369 ALA A N 1
ATOM 2830 C CA . ALA A 1 369 ? -19.099 -11.544 -40.600 1.00 69.38 369 ALA A CA 1
ATOM 2831 C C . ALA A 1 369 ? -20.309 -12.444 -40.893 1.00 69.38 369 ALA A C 1
ATOM 2833 O O . ALA A 1 369 ? -20.931 -12.301 -41.942 1.00 69.38 369 ALA A O 1
ATOM 2834 N N . LEU A 1 370 ? -20.690 -13.326 -39.962 1.00 76.38 370 LEU A N 1
ATOM 2835 C CA . LEU A 1 370 ? -21.891 -14.162 -40.074 1.00 76.38 370 LEU A CA 1
ATOM 2836 C C . LEU A 1 370 ? -23.171 -13.325 -40.099 1.00 76.38 370 LEU A C 1
ATOM 2838 O O . LEU A 1 370 ? -24.078 -13.628 -40.869 1.00 76.38 370 LEU A O 1
ATOM 2842 N N . PHE A 1 371 ? -23.234 -12.267 -39.293 1.00 76.50 371 PHE A N 1
ATOM 2843 C CA . PHE A 1 371 ? -24.360 -11.340 -39.257 1.00 76.50 371 PHE A CA 1
ATOM 2844 C C . PHE A 1 371 ? -24.450 -10.494 -40.536 1.00 76.50 371 PHE A C 1
ATOM 2846 O O . PHE A 1 371 ? -25.519 -10.356 -41.123 1.00 76.50 371 PHE A O 1
ATOM 2853 N N . GLY A 1 372 ? -23.323 -9.983 -41.040 1.00 70.94 372 GLY A N 1
ATOM 2854 C CA . GLY A 1 372 ? -23.274 -9.294 -42.332 1.00 70.94 372 GLY A CA 1
ATOM 2855 C C . GLY A 1 372 ? -23.659 -10.215 -43.495 1.00 70.94 372 GLY A C 1
ATOM 2856 O O . GLY A 1 372 ? -24.421 -9.824 -44.384 1.00 70.94 372 GLY A O 1
ATOM 2857 N N . TRP A 1 373 ? -23.198 -11.468 -43.463 1.00 73.31 373 TRP A N 1
ATOM 2858 C CA . TRP A 1 373 ? -23.559 -12.484 -44.448 1.00 73.31 373 TRP A CA 1
ATOM 2859 C C . TRP A 1 373 ? -25.050 -12.833 -44.394 1.00 73.31 373 TRP A C 1
ATOM 2861 O O . TRP A 1 373 ? -25.700 -12.860 -45.438 1.00 73.31 373 TRP A O 1
ATOM 2871 N N . SER A 1 374 ? -25.629 -13.021 -43.204 1.00 72.94 374 SER A N 1
ATOM 2872 C CA . SER A 1 374 ? -27.056 -13.329 -43.065 1.00 72.94 374 SER A CA 1
ATOM 2873 C C . SER A 1 374 ? -27.944 -12.169 -43.520 1.00 72.94 374 SER A C 1
ATOM 2875 O O . SER A 1 374 ? -28.912 -12.410 -44.239 1.00 72.94 374 SER A O 1
ATOM 2877 N N . MET A 1 375 ? -27.580 -10.917 -43.223 1.00 71.94 375 MET A N 1
ATOM 2878 C CA . MET A 1 375 ? -28.280 -9.733 -43.741 1.00 71.94 375 MET A CA 1
ATOM 2879 C C . MET A 1 375 ? -28.246 -9.653 -45.273 1.00 71.94 375 MET A C 1
ATOM 2881 O O . MET A 1 375 ? -29.241 -9.296 -45.905 1.00 71.94 375 MET A O 1
ATOM 2885 N N . THR A 1 376 ? -27.120 -10.025 -45.878 1.00 71.00 376 THR A N 1
ATOM 2886 C CA . THR A 1 376 ? -26.951 -9.976 -47.336 1.00 71.00 376 THR A CA 1
ATOM 2887 C C . THR A 1 376 ? -27.713 -11.107 -48.031 1.00 71.00 376 THR A C 1
ATOM 2889 O O . THR A 1 376 ? -28.420 -10.875 -49.008 1.00 71.00 376 THR A O 1
ATOM 2892 N N . VAL A 1 377 ? -27.603 -12.336 -47.519 1.00 73.69 377 VAL A N 1
ATOM 2893 C CA . VAL A 1 377 ? -28.152 -13.540 -48.166 1.00 73.69 377 VAL A CA 1
ATOM 2894 C C . VAL A 1 377 ? -29.619 -13.772 -47.820 1.00 73.69 377 VAL A C 1
ATOM 2896 O O . VAL A 1 377 ? -30.394 -14.164 -48.686 1.00 73.69 377 VAL A O 1
ATOM 2899 N N . SER A 1 378 ? -30.017 -13.532 -46.570 1.00 73.88 378 SER A N 1
ATOM 2900 C CA . SER A 1 378 ? -31.377 -13.836 -46.101 1.00 73.88 378 SER A CA 1
ATOM 2901 C C . SER A 1 378 ? -32.334 -12.660 -46.272 1.00 73.88 378 SER A C 1
ATOM 2903 O O . SER A 1 378 ? -33.523 -12.877 -46.486 1.00 73.88 378 SER A O 1
ATOM 2905 N N . TRP A 1 379 ? -31.838 -11.421 -46.184 1.00 73.44 379 TRP A N 1
ATOM 2906 C CA . TRP A 1 379 ? -32.668 -10.209 -46.251 1.00 73.44 379 TRP A CA 1
ATOM 2907 C C . TRP A 1 379 ? -32.395 -9.335 -47.481 1.00 73.44 379 TRP A C 1
ATOM 2909 O O . TRP A 1 379 ? -33.014 -8.284 -47.626 1.00 73.44 379 TRP A O 1
ATOM 2919 N N . GLY A 1 380 ? -31.506 -9.765 -48.385 1.00 77.00 380 GLY A N 1
ATOM 2920 C CA . GLY A 1 380 ? -31.239 -9.082 -49.656 1.00 77.00 380 GLY A CA 1
ATOM 2921 C C . GLY A 1 380 ? -30.633 -7.684 -49.502 1.00 77.00 380 GLY A C 1
ATOM 2922 O O . GLY A 1 380 ? -30.704 -6.875 -50.427 1.00 77.00 380 GLY A O 1
ATOM 2923 N N . ILE A 1 381 ? -30.066 -7.374 -48.332 1.00 75.69 381 ILE A N 1
ATOM 2924 C CA . ILE A 1 381 ? -29.472 -6.067 -48.051 1.00 75.69 381 ILE A CA 1
ATOM 2925 C C . ILE A 1 381 ? -28.165 -5.946 -48.836 1.00 75.69 381 ILE A C 1
ATOM 2927 O O . ILE A 1 381 ? -27.365 -6.878 -48.884 1.00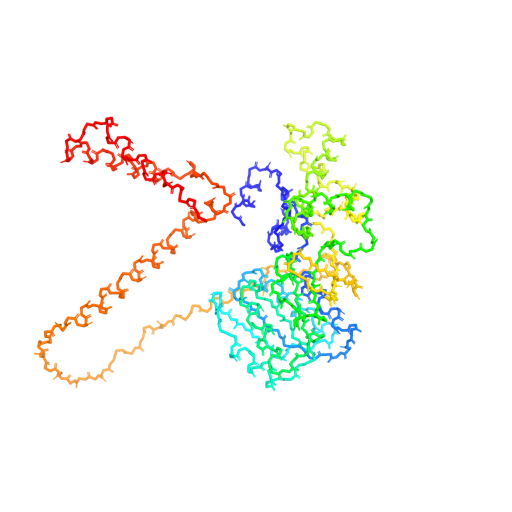 75.69 381 ILE A O 1
ATOM 2931 N N . ASN A 1 382 ? -27.936 -4.785 -49.458 1.00 75.62 382 ASN A N 1
ATOM 2932 C CA . ASN A 1 382 ? -26.713 -4.529 -50.215 1.00 75.62 382 ASN A CA 1
ATOM 2933 C C . ASN A 1 382 ? -25.467 -4.782 -49.329 1.00 75.62 382 ASN A C 1
ATOM 2935 O O . ASN A 1 382 ? -25.414 -4.241 -48.219 1.00 75.62 382 ASN A O 1
ATOM 2939 N N . PRO A 1 383 ? -24.451 -5.529 -49.809 1.00 72.88 383 PRO A N 1
ATOM 2940 C CA . PRO A 1 383 ? -23.274 -5.898 -49.018 1.00 72.88 383 PRO A CA 1
ATOM 2941 C C . PRO A 1 383 ? -22.544 -4.706 -48.384 1.00 72.88 383 PRO A C 1
ATOM 2943 O O . PRO A 1 383 ? -22.050 -4.807 -47.263 1.00 72.88 383 PRO A O 1
ATOM 2946 N N . ALA A 1 384 ? -22.506 -3.558 -49.071 1.00 70.88 384 ALA A N 1
ATOM 2947 C CA . ALA A 1 384 ? -21.875 -2.347 -48.554 1.00 70.88 384 ALA A CA 1
ATOM 2948 C C . ALA A 1 384 ? -22.644 -1.769 -47.354 1.00 70.88 384 ALA A C 1
ATOM 2950 O O . ALA A 1 384 ? -22.039 -1.309 -46.390 1.00 70.88 384 ALA A O 1
ATOM 2951 N N . LEU A 1 385 ? -23.977 -1.845 -47.380 1.00 68.75 385 LEU A N 1
ATOM 2952 C CA . LEU A 1 385 ? -24.829 -1.402 -46.277 1.00 68.75 385 LEU A CA 1
ATOM 2953 C C . LEU A 1 385 ? -24.781 -2.394 -45.103 1.00 68.75 385 LEU A C 1
ATOM 2955 O O . LEU A 1 385 ? -24.741 -1.984 -43.946 1.00 68.75 385 LEU A O 1
ATOM 2959 N N . ALA A 1 386 ? -24.727 -3.696 -45.399 1.00 67.75 386 ALA A N 1
ATOM 2960 C CA . ALA A 1 386 ? -24.596 -4.752 -44.397 1.00 67.75 386 ALA A CA 1
ATOM 2961 C C . ALA A 1 386 ? -23.256 -4.676 -43.642 1.00 67.75 386 ALA A C 1
ATOM 2963 O O . ALA A 1 386 ? -23.225 -4.905 -42.434 1.00 67.75 386 ALA A O 1
ATOM 2964 N N . ALA A 1 387 ? -22.168 -4.295 -44.322 1.00 64.25 387 ALA A N 1
ATOM 2965 C CA . ALA A 1 387 ? -20.867 -4.065 -43.695 1.00 64.25 387 ALA A CA 1
ATOM 2966 C C . ALA A 1 387 ? -20.893 -2.874 -42.721 1.00 64.25 387 ALA A C 1
ATOM 2968 O O . ALA A 1 387 ? -20.388 -2.982 -41.607 1.00 64.25 387 ALA A O 1
ATOM 2969 N N . VAL A 1 388 ? -21.546 -1.769 -43.098 1.00 66.19 388 VAL A N 1
ATOM 2970 C CA . VAL A 1 388 ? -21.693 -0.584 -42.233 1.00 66.19 388 VAL A CA 1
ATOM 2971 C C . VAL A 1 388 ? -22.572 -0.881 -41.011 1.00 66.19 388 VAL A C 1
ATOM 2973 O O . VAL A 1 388 ? -22.265 -0.439 -39.906 1.00 66.19 388 VAL A O 1
ATOM 2976 N N . LEU A 1 389 ? -23.643 -1.661 -41.178 1.00 62.69 389 LEU A N 1
ATOM 2977 C CA . LEU A 1 389 ? -24.524 -2.060 -40.073 1.00 62.69 389 LEU A CA 1
ATOM 2978 C C . LEU A 1 389 ? -23.884 -3.109 -39.149 1.00 62.69 389 LEU A C 1
ATOM 2980 O O . LEU A 1 389 ? -24.120 -3.083 -37.944 1.00 62.69 389 LEU A O 1
ATOM 2984 N N . GLY A 1 390 ? -23.051 -4.004 -39.687 1.00 58.09 390 GLY A N 1
ATOM 2985 C CA . GLY A 1 390 ? -22.253 -4.943 -38.892 1.00 58.09 390 GLY A CA 1
ATOM 2986 C C . GLY A 1 390 ? -21.172 -4.252 -38.050 1.00 58.09 390 GLY A C 1
ATOM 2987 O O . GLY A 1 390 ? -20.870 -4.711 -36.950 1.00 58.09 390 GLY A O 1
ATOM 2988 N N . ASP A 1 391 ? -20.642 -3.122 -38.529 1.00 54.81 391 ASP A N 1
ATOM 2989 C CA . ASP A 1 391 ? -19.647 -2.295 -37.829 1.00 54.81 391 ASP A CA 1
ATOM 2990 C C . ASP A 1 391 ? -20.272 -1.395 -36.739 1.00 54.81 391 ASP A C 1
ATOM 2992 O O . ASP A 1 391 ? -19.641 -1.082 -35.728 1.00 54.81 391 ASP A O 1
ATOM 2996 N N . TRP A 1 392 ? -21.559 -1.044 -36.864 1.00 46.84 392 TRP A N 1
ATOM 2997 C CA . TRP A 1 392 ? -22.297 -0.255 -35.861 1.00 46.84 392 TRP A CA 1
ATOM 2998 C C . TRP A 1 392 ? -22.372 -0.925 -34.478 1.00 46.84 392 TRP A C 1
ATOM 3000 O O . TRP A 1 392 ? -22.430 -0.236 -33.462 1.00 46.84 392 TRP A O 1
ATOM 3010 N N . GLY A 1 393 ? -22.295 -2.259 -34.410 1.00 47.62 393 GLY A N 1
ATOM 3011 C CA . GLY A 1 393 ? -22.195 -2.990 -33.141 1.00 47.62 393 GLY A CA 1
ATOM 3012 C C . GLY A 1 393 ? -20.873 -2.769 -32.390 1.00 47.62 393 GLY A C 1
ATOM 3013 O O . GLY A 1 393 ? -20.796 -3.070 -31.201 1.00 47.62 393 GLY A O 1
ATOM 3014 N N . GLN A 1 394 ? -19.839 -2.237 -33.055 1.00 45.22 394 GLN A N 1
ATOM 3015 C CA . GLN A 1 394 ? -18.520 -1.971 -32.468 1.00 45.22 394 GLN A CA 1
ATOM 3016 C C . GLN A 1 394 ? -18.312 -0.504 -32.063 1.00 45.22 394 GLN A C 1
ATOM 3018 O O . GLN A 1 394 ? -17.398 -0.203 -31.292 1.00 45.22 394 GLN A O 1
ATOM 3023 N N . ARG A 1 395 ? -19.168 0.414 -32.527 1.00 45.00 395 ARG A N 1
ATOM 3024 C CA . ARG A 1 395 ? -19.145 1.838 -32.164 1.00 45.00 395 ARG A CA 1
ATOM 3025 C C . ARG A 1 395 ? -20.488 2.250 -31.568 1.00 45.00 395 ARG A C 1
ATOM 3027 O O . ARG A 1 395 ? -21.342 2.796 -32.257 1.00 45.00 395 ARG A O 1
ATOM 3034 N N . ALA A 1 396 ? -20.668 2.012 -30.270 1.00 34.88 396 ALA A N 1
ATOM 3035 C CA . ALA A 1 396 ? -21.767 2.639 -29.540 1.00 34.88 396 ALA A CA 1
ATOM 3036 C C . ALA A 1 396 ? -21.534 4.168 -29.447 1.00 34.88 396 ALA A C 1
ATOM 3038 O O . ALA A 1 396 ? -20.386 4.588 -29.265 1.00 34.88 396 ALA A O 1
ATOM 3039 N N . PRO A 1 397 ? -22.578 5.013 -29.557 1.00 35.53 397 PRO A N 1
ATOM 3040 C CA . PRO A 1 397 ? -22.433 6.461 -29.465 1.00 35.53 397 PRO A CA 1
ATOM 3041 C C . PRO A 1 397 ? -22.057 6.879 -28.042 1.00 35.53 397 PRO A C 1
ATOM 3043 O O . PRO A 1 397 ? -22.684 6.460 -27.069 1.00 35.53 397 PRO A O 1
ATOM 3046 N N . VAL A 1 398 ? -21.055 7.749 -27.939 1.00 37.53 398 VAL A N 1
ATOM 3047 C CA . VAL A 1 398 ? -20.694 8.468 -26.715 1.00 37.53 398 VAL A CA 1
ATOM 3048 C C . VAL A 1 398 ? -21.845 9.412 -26.360 1.00 37.53 398 VAL A C 1
ATOM 3050 O O . VAL A 1 398 ? -22.017 10.456 -26.986 1.00 37.53 398 VAL A O 1
ATOM 3053 N N . LEU A 1 399 ? -22.654 9.040 -25.367 1.00 31.23 399 LEU A N 1
ATOM 3054 C CA . LEU A 1 399 ? -23.529 9.981 -24.673 1.00 31.23 399 LEU A CA 1
ATOM 3055 C C . LEU A 1 399 ? -22.680 10.696 -23.621 1.00 31.23 399 LEU A C 1
ATOM 3057 O O . LEU A 1 399 ? -22.291 10.107 -22.616 1.00 31.23 399 LEU A O 1
ATOM 3061 N N . HIS A 1 400 ? -22.358 11.958 -23.895 1.00 36.16 400 HIS A N 1
ATOM 3062 C CA . HIS A 1 400 ? -21.817 12.867 -22.897 1.00 36.16 400 HIS A CA 1
ATOM 3063 C C . HIS A 1 400 ? -22.892 13.173 -21.847 1.00 36.16 400 HIS A C 1
ATOM 3065 O O . HIS A 1 400 ? -23.908 13.794 -22.167 1.00 36.16 400 HIS A O 1
ATOM 3071 N N . SER A 1 401 ? -22.628 12.776 -20.604 1.00 32.41 401 SER A N 1
ATOM 3072 C CA . SER A 1 401 ? -23.164 13.387 -19.384 1.00 32.41 401 SER A CA 1
ATOM 3073 C C . SER A 1 401 ? -22.175 13.191 -18.248 1.00 32.41 401 SER A C 1
ATOM 3075 O O . SER A 1 401 ? -21.857 12.005 -17.992 1.00 32.41 401 SER A O 1
#

Radius of gyration: 26.46 Å; chains: 1; bounding box: 79×64×74 Å